Protein AF-A0A7C4GI18-F1 (afdb_monomer_lite)

Radius of gyration: 90.33 Å; chains: 1; bounding box: 208×73×247 Å

Structure (mmCIF, N/CA/C/O backbone):
data_AF-A0A7C4GI18-F1
#
_entry.id   AF-A0A7C4GI18-F1
#
loop_
_atom_site.group_PDB
_atom_site.id
_atom_site.type_symbol
_atom_site.label_atom_id
_atom_site.label_alt_id
_atom_site.label_comp_id
_atom_site.label_asym_id
_atom_site.label_entity_id
_atom_site.label_seq_id
_atom_site.pdbx_PDB_ins_code
_atom_site.Cartn_x
_atom_site.Cartn_y
_atom_site.Cartn_z
_atom_site.occupancy
_atom_site.B_iso_or_equiv
_atom_site.auth_seq_id
_atom_site.auth_comp_id
_atom_site.auth_asym_id
_atom_site.auth_atom_id
_atom_site.pdbx_PDB_model_num
ATOM 1 N N . MET A 1 1 ? 14.221 -50.185 94.446 1.00 35.31 1 MET A N 1
ATOM 2 C CA . MET A 1 1 ? 13.164 -51.004 93.811 1.00 35.31 1 MET A CA 1
ATOM 3 C C . MET A 1 1 ? 12.052 -50.033 93.446 1.00 35.31 1 MET A C 1
ATOM 5 O O . MET A 1 1 ? 11.433 -49.501 94.348 1.00 35.31 1 MET A O 1
ATOM 9 N N . TYR A 1 2 ? 12.021 -49.474 92.233 1.00 37.72 2 TYR A N 1
ATOM 10 C CA . TYR A 1 2 ? 11.456 -50.095 91.023 1.00 37.72 2 TYR A CA 1
ATOM 11 C C . TYR A 1 2 ? 10.158 -50.849 91.322 1.00 37.72 2 TYR A C 1
ATOM 13 O O . TYR A 1 2 ? 10.232 -51.940 91.878 1.00 37.72 2 TYR A O 1
ATOM 21 N N . LEU A 1 3 ? 9.015 -50.270 90.934 1.00 34.16 3 LEU A N 1
ATOM 22 C CA . LEU A 1 3 ? 8.092 -50.840 89.939 1.00 34.16 3 LEU A CA 1
ATOM 23 C C . LEU A 1 3 ? 6.842 -49.947 89.759 1.00 34.16 3 LEU A C 1
ATOM 25 O O . LEU A 1 3 ? 6.035 -49.767 90.660 1.00 34.16 3 LEU A O 1
ATOM 29 N N . ALA A 1 4 ? 6.799 -49.369 88.558 1.00 40.47 4 ALA A N 1
ATOM 30 C CA . ALA A 1 4 ? 5.710 -48.966 87.652 1.00 40.47 4 ALA A CA 1
ATOM 31 C C . ALA A 1 4 ? 4.345 -49.731 87.756 1.00 40.47 4 ALA A C 1
ATOM 33 O O . ALA A 1 4 ? 4.263 -50.689 88.518 1.00 40.47 4 ALA A O 1
ATOM 34 N N . PRO A 1 5 ? 3.381 -49.575 86.810 1.00 63.81 5 PRO A N 1
ATOM 35 C CA . PRO A 1 5 ? 2.635 -48.412 86.267 1.00 63.81 5 PRO A CA 1
ATOM 36 C C . PRO A 1 5 ? 1.116 -48.762 86.046 1.00 63.81 5 PRO A C 1
ATOM 38 O O . PRO A 1 5 ? 0.615 -49.661 86.709 1.00 63.81 5 PRO A O 1
ATOM 41 N N . ILE A 1 6 ? 0.443 -48.121 85.056 1.00 41.09 6 ILE A N 1
ATOM 42 C CA . ILE A 1 6 ? -0.862 -48.408 84.363 1.00 41.09 6 ILE A CA 1
ATOM 43 C C . ILE A 1 6 ? -1.914 -47.306 84.654 1.00 41.09 6 ILE A C 1
ATOM 45 O O . ILE A 1 6 ? -2.412 -47.204 85.765 1.00 41.09 6 ILE A O 1
ATOM 49 N N . ALA A 1 7 ? -2.128 -46.299 83.794 1.00 41.53 7 ALA A N 1
ATOM 50 C CA . ALA A 1 7 ? -2.775 -46.271 82.466 1.00 41.53 7 ALA A CA 1
ATOM 51 C C . ALA A 1 7 ? -4.312 -46.446 82.499 1.00 41.53 7 ALA A C 1
ATOM 53 O O . ALA A 1 7 ? -4.806 -47.497 82.881 1.00 41.53 7 ALA A O 1
ATOM 54 N N . VAL A 1 8 ? -5.063 -45.430 82.050 1.00 38.00 8 VAL A N 1
ATOM 55 C CA . VAL A 1 8 ? -5.831 -45.411 80.782 1.00 38.00 8 VAL A CA 1
ATOM 56 C C . VAL A 1 8 ? -6.614 -44.091 80.673 1.00 38.00 8 VAL A C 1
ATOM 58 O O . VAL A 1 8 ? -7.278 -43.638 81.600 1.00 38.00 8 VAL A O 1
ATOM 61 N N . SER A 1 9 ? -6.486 -43.487 79.497 1.00 38.69 9 SER A N 1
ATOM 62 C CA . SER A 1 9 ? -7.088 -42.254 79.002 1.00 38.69 9 SER A CA 1
ATOM 63 C C . SER A 1 9 ? -8.607 -42.325 78.809 1.00 38.69 9 SER A C 1
ATOM 65 O O . SER A 1 9 ? -9.086 -43.280 78.208 1.00 38.69 9 SER A O 1
ATOM 67 N N . ILE A 1 10 ? -9.322 -41.235 79.123 1.00 38.19 10 ILE A N 1
ATOM 68 C CA . ILE A 1 10 ? -10.426 -40.729 78.287 1.00 38.19 10 ILE A CA 1
ATOM 69 C C . ILE A 1 10 ? -10.273 -39.207 78.169 1.00 38.19 10 ILE A C 1
ATOM 71 O O . ILE A 1 10 ? -10.289 -38.471 79.151 1.00 38.19 10 ILE A O 1
ATOM 75 N N . LEU A 1 11 ? -10.078 -38.770 76.929 1.00 39.84 11 LEU A N 1
ATOM 76 C CA . LEU A 1 11 ? -10.036 -37.392 76.460 1.00 39.84 11 LEU A CA 1
ATOM 77 C C . LEU A 1 11 ? -11.458 -37.008 76.006 1.00 39.84 11 LEU A C 1
ATOM 79 O O . LEU A 1 11 ? -12.111 -37.843 75.387 1.00 39.84 11 LEU A O 1
ATOM 83 N N . ILE A 1 12 ? -11.911 -35.779 76.277 1.00 34.19 12 ILE A N 1
ATOM 84 C CA . ILE A 1 12 ? -12.460 -34.801 75.304 1.00 34.19 12 ILE A CA 1
ATOM 85 C C . ILE A 1 12 ? -12.965 -33.561 76.076 1.00 34.19 12 ILE A C 1
ATOM 87 O O . ILE A 1 12 ? -13.999 -33.560 76.731 1.00 34.19 12 ILE A O 1
ATOM 91 N N . PHE A 1 13 ? -12.133 -32.522 76.028 1.00 38.19 13 PHE A N 1
ATOM 92 C CA . PHE A 1 13 ? -12.441 -31.125 75.697 1.00 38.19 13 PHE A CA 1
ATOM 93 C C . PHE A 1 13 ? -13.910 -30.640 75.778 1.00 38.19 13 PHE A C 1
ATOM 95 O O . PHE A 1 13 ? -14.721 -30.964 74.917 1.00 38.19 13 PHE A O 1
ATOM 102 N N . ALA A 1 14 ? -14.190 -29.726 76.714 1.00 34.56 14 ALA A N 1
ATOM 103 C CA . ALA A 1 14 ? -15.163 -28.640 76.533 1.00 34.56 14 ALA A CA 1
ATOM 104 C C . ALA A 1 14 ? -14.821 -27.465 77.470 1.00 34.56 14 ALA A C 1
ATOM 106 O O . ALA A 1 14 ? -15.412 -27.261 78.528 1.00 34.56 14 ALA A O 1
ATOM 107 N N . MET A 1 15 ? -13.805 -26.704 77.062 1.00 36.84 15 MET A N 1
ATOM 108 C CA . MET A 1 15 ? -13.628 -25.300 77.426 1.00 36.84 15 MET A CA 1
ATOM 109 C C . MET A 1 15 ? -14.787 -24.505 76.811 1.00 36.84 15 MET A C 1
ATOM 111 O O . MET A 1 15 ? -14.950 -24.552 75.596 1.00 36.84 15 MET A O 1
ATOM 115 N N . LEU A 1 16 ? -15.547 -23.773 77.626 1.00 33.62 16 LEU A N 1
ATOM 116 C CA . LEU A 1 16 ? -15.952 -22.380 77.384 1.00 33.62 16 LEU A CA 1
ATOM 117 C C . LEU A 1 16 ? -16.869 -21.937 78.523 1.00 33.62 16 LEU A C 1
ATOM 119 O O . LEU A 1 16 ? -18.068 -22.194 78.549 1.00 33.62 16 LEU A O 1
ATOM 123 N N . VAL A 1 17 ? -16.257 -21.247 79.481 1.00 43.50 17 VAL A N 1
ATOM 124 C CA . VAL A 1 17 ? -16.956 -20.350 80.394 1.00 43.50 17 VAL A CA 1
ATOM 125 C C . VAL A 1 17 ? -17.530 -19.225 79.535 1.00 43.50 17 VAL A C 1
ATOM 127 O O . VAL A 1 17 ? -16.812 -18.310 79.143 1.00 43.50 17 VAL A O 1
ATOM 130 N N . SER A 1 18 ? -18.813 -19.296 79.195 1.00 33.78 18 SER A N 1
ATOM 131 C CA . SER A 1 18 ? -19.537 -18.157 78.640 1.00 33.78 18 SER A CA 1
ATOM 132 C C . SER A 1 18 ? -20.019 -17.283 79.795 1.00 33.78 18 SER A C 1
ATOM 134 O O . SER A 1 18 ? -21.173 -17.362 80.212 1.00 33.78 18 SER A O 1
ATOM 136 N N . THR A 1 19 ? -19.137 -16.435 80.331 1.00 35.81 19 THR A N 1
ATOM 137 C CA . THR A 1 19 ? -19.611 -15.191 80.941 1.00 35.81 19 THR A CA 1
ATOM 138 C C . THR A 1 19 ? -20.171 -14.358 79.801 1.00 35.81 19 THR A C 1
ATOM 140 O O . THR A 1 19 ? -19.420 -13.829 78.984 1.00 35.81 19 THR A O 1
ATOM 143 N N . THR A 1 20 ? -21.492 -14.293 79.700 1.00 35.84 20 THR A N 1
ATOM 144 C CA . THR A 1 20 ? -22.186 -13.363 78.815 1.00 35.84 20 THR A CA 1
ATOM 145 C C . THR A 1 20 ? -21.834 -11.944 79.257 1.00 35.84 20 THR A C 1
ATOM 147 O O . THR A 1 20 ? -22.437 -11.397 80.179 1.00 35.84 20 THR A O 1
ATOM 150 N N . SER A 1 21 ? -20.806 -11.359 78.652 1.00 44.25 21 SER A N 1
ATOM 151 C CA . SER A 1 21 ? -20.478 -9.948 78.796 1.00 44.25 21 SER A CA 1
ATOM 152 C C . SER A 1 21 ? -21.538 -9.148 78.047 1.00 44.25 21 SER A C 1
ATOM 154 O O . SER A 1 21 ? -21.413 -8.910 76.846 1.00 44.25 21 SER A O 1
ATOM 156 N N . ALA A 1 22 ? -22.611 -8.779 78.749 1.00 47.75 22 ALA A N 1
ATOM 157 C CA . ALA A 1 22 ? -23.465 -7.681 78.320 1.00 47.75 22 ALA A CA 1
ATOM 158 C C . ALA A 1 22 ? -22.564 -6.466 78.062 1.00 47.75 22 ALA A C 1
ATOM 160 O O . ALA A 1 22 ? -21.685 -6.174 78.877 1.00 47.75 22 ALA A O 1
ATOM 161 N N . ALA A 1 23 ? -22.742 -5.791 76.926 1.00 51.22 23 ALA A N 1
ATOM 162 C CA . ALA A 1 23 ? -22.015 -4.564 76.641 1.00 51.22 23 ALA A CA 1
ATOM 163 C C . ALA A 1 23 ? -22.288 -3.561 77.778 1.00 51.22 23 ALA A C 1
ATOM 165 O O . ALA A 1 23 ? -23.414 -3.105 77.980 1.00 51.22 23 ALA A O 1
ATOM 166 N N . SER A 1 24 ? -21.266 -3.280 78.582 1.00 62.03 24 SER A N 1
ATOM 167 C CA . SER A 1 24 ? -21.348 -2.348 79.701 1.00 62.03 24 SER A CA 1
ATOM 168 C C . SER A 1 24 ? -20.894 -0.974 79.229 1.00 62.03 24 SER A C 1
ATOM 170 O O . SER A 1 24 ? -19.743 -0.802 78.822 1.00 62.03 24 SER A O 1
ATOM 172 N N . GLY A 1 25 ? -21.790 0.001 79.295 1.00 65.50 25 GLY A N 1
ATOM 173 C CA . GLY A 1 25 ? -21.440 1.404 79.200 1.00 65.50 25 GLY A CA 1
ATOM 174 C C . GLY A 1 25 ? -20.680 1.808 80.455 1.00 65.50 25 GLY A C 1
ATOM 175 O O . GLY A 1 25 ? -20.985 1.363 81.562 1.00 65.50 25 GLY A O 1
ATOM 176 N N . PHE A 1 26 ? -19.675 2.652 80.290 1.00 75.50 26 PHE A N 1
ATOM 177 C CA . PHE A 1 26 ? -19.011 3.276 81.418 1.00 75.50 26 PHE A CA 1
ATOM 178 C C . PHE A 1 26 ? -18.887 4.767 81.167 1.00 75.50 26 PHE A C 1
ATOM 180 O O . PHE A 1 26 ? -18.738 5.227 80.037 1.00 75.50 26 PHE A O 1
ATOM 187 N N . ASN A 1 27 ? -18.956 5.528 82.244 1.00 77.62 27 ASN A N 1
ATOM 188 C CA . ASN A 1 27 ? -18.671 6.946 82.236 1.00 77.62 27 ASN A CA 1
ATOM 189 C C . ASN A 1 27 ? -17.744 7.222 83.409 1.00 77.62 27 ASN A C 1
ATOM 191 O O . ASN A 1 27 ? -17.915 6.636 84.476 1.00 77.62 27 ASN A O 1
ATOM 195 N N . TYR A 1 28 ? -16.753 8.077 83.214 1.00 78.44 28 TYR A N 1
ATOM 196 C CA . TYR A 1 28 ? -15.974 8.578 84.325 1.00 78.44 28 TYR A CA 1
ATOM 197 C C . TYR A 1 28 ? -15.948 10.096 84.279 1.00 78.44 28 TYR A C 1
ATOM 199 O O . TYR A 1 28 ? -15.783 10.713 83.229 1.00 78.44 28 TYR A O 1
ATOM 207 N N . ILE A 1 29 ? -16.111 10.682 85.451 1.00 75.69 29 ILE A N 1
ATOM 208 C CA . ILE A 1 29 ? -16.004 12.108 85.693 1.00 75.69 29 ILE A CA 1
ATOM 209 C C . ILE A 1 29 ? -14.735 12.262 86.510 1.00 75.69 29 ILE A C 1
ATOM 211 O O . ILE A 1 29 ? -14.620 11.667 87.578 1.00 75.69 29 ILE A O 1
ATOM 215 N N . LYS A 1 30 ? -13.760 12.998 85.990 1.00 78.69 30 LYS A N 1
ATOM 216 C CA . LYS A 1 30 ? -12.496 13.242 86.675 1.00 78.69 30 LYS A CA 1
ATOM 217 C C . LYS A 1 30 ? -12.218 14.732 86.674 1.00 78.69 30 LYS A C 1
ATOM 219 O O . LYS A 1 30 ? -12.256 15.349 85.614 1.00 78.69 30 LYS A O 1
ATOM 224 N N . ASP A 1 31 ? -11.899 15.243 87.847 1.00 76.94 31 ASP A N 1
ATOM 225 C CA . ASP A 1 31 ? -11.254 16.535 88.037 1.00 76.94 31 ASP A CA 1
ATOM 226 C C . ASP A 1 31 ? -9.897 16.319 88.729 1.00 76.94 31 ASP A C 1
ATOM 228 O O . ASP A 1 31 ? -9.524 15.175 89.019 1.00 76.94 31 ASP A O 1
ATOM 232 N N . ASP A 1 32 ? -9.158 17.389 89.006 1.00 75.00 32 ASP A N 1
ATOM 233 C CA . ASP A 1 32 ? -7.839 17.314 89.645 1.00 75.00 32 ASP A CA 1
ATOM 234 C C . ASP A 1 32 ? -7.892 16.667 91.044 1.00 75.00 32 ASP A C 1
ATOM 236 O O . ASP A 1 32 ? -6.927 16.024 91.452 1.00 75.00 32 ASP A O 1
ATOM 240 N N . GLY A 1 33 ? -9.034 16.755 91.744 1.00 80.31 33 GLY A N 1
ATOM 241 C CA . GLY A 1 33 ? -9.206 16.215 93.099 1.00 80.31 33 GLY A CA 1
ATOM 242 C C . GLY A 1 33 ? -10.002 14.909 93.235 1.00 80.31 33 GLY A C 1
ATOM 243 O O . GLY A 1 33 ? -9.741 14.151 94.164 1.00 80.31 33 GLY A O 1
ATOM 244 N N . VAL A 1 34 ? -10.966 14.598 92.357 1.00 83.31 34 VAL A N 1
ATOM 245 C CA . VAL A 1 34 ? -11.841 13.408 92.496 1.00 83.31 34 VAL A CA 1
ATOM 246 C C . VAL A 1 34 ? -12.121 12.763 91.142 1.00 83.31 34 VAL A C 1
ATOM 248 O O . VAL A 1 34 ? -12.360 13.439 90.143 1.00 83.31 34 VAL A O 1
ATOM 251 N N . MET A 1 35 ? -12.153 11.434 91.123 1.00 78.38 35 MET A N 1
ATOM 252 C CA . MET A 1 35 ? -12.578 10.604 90.005 1.00 78.38 35 MET A CA 1
ATOM 253 C C . MET A 1 35 ? -13.786 9.751 90.403 1.00 78.38 35 MET A C 1
ATOM 255 O O . MET A 1 35 ? -13.721 8.967 91.344 1.00 78.38 35 MET A O 1
ATOM 259 N N . ILE A 1 36 ? -14.878 9.855 89.652 1.00 83.38 36 ILE A N 1
ATOM 260 C CA . ILE A 1 36 ? -16.075 9.026 89.791 1.00 83.38 36 ILE A CA 1
ATOM 261 C C . ILE A 1 36 ? -16.215 8.186 88.534 1.00 83.38 36 ILE A C 1
ATOM 263 O O . ILE A 1 36 ? -16.343 8.736 87.447 1.00 83.38 36 ILE A O 1
ATOM 267 N N . LYS A 1 37 ? -16.253 6.868 88.670 1.00 80.69 37 LYS A N 1
ATOM 268 C CA . LYS A 1 37 ? -16.487 5.925 87.582 1.00 80.69 37 LYS A CA 1
ATOM 269 C C . LYS A 1 37 ? -17.826 5.223 87.787 1.00 80.69 37 LYS A C 1
ATOM 271 O O . LYS A 1 37 ? -18.095 4.648 88.835 1.00 80.69 37 LYS A O 1
ATOM 276 N N . LEU A 1 38 ? -18.666 5.277 86.765 1.00 80.94 38 LEU A N 1
ATOM 277 C CA . LEU A 1 38 ? -19.977 4.646 86.681 1.00 80.94 38 LEU A CA 1
ATOM 278 C C . LEU A 1 38 ? -19.924 3.563 85.606 1.00 80.94 38 LEU A C 1
ATOM 280 O O . LEU A 1 38 ? -19.487 3.833 84.492 1.00 80.94 38 LEU A O 1
ATOM 284 N N . SER A 1 39 ? -20.398 2.364 85.922 1.00 82.75 39 SER A N 1
ATOM 285 C CA . SER A 1 39 ? -20.576 1.262 84.973 1.00 82.75 39 SER A CA 1
ATOM 286 C C . SER A 1 39 ? -22.034 0.817 84.983 1.00 82.75 39 SER A C 1
ATOM 288 O O . SER A 1 39 ? -22.602 0.592 86.051 1.00 82.75 39 SER A O 1
ATOM 290 N N . TYR A 1 40 ? -22.661 0.731 83.815 1.00 84.94 40 TYR A N 1
ATOM 291 C CA . TYR A 1 40 ? -24.085 0.434 83.649 1.00 84.94 40 TYR A CA 1
ATOM 292 C C . TYR A 1 40 ? -24.343 -0.261 82.302 1.00 84.94 40 TYR A C 1
ATOM 294 O O . TYR A 1 40 ? -23.556 -0.111 81.372 1.00 84.94 40 TYR A O 1
ATOM 302 N N . PRO A 1 41 ? -25.420 -1.045 82.148 1.00 80.94 41 PRO A N 1
ATOM 303 C CA . PRO A 1 41 ? -25.750 -1.658 80.862 1.00 80.94 41 PRO A CA 1
ATOM 304 C C . PRO A 1 41 ? -26.184 -0.604 79.834 1.00 80.94 41 PRO A C 1
ATOM 306 O O . PRO A 1 41 ? -26.848 0.370 80.186 1.00 80.94 41 PRO A O 1
ATOM 309 N N . VAL A 1 42 ? -25.811 -0.798 78.563 1.00 75.44 42 VAL A N 1
ATOM 310 C CA . VAL A 1 42 ? -26.178 0.126 77.465 1.00 75.44 42 VAL A CA 1
ATOM 311 C C . VAL A 1 42 ? -27.627 -0.020 76.998 1.00 75.44 42 VAL A C 1
ATOM 313 O O . VAL A 1 42 ? -28.174 0.906 76.408 1.00 75.44 42 VAL A O 1
ATOM 316 N N . GLU A 1 43 ? -28.259 -1.154 77.294 1.00 67.69 43 GLU A N 1
ATOM 317 C CA . GLU A 1 43 ? -29.652 -1.447 76.967 1.00 67.69 43 GLU A CA 1
ATOM 318 C C . GL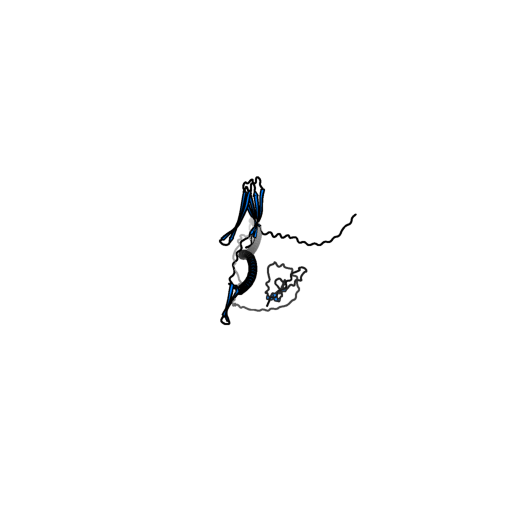U A 1 43 ? -30.347 -2.056 78.186 1.00 67.69 43 GLU A C 1
ATOM 320 O O . GLU A 1 43 ? -29.763 -2.855 78.923 1.00 67.69 43 GLU A O 1
ATOM 325 N N . VAL A 1 44 ? -31.597 -1.658 78.415 1.00 72.00 44 VAL A N 1
ATOM 326 C CA . VAL A 1 44 ? -32.431 -2.132 79.522 1.00 72.00 44 VAL A CA 1
ATOM 327 C C . VAL A 1 44 ? -33.829 -2.379 78.972 1.00 72.00 44 VAL A C 1
ATOM 329 O O . VAL A 1 44 ? -34.409 -1.506 78.327 1.00 72.00 44 VAL A O 1
ATOM 332 N N . GLU A 1 45 ? -34.380 -3.564 79.222 1.00 69.62 45 GLU A N 1
ATOM 333 C CA . GLU A 1 45 ? -35.732 -3.911 78.788 1.00 69.62 45 GLU A CA 1
ATOM 334 C C . GLU A 1 45 ? -36.785 -3.115 79.568 1.00 69.62 45 GLU A C 1
ATOM 336 O O . GLU A 1 45 ? -36.617 -2.818 80.757 1.00 69.62 45 GLU A O 1
ATOM 341 N N . ASN A 1 46 ? -37.908 -2.798 78.922 1.00 65.56 46 ASN A N 1
ATOM 342 C CA . ASN A 1 46 ? -39.011 -2.122 79.598 1.00 65.56 46 ASN A CA 1
ATOM 343 C C . ASN A 1 46 ? -39.541 -2.985 80.761 1.00 65.56 46 ASN A C 1
ATOM 345 O O . ASN A 1 46 ? -39.616 -4.206 80.643 1.00 65.56 46 ASN A O 1
ATOM 349 N N . ASN A 1 47 ? -39.923 -2.359 81.879 1.00 66.31 47 ASN A N 1
ATOM 350 C CA . ASN A 1 47 ? -40.355 -3.050 83.103 1.00 66.31 47 ASN A CA 1
ATOM 351 C C . ASN A 1 47 ? -39.313 -4.021 83.713 1.00 66.31 47 ASN A C 1
ATOM 353 O O . ASN A 1 47 ? -39.681 -4.979 84.395 1.00 66.31 47 ASN A O 1
ATOM 357 N N . SER A 1 48 ? -38.016 -3.788 83.480 1.00 77.06 48 SER A N 1
ATOM 358 C CA . SER A 1 48 ? -36.930 -4.568 84.087 1.00 77.06 48 SER A CA 1
ATOM 359 C C . SER A 1 48 ? -36.111 -3.746 85.093 1.00 77.06 48 SER A C 1
ATOM 361 O O . SER A 1 48 ? -36.164 -2.510 85.124 1.00 77.06 48 SER A O 1
ATOM 363 N N . CYS A 1 49 ? -35.361 -4.448 85.948 1.00 80.62 49 CYS A N 1
ATOM 364 C CA . CYS A 1 49 ? -34.383 -3.858 86.857 1.00 80.62 49 CYS A CA 1
ATOM 365 C C . CYS A 1 49 ? -32.967 -4.102 86.343 1.00 80.62 49 CYS A C 1
ATOM 367 O O . CYS A 1 49 ? -32.640 -5.203 85.905 1.00 80.62 49 CYS A O 1
ATOM 369 N N . PHE A 1 50 ? -32.103 -3.103 86.473 1.00 84.31 50 PHE A N 1
ATOM 370 C CA . PHE A 1 50 ? -30.716 -3.164 86.039 1.00 84.31 50 PHE A CA 1
ATOM 371 C C . PHE A 1 50 ? -29.768 -2.657 87.122 1.00 84.31 50 PHE A C 1
ATOM 373 O O . PHE A 1 50 ? -30.170 -1.964 88.058 1.00 84.31 50 PHE A O 1
ATOM 380 N N . LYS A 1 51 ? -28.494 -3.042 87.017 1.00 84.25 51 LYS A N 1
ATOM 381 C CA . LYS A 1 51 ? -27.465 -2.735 88.013 1.00 84.25 51 LYS A CA 1
ATOM 382 C C . LYS A 1 51 ? -26.506 -1.666 87.501 1.00 84.25 51 LYS A C 1
ATOM 384 O O . LYS A 1 51 ? -26.096 -1.710 86.346 1.00 84.25 51 LYS A O 1
ATOM 389 N N . ILE A 1 52 ? -26.131 -0.746 88.380 1.00 83.31 52 ILE A N 1
ATOM 390 C CA . ILE A 1 52 ? -25.162 0.322 88.138 1.00 83.31 52 ILE A CA 1
ATOM 391 C C . ILE A 1 52 ? -24.077 0.224 89.206 1.00 83.31 52 ILE A C 1
ATOM 393 O O . ILE A 1 52 ? -24.377 0.298 90.396 1.00 83.31 52 ILE A O 1
ATOM 397 N N . THR A 1 53 ? -22.824 0.077 88.799 1.00 84.88 53 THR A N 1
ATOM 398 C CA . THR A 1 53 ? -21.667 0.096 89.700 1.00 84.88 53 THR A CA 1
ATOM 399 C C . THR A 1 53 ? -21.066 1.496 89.737 1.00 84.88 53 THR A C 1
ATOM 401 O O . THR A 1 53 ? -20.879 2.109 88.688 1.00 84.88 53 THR A O 1
ATOM 404 N N . VAL A 1 54 ? -20.775 2.008 90.933 1.00 85.94 54 VAL A N 1
ATOM 405 C CA . VAL A 1 54 ? -20.213 3.346 91.157 1.00 85.94 54 VAL A CA 1
ATOM 406 C C . VAL A 1 54 ? -18.954 3.235 92.005 1.00 85.94 54 VAL A C 1
ATOM 408 O O . VAL A 1 54 ? -19.015 2.692 93.105 1.00 85.94 54 VAL A O 1
ATOM 411 N N . GLU A 1 55 ? -17.850 3.784 91.507 1.00 85.62 55 GLU A N 1
ATOM 412 C CA . GLU A 1 55 ? -16.548 3.887 92.174 1.00 85.62 55 GLU A CA 1
ATOM 413 C C . GLU A 1 55 ? -16.165 5.369 92.296 1.00 85.62 55 GLU A C 1
ATOM 415 O O . GLU A 1 55 ? -16.219 6.095 91.309 1.00 85.62 55 GLU A O 1
ATOM 420 N N . ILE A 1 56 ? -15.795 5.844 93.484 1.00 86.19 56 ILE A N 1
ATOM 421 C CA . ILE A 1 56 ? -15.423 7.240 93.762 1.00 86.19 56 ILE A CA 1
ATOM 422 C C . ILE A 1 56 ? -14.055 7.232 94.432 1.00 86.19 56 ILE A C 1
ATOM 424 O O . ILE A 1 56 ? -13.911 6.658 95.506 1.00 86.19 56 ILE A O 1
ATOM 428 N N . THR A 1 57 ? -13.068 7.861 93.804 1.00 86.44 57 THR A N 1
ATOM 429 C CA . THR A 1 57 ? -11.665 7.901 94.236 1.00 86.44 57 THR A CA 1
ATOM 430 C C . THR A 1 57 ? -11.211 9.350 94.359 1.00 86.44 57 THR A C 1
ATOM 432 O O . THR A 1 57 ? -11.396 10.117 93.417 1.00 86.44 57 THR A O 1
ATOM 435 N N . THR A 1 58 ? -10.618 9.743 95.480 1.00 85.69 58 THR A N 1
ATOM 436 C CA . THR A 1 58 ? -9.933 11.034 95.614 1.00 85.69 58 THR A CA 1
ATOM 437 C C . THR A 1 58 ? -8.527 10.921 95.023 1.00 85.69 58 THR A C 1
ATOM 439 O O . THR A 1 58 ? -7.886 9.876 95.081 1.00 85.69 58 THR A O 1
ATOM 442 N N . LEU A 1 59 ? -8.067 11.974 94.355 1.00 85.31 59 LEU A N 1
ATOM 443 C CA . LEU A 1 59 ? -6.775 12.046 93.663 1.00 85.31 59 LEU A CA 1
ATOM 444 C C . LEU A 1 59 ? -5.794 13.001 94.347 1.00 85.31 59 LEU A C 1
ATOM 446 O O . LEU A 1 59 ? -4.602 12.962 94.052 1.00 85.31 59 LEU A O 1
ATOM 450 N N . THR A 1 60 ? -6.299 13.831 95.256 1.00 82.12 60 THR A N 1
ATOM 451 C CA . THR A 1 60 ? -5.560 14.726 96.150 1.00 82.12 60 THR A CA 1
ATOM 452 C C . THR A 1 60 ? -6.283 14.782 97.494 1.00 82.12 60 THR A C 1
ATOM 454 O O . THR A 1 60 ? -7.341 14.169 97.650 1.00 82.12 60 THR A O 1
ATOM 457 N N . ALA A 1 61 ? -5.759 15.561 98.443 1.00 81.56 61 ALA A N 1
ATOM 458 C CA . ALA A 1 61 ? -6.514 15.889 99.641 1.00 81.56 61 ALA A CA 1
ATOM 459 C C . ALA A 1 61 ? -7.812 16.641 99.277 1.00 81.56 61 ALA A C 1
ATOM 461 O O . ALA A 1 61 ? -7.780 17.562 98.454 1.00 81.56 61 ALA A O 1
ATOM 462 N N . VAL A 1 62 ? -8.945 16.232 99.846 1.00 81.19 62 VAL A N 1
ATOM 463 C CA . VAL A 1 62 ? -10.279 16.804 99.604 1.00 81.19 62 VAL A CA 1
ATOM 464 C C . VAL A 1 62 ? -11.026 16.833 100.929 1.00 81.19 62 VAL A C 1
ATOM 466 O O . VAL A 1 62 ? -11.078 15.816 101.609 1.00 81.19 62 VAL A O 1
ATOM 469 N N . GLU A 1 63 ? -11.644 17.964 101.266 1.00 82.31 63 GLU A N 1
ATOM 470 C CA . GLU A 1 63 ? -12.513 18.093 102.440 1.00 82.31 63 GLU A CA 1
ATOM 471 C C . GLU A 1 63 ? -13.997 18.183 102.023 1.00 82.31 63 GLU A C 1
ATOM 473 O O . GLU A 1 63 ? -14.348 18.783 101.004 1.00 82.31 63 GLU A O 1
ATOM 478 N N . ASN A 1 64 ? -14.891 17.618 102.833 1.00 80.31 64 ASN A N 1
ATOM 479 C CA . ASN A 1 64 ? -16.349 17.639 102.748 1.00 80.31 64 ASN A CA 1
ATOM 480 C C . ASN A 1 64 ? -16.954 17.058 101.453 1.00 80.31 64 ASN A C 1
ATOM 482 O O . ASN A 1 64 ? -17.979 17.539 100.954 1.00 80.31 64 ASN A O 1
ATOM 486 N N . LEU A 1 65 ? -16.389 15.972 100.915 1.00 80.88 65 LEU A N 1
ATOM 487 C CA . LEU A 1 65 ? -16.886 15.349 99.686 1.00 80.88 65 LEU A CA 1
ATOM 488 C C . LEU A 1 65 ? -18.303 14.768 99.857 1.00 80.88 65 LEU A C 1
ATOM 490 O O . LEU A 1 65 ? -18.550 13.905 100.701 1.00 80.88 65 LEU A O 1
ATOM 494 N N . THR A 1 66 ? -19.237 15.200 99.001 1.00 82.25 66 THR A N 1
ATOM 495 C CA . THR A 1 66 ? -20.618 14.692 98.941 1.00 82.25 66 THR A CA 1
ATOM 496 C C . THR A 1 66 ? -21.035 14.420 97.495 1.00 82.25 66 THR A C 1
ATOM 498 O O . THR A 1 66 ? -20.974 15.310 96.652 1.00 82.25 66 THR A O 1
ATOM 501 N N . VAL A 1 67 ? -21.519 13.208 97.202 1.00 81.81 67 VAL A N 1
ATOM 502 C CA . VAL A 1 67 ? -21.893 12.770 95.841 1.00 81.81 67 VAL A CA 1
ATOM 503 C C . VAL A 1 67 ? -23.328 12.242 95.822 1.00 81.81 67 VAL A C 1
ATOM 505 O O . VAL A 1 67 ? -23.702 11.432 96.666 1.00 81.81 67 VAL A O 1
ATOM 508 N N . THR A 1 68 ? -24.144 12.675 94.852 1.00 83.62 68 THR A N 1
ATOM 509 C CA . THR A 1 68 ? -25.560 12.271 94.684 1.00 83.62 68 THR A CA 1
ATOM 510 C C . THR A 1 68 ? -25.808 11.743 93.273 1.00 83.62 68 THR A C 1
ATOM 512 O O . THR A 1 68 ? -25.411 12.394 92.310 1.00 83.62 68 THR A O 1
ATOM 515 N N . LEU A 1 69 ? -26.494 10.602 93.137 1.00 82.88 69 LEU A N 1
ATOM 516 C CA . LEU A 1 69 ? -26.886 10.025 91.846 1.00 82.88 69 LEU A CA 1
ATOM 517 C C . LEU A 1 69 ? -28.397 10.130 91.637 1.00 82.88 69 LEU A C 1
ATOM 519 O O . LEU A 1 69 ? -29.186 9.705 92.483 1.00 82.88 69 LEU A O 1
ATOM 523 N N . LYS A 1 70 ? -28.787 10.645 90.469 1.00 83.62 70 LYS A N 1
ATOM 524 C CA . LYS A 1 70 ? -30.178 10.865 90.078 1.00 83.62 70 LYS A CA 1
ATOM 525 C C . LYS A 1 70 ? -30.438 10.335 88.670 1.00 83.62 70 LYS A C 1
ATOM 527 O O . LYS A 1 70 ? -29.747 10.731 87.738 1.00 83.62 70 LYS A O 1
ATOM 532 N N . LEU A 1 71 ? -31.454 9.489 88.510 1.00 82.19 71 LEU A N 1
ATOM 533 C CA . LEU A 1 71 ? -31.866 8.906 87.232 1.00 82.19 71 LEU A CA 1
ATOM 534 C C . LEU A 1 71 ? -33.314 9.283 86.920 1.00 82.19 71 LEU A C 1
ATOM 536 O O . LEU A 1 71 ? -34.208 9.212 87.770 1.00 82.19 71 LEU A O 1
ATOM 540 N N . THR A 1 72 ? -33.534 9.698 85.677 1.00 79.00 72 THR A N 1
ATOM 541 C CA . THR A 1 72 ? -34.834 10.149 85.174 1.00 79.00 72 THR A CA 1
ATOM 542 C C . THR A 1 72 ? -35.184 9.338 83.942 1.00 79.00 72 THR A C 1
ATOM 544 O O . THR A 1 72 ? -34.380 9.227 83.023 1.00 79.00 72 THR A O 1
ATOM 547 N N . TYR A 1 73 ? -36.374 8.753 83.951 1.00 78.31 73 TYR A N 1
ATOM 548 C CA . TYR A 1 73 ? -36.946 8.039 82.826 1.00 78.31 73 TYR A CA 1
ATOM 549 C C . TYR A 1 73 ? -37.705 9.050 81.977 1.00 78.31 73 TYR A C 1
ATOM 551 O O . TYR A 1 73 ? -38.487 9.841 82.510 1.00 78.31 73 TYR A O 1
ATOM 559 N N . ILE A 1 74 ? -37.434 9.056 80.678 1.00 73.12 74 ILE A N 1
ATOM 560 C CA . ILE A 1 74 ? -38.051 9.970 79.724 1.00 73.12 74 ILE A CA 1
ATOM 561 C C . ILE A 1 74 ? -38.769 9.105 78.697 1.00 73.12 74 ILE A C 1
ATOM 563 O O . ILE A 1 74 ? -38.129 8.315 78.008 1.00 73.12 74 ILE A O 1
ATOM 567 N N . ALA A 1 75 ? -40.088 9.247 78.620 1.00 67.81 75 ALA A N 1
ATOM 568 C CA . ALA A 1 75 ? -40.915 8.601 77.612 1.00 67.81 75 ALA A CA 1
ATOM 569 C C . ALA A 1 75 ? -41.844 9.640 76.987 1.00 67.81 75 ALA A C 1
ATOM 571 O O . ALA A 1 75 ? -42.480 10.432 77.694 1.00 67.81 75 ALA A O 1
ATOM 572 N N . ASP A 1 76 ? -41.889 9.634 75.657 1.00 69.88 76 ASP A N 1
ATOM 573 C CA . ASP A 1 76 ? -42.579 10.622 74.831 1.00 69.88 76 ASP A CA 1
ATOM 574 C C . ASP A 1 76 ? -42.215 12.065 75.240 1.00 69.88 76 ASP A C 1
ATOM 576 O O . ASP A 1 76 ? -41.074 12.492 75.069 1.00 69.88 76 ASP A O 1
ATOM 580 N N . SER A 1 77 ? -43.163 12.816 75.812 1.00 59.19 77 SER A N 1
ATOM 581 C CA . SER A 1 77 ? -42.997 14.200 76.282 1.00 59.19 77 SER A CA 1
ATOM 582 C C . SER A 1 77 ? -42.974 14.335 77.811 1.00 59.19 77 SER A C 1
ATOM 584 O O . SER A 1 77 ? -43.168 15.432 78.338 1.00 59.19 77 SER A O 1
ATOM 586 N N . THR A 1 78 ? -42.797 13.233 78.544 1.00 57.09 78 THR A N 1
ATOM 587 C CA . THR A 1 78 ? -42.843 13.210 80.013 1.00 57.09 78 THR A CA 1
ATOM 588 C C . THR A 1 78 ? -41.532 12.702 80.601 1.00 57.09 78 THR A C 1
ATOM 590 O O . THR A 1 78 ? -40.960 11.721 80.133 1.00 57.09 78 THR A O 1
ATOM 593 N N . SER A 1 79 ? -41.042 13.380 81.643 1.00 72.94 79 SER A N 1
ATOM 594 C CA . SER A 1 79 ? -39.851 12.970 82.390 1.00 72.94 79 SER A CA 1
ATOM 595 C C . SER A 1 79 ? -40.218 12.675 83.842 1.00 72.94 79 SER A C 1
ATOM 597 O O . SER A 1 79 ? -40.713 13.560 84.543 1.00 72.94 79 SER A O 1
ATOM 599 N N . SER A 1 80 ? -39.936 11.466 84.319 1.00 71.94 80 SER A N 1
ATOM 600 C CA . SER A 1 80 ? -40.183 11.042 85.699 1.00 71.94 80 SER A CA 1
ATOM 601 C C . SER A 1 80 ? -38.886 10.594 86.369 1.00 71.94 80 SER A C 1
ATOM 603 O O . SER A 1 80 ? -38.189 9.711 85.868 1.00 71.94 80 SER A O 1
ATOM 605 N N . LYS A 1 81 ? -38.547 11.188 87.518 1.00 78.06 81 LYS A N 1
ATOM 606 C CA . LYS A 1 81 ? -37.388 10.779 88.329 1.00 78.06 81 LYS A CA 1
ATOM 607 C C . LYS A 1 81 ? -37.720 9.456 89.014 1.00 78.06 81 LYS A C 1
ATOM 609 O O . LYS A 1 81 ? -38.670 9.415 89.788 1.00 78.06 81 LYS A O 1
ATOM 614 N N . PHE A 1 82 ? -36.955 8.404 88.731 1.00 81.88 82 PHE A N 1
ATOM 615 C CA . PHE A 1 82 ? -37.178 7.073 89.313 1.00 81.88 82 PHE A CA 1
ATOM 616 C C . PHE A 1 82 ? -36.062 6.645 90.278 1.00 81.88 82 PHE A C 1
ATOM 618 O O . PHE A 1 82 ? -36.234 5.683 91.020 1.00 81.88 82 PHE A O 1
ATOM 625 N N . PHE A 1 83 ? -34.946 7.385 90.331 1.00 81.75 83 PHE A N 1
ATOM 626 C CA . PHE A 1 83 ? -33.886 7.195 91.324 1.00 81.75 83 PHE A CA 1
ATOM 627 C C . PHE A 1 83 ? -33.267 8.542 91.723 1.00 81.75 83 PHE A C 1
ATOM 629 O O . PHE A 1 83 ? -32.958 9.349 90.849 1.00 81.75 83 PHE A O 1
ATOM 636 N N . ASP A 1 84 ? -33.086 8.805 93.019 1.00 85.69 84 ASP A N 1
ATOM 637 C CA . ASP A 1 84 ? -32.456 10.029 93.547 1.00 85.69 84 ASP A CA 1
ATOM 638 C C . ASP A 1 84 ? -31.885 9.753 94.950 1.00 85.69 84 ASP A C 1
ATOM 640 O O . ASP A 1 84 ? -32.645 9.624 95.913 1.00 85.69 84 ASP A O 1
ATOM 644 N N . LYS A 1 85 ? -30.563 9.561 95.073 1.00 82.62 85 LYS A N 1
ATOM 645 C CA . LYS A 1 85 ? -29.928 9.174 96.347 1.00 82.62 85 LYS A CA 1
ATOM 646 C C . LYS A 1 85 ? -28.507 9.726 96.501 1.00 82.62 85 LYS A C 1
ATOM 648 O O . LYS A 1 85 ? -27.705 9.674 95.570 1.00 82.62 85 LYS A O 1
ATOM 653 N N . LYS A 1 86 ? -28.172 10.196 97.712 1.00 83.62 86 LYS A N 1
ATOM 654 C CA . LYS A 1 86 ? -26.796 10.535 98.125 1.00 83.62 86 LYS A CA 1
ATOM 655 C C . LYS A 1 86 ? -25.981 9.254 98.329 1.00 83.62 86 LYS A C 1
ATOM 657 O O . LYS A 1 86 ? -26.403 8.387 99.092 1.00 83.62 86 LYS A O 1
ATOM 662 N N . LEU A 1 87 ? -24.855 9.131 97.631 1.00 84.94 87 LEU A N 1
ATOM 663 C CA . LEU A 1 87 ? -23.962 7.969 97.670 1.00 84.94 87 LEU A CA 1
ATOM 664 C C . LEU A 1 87 ? -22.873 8.114 98.742 1.00 84.94 87 LEU A C 1
ATOM 666 O O . LEU A 1 87 ? -22.604 7.158 99.459 1.00 84.94 87 LEU A O 1
ATOM 670 N N . VAL A 1 88 ? -22.303 9.315 98.877 1.00 81.31 88 VAL A N 1
ATOM 671 C CA . VAL A 1 88 ? -21.278 9.684 99.873 1.00 81.31 88 VAL A CA 1
ATOM 672 C C . VAL A 1 88 ? -21.629 11.061 100.436 1.00 81.31 88 VAL A C 1
ATOM 674 O O . VAL A 1 88 ? -22.184 11.880 99.700 1.00 81.31 88 VAL A O 1
ATOM 677 N N . SER A 1 89 ? -21.340 11.329 101.712 1.00 82.88 89 SER A N 1
ATOM 678 C CA . SER A 1 89 ? -21.573 12.634 102.345 1.00 82.88 89 SER A CA 1
ATOM 679 C C . SER A 1 89 ? -20.487 12.947 103.372 1.00 82.88 89 SER A C 1
ATOM 681 O O . SER A 1 89 ? -20.232 12.111 104.232 1.00 82.88 89 SER A O 1
ATOM 683 N N . ASN A 1 90 ? -19.944 14.166 103.314 1.00 79.00 90 ASN A N 1
ATOM 684 C CA . ASN A 1 90 ? -18.964 14.738 104.249 1.00 79.00 90 ASN A CA 1
ATOM 685 C C . ASN A 1 90 ? -17.738 13.842 104.505 1.00 79.00 90 ASN A C 1
ATOM 687 O O . ASN A 1 90 ? -17.448 13.514 105.653 1.00 79.00 90 ASN A O 1
ATOM 691 N N . VAL A 1 91 ? -17.053 13.411 103.442 1.00 79.56 91 VAL A N 1
ATOM 692 C CA . VAL A 1 91 ? -15.793 12.663 103.576 1.00 79.56 91 VAL A CA 1
ATOM 693 C C . VAL A 1 91 ? -14.600 13.585 103.344 1.00 79.56 91 VAL A C 1
ATOM 695 O O . VAL A 1 91 ? -14.551 14.259 102.314 1.00 79.56 91 VAL A O 1
ATOM 698 N N . ASP A 1 92 ? -13.655 13.564 104.284 1.00 82.94 92 ASP A N 1
ATOM 699 C CA . ASP A 1 92 ? -12.352 14.220 104.189 1.00 82.94 92 ASP A CA 1
ATOM 700 C C . ASP A 1 92 ? -11.276 13.164 103.899 1.00 82.94 92 ASP A C 1
ATOM 702 O O . ASP A 1 92 ? -11.278 12.091 104.508 1.00 82.94 92 ASP A O 1
ATOM 706 N N . THR A 1 93 ? -10.366 13.444 102.971 1.00 80.81 93 THR A N 1
ATOM 707 C CA . THR A 1 93 ? -9.212 12.586 102.670 1.00 80.81 93 THR A CA 1
ATOM 708 C C . THR A 1 93 ? -7.955 13.436 102.598 1.00 80.81 93 THR A C 1
ATOM 710 O O . THR A 1 93 ? -7.972 14.451 101.908 1.00 80.81 93 THR A O 1
ATOM 713 N N . ASP A 1 94 ? -6.867 13.001 103.233 1.00 80.50 94 ASP A N 1
ATOM 714 C CA . ASP A 1 94 ? -5.567 13.693 103.200 1.00 80.50 94 ASP A CA 1
ATOM 715 C C . ASP A 1 94 ? -4.656 13.194 102.059 1.00 80.50 94 ASP A C 1
ATOM 717 O O . ASP A 1 94 ? -3.746 13.897 101.619 1.00 80.50 94 ASP A O 1
ATOM 721 N N . GLU A 1 95 ? -4.928 11.992 101.540 1.00 79.69 95 GLU A N 1
ATOM 722 C CA . GLU A 1 95 ? -4.192 11.340 100.453 1.00 79.69 95 GLU A CA 1
ATOM 723 C C . GLU A 1 95 ? -5.155 10.732 99.409 1.00 79.69 95 GLU A C 1
ATOM 725 O O . GLU A 1 95 ? -6.349 10.578 99.683 1.00 79.69 95 GLU A O 1
ATOM 730 N N . PRO A 1 96 ? -4.672 10.394 98.196 1.00 83.19 96 PRO A N 1
ATOM 731 C CA . PRO A 1 96 ? -5.498 9.787 97.152 1.00 83.19 96 PRO A CA 1
ATOM 732 C C . PRO A 1 96 ? -6.006 8.385 97.542 1.00 83.19 96 PRO A C 1
ATOM 734 O O . PRO A 1 96 ? -5.215 7.444 97.615 1.00 83.19 96 PRO A O 1
ATOM 737 N N . GLU A 1 97 ? -7.318 8.209 97.742 1.00 84.44 97 GLU A N 1
ATOM 738 C CA . GLU A 1 97 ? -7.913 6.932 98.171 1.00 84.44 97 GLU A CA 1
ATOM 739 C C . GLU A 1 97 ? -9.275 6.641 97.504 1.00 84.44 97 GLU A C 1
ATOM 741 O O . GLU A 1 97 ? -10.026 7.5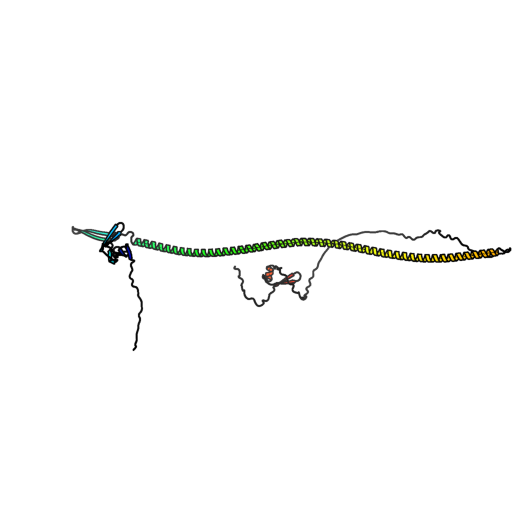38 97.117 1.00 84.44 97 GLU A O 1
ATOM 746 N N . LEU A 1 98 ? -9.625 5.356 97.350 1.00 85.62 98 LEU A N 1
ATOM 747 C CA . LEU A 1 98 ? -10.962 4.928 96.921 1.00 85.62 98 LEU A CA 1
ATOM 748 C C . LEU A 1 98 ? -11.968 5.095 98.073 1.00 85.62 98 LEU A C 1
ATOM 750 O O . LEU A 1 98 ? -12.057 4.256 98.963 1.00 85.62 98 LEU A O 1
ATOM 754 N N . VAL A 1 99 ? -12.776 6.150 98.008 1.00 86.06 99 VAL A N 1
ATOM 755 C CA . VAL A 1 99 ? -13.742 6.536 99.047 1.00 86.06 99 VAL A CA 1
ATOM 756 C C . VAL A 1 99 ? -15.038 5.717 99.004 1.00 86.06 99 VAL A C 1
ATOM 758 O O . VAL A 1 99 ? -15.678 5.500 100.033 1.00 86.06 99 VAL A O 1
ATOM 761 N N . TYR A 1 100 ? -15.476 5.266 97.826 1.00 85.12 100 TYR A N 1
ATOM 762 C CA . TYR A 1 100 ? -16.724 4.506 97.693 1.00 85.12 100 TYR A CA 1
ATOM 763 C C . TYR A 1 100 ? -16.673 3.544 96.515 1.00 85.12 100 TYR A C 1
ATOM 765 O O . TYR A 1 100 ? -16.301 3.937 95.416 1.00 85.12 100 TYR A O 1
ATOM 773 N N . SER A 1 101 ? -17.108 2.300 96.714 1.00 88.12 101 SER A N 1
ATOM 774 C CA . SER A 1 101 ? -17.356 1.350 95.627 1.00 88.12 101 SER A CA 1
ATOM 775 C C . SER A 1 101 ? -18.577 0.493 95.952 1.00 88.12 101 SER A C 1
ATOM 777 O O . SER A 1 101 ? -18.604 -0.209 96.964 1.00 88.12 101 SER A O 1
ATOM 779 N N . SER A 1 102 ? -19.630 0.580 95.134 1.00 86.06 102 SER A N 1
ATOM 780 C CA . SER A 1 102 ? -20.845 -0.223 95.324 1.00 86.06 102 SER A CA 1
ATOM 781 C C . SER A 1 102 ? -21.619 -0.453 94.027 1.00 86.06 102 SER A C 1
ATOM 783 O O . SER A 1 102 ? -21.500 0.309 93.072 1.00 86.06 102 SER A O 1
ATOM 785 N N . THR A 1 103 ? -22.453 -1.497 94.004 1.00 85.88 103 THR A N 1
ATOM 786 C CA . THR A 1 103 ? -23.368 -1.808 92.894 1.00 85.88 103 THR A CA 1
ATOM 787 C C . THR A 1 103 ? -24.820 -1.654 93.339 1.00 85.88 103 THR A C 1
ATOM 789 O O . THR A 1 103 ? -25.272 -2.322 94.266 1.00 85.88 103 THR A O 1
ATOM 792 N N . ILE A 1 104 ? -25.561 -0.789 92.651 1.00 86.06 104 ILE A N 1
ATOM 793 C CA . ILE A 1 104 ? -26.930 -0.371 92.961 1.00 86.06 104 ILE A CA 1
ATOM 794 C C . ILE A 1 104 ? -27.888 -0.967 91.925 1.00 86.06 104 ILE A C 1
ATOM 796 O O . ILE A 1 104 ? -27.605 -0.910 90.734 1.00 86.06 104 ILE A O 1
ATOM 800 N N . SER A 1 105 ? -29.032 -1.511 92.349 1.00 84.56 105 SER A N 1
ATOM 801 C CA . SER A 1 105 ? -30.084 -2.009 91.446 1.00 84.56 105 SER A CA 1
ATOM 802 C C . SER A 1 105 ? -31.225 -0.996 91.323 1.00 84.56 105 SER A C 1
ATOM 804 O O . SER A 1 105 ? -31.722 -0.521 92.344 1.00 84.56 105 SER A O 1
ATOM 806 N N . VAL A 1 106 ? -31.664 -0.691 90.100 1.00 83.81 106 VAL A N 1
ATOM 807 C CA . VAL A 1 106 ? -32.711 0.302 89.799 1.00 83.81 106 VAL A CA 1
ATOM 808 C C . VAL A 1 106 ? -33.714 -0.267 88.783 1.00 83.81 106 VAL A C 1
ATOM 810 O O . VAL A 1 106 ? -33.300 -0.969 87.867 1.00 83.81 106 VAL A O 1
ATOM 813 N N . CYS A 1 107 ? -35.017 0.009 88.930 1.00 82.00 107 CYS A N 1
ATOM 814 C CA . CYS A 1 107 ? -36.096 -0.574 88.111 1.00 82.00 107 CYS A CA 1
ATOM 815 C C . CYS A 1 107 ? -36.886 0.476 87.311 1.00 82.00 107 CYS A C 1
ATOM 817 O O . CYS A 1 107 ? -37.164 1.556 87.836 1.00 82.00 107 CYS A O 1
ATOM 819 N N . LEU A 1 108 ? -37.272 0.147 86.069 1.00 80.56 108 LEU A N 1
ATOM 820 C CA . LEU A 1 108 ? -38.109 1.000 85.209 1.00 80.56 108 LEU A CA 1
ATOM 821 C C . LEU A 1 108 ? -39.617 0.867 85.533 1.00 80.56 108 LEU A C 1
ATOM 823 O O . LEU A 1 108 ? -40.063 -0.228 85.877 1.00 80.56 108 LEU A O 1
ATOM 827 N N . PRO A 1 109 ? -40.421 1.945 85.409 1.00 67.81 109 PRO A N 1
ATOM 828 C CA . PRO A 1 109 ? -41.869 1.910 85.657 1.00 67.81 109 PRO A CA 1
ATOM 829 C C . PRO A 1 109 ? -42.660 1.192 84.538 1.00 67.81 109 PRO A C 1
ATOM 831 O O . PRO A 1 109 ? -42.333 1.320 83.361 1.00 67.81 109 PRO A O 1
ATOM 834 N N . THR A 1 110 ? -43.733 0.468 84.885 1.00 60.03 110 THR A N 1
ATOM 835 C CA . THR A 1 110 ? -44.578 -0.316 83.953 1.00 60.03 110 THR A CA 1
ATOM 836 C C . THR A 1 110 ? -45.705 0.515 83.312 1.00 60.03 110 THR A C 1
ATOM 838 O O . THR A 1 110 ? -46.422 1.217 84.022 1.00 60.03 110 THR A O 1
ATOM 841 N N . ILE A 1 111 ? -45.954 0.374 81.998 1.00 56.78 111 ILE A N 1
ATOM 842 C CA . ILE A 1 111 ? -47.122 0.954 81.291 1.00 56.78 111 ILE A CA 1
ATOM 843 C C . ILE A 1 111 ? -47.907 -0.186 80.609 1.00 56.78 111 ILE A C 1
ATOM 845 O O . ILE A 1 111 ? -47.318 -0.945 79.845 1.00 56.78 111 ILE A O 1
ATOM 849 N N . THR A 1 112 ? -49.222 -0.321 80.841 1.00 57.84 112 THR A N 1
ATOM 850 C CA . THR A 1 112 ? -50.095 -1.283 80.120 1.00 57.84 112 THR A CA 1
ATOM 851 C C . THR A 1 112 ? -51.289 -0.560 79.477 1.00 57.84 112 THR A C 1
ATOM 853 O O . THR A 1 112 ? -51.863 0.341 80.084 1.00 57.84 112 THR A O 1
ATOM 856 N N . LYS A 1 113 ? -51.670 -0.921 78.240 1.00 56.25 113 LYS A N 1
ATOM 857 C CA . LYS A 1 113 ? -52.823 -0.362 77.497 1.00 56.25 113 LYS A CA 1
ATOM 858 C C . LYS A 1 113 ? -53.744 -1.526 77.070 1.00 56.25 113 LYS A C 1
ATOM 860 O O . LYS A 1 113 ? -53.234 -2.427 76.410 1.00 56.25 113 LYS A O 1
ATOM 865 N N . PRO A 1 114 ? -55.037 -1.577 77.454 1.00 55.62 114 PRO A N 1
ATOM 866 C CA . PRO A 1 114 ? -55.910 -2.715 77.139 1.00 55.62 114 PRO A CA 1
ATOM 867 C C . PRO A 1 114 ? -56.522 -2.612 75.729 1.00 55.62 114 PRO A C 1
ATOM 869 O O . PRO A 1 114 ? -57.063 -1.569 75.359 1.00 55.62 114 PRO A O 1
ATOM 872 N N . ASP A 1 115 ? -56.448 -3.695 74.950 1.00 58.53 115 ASP A N 1
ATOM 873 C CA . ASP A 1 115 ? -57.010 -3.794 73.594 1.00 58.53 115 ASP A CA 1
ATOM 874 C C . ASP A 1 115 ? -58.555 -3.738 73.579 1.00 58.53 115 ASP A C 1
ATOM 876 O O . ASP A 1 115 ? -59.200 -4.266 74.491 1.00 58.53 115 ASP A O 1
ATOM 880 N N . PRO A 1 116 ? -59.185 -3.161 72.535 1.00 67.62 116 PRO A N 1
ATOM 881 C CA . PRO A 1 116 ? -60.642 -3.106 72.411 1.00 67.62 116 PRO A CA 1
ATOM 882 C C . PRO A 1 116 ? -61.261 -4.495 72.158 1.00 67.62 116 PRO A C 1
ATOM 884 O O . PRO A 1 116 ? -60.836 -5.240 71.273 1.00 67.62 116 PRO A O 1
ATOM 887 N N . TYR A 1 117 ? -62.318 -4.842 72.897 1.00 67.56 117 TYR A N 1
ATOM 888 C CA . TYR A 1 117 ? -63.060 -6.101 72.757 1.00 67.56 117 TYR A CA 1
ATOM 889 C C . TYR A 1 117 ? -64.578 -5.890 72.837 1.00 67.56 117 TYR A C 1
ATOM 891 O O . TYR A 1 117 ? -65.061 -4.937 73.441 1.00 67.56 117 TYR A O 1
ATOM 899 N N . VAL A 1 118 ? -65.333 -6.785 72.205 1.00 72.88 118 VAL A N 1
ATOM 900 C CA . VAL A 1 118 ? -66.791 -6.878 72.272 1.00 72.88 118 VAL A CA 1
ATOM 901 C C . VAL A 1 118 ? -67.168 -7.684 73.508 1.00 72.88 118 VAL A C 1
ATOM 903 O O . VAL A 1 118 ? -66.766 -8.840 73.669 1.00 72.88 118 VAL A O 1
ATOM 906 N N . LYS A 1 119 ? -67.966 -7.068 74.372 1.00 69.62 119 LYS A N 1
ATOM 907 C CA . LYS A 1 119 ? -68.608 -7.699 75.523 1.00 69.62 119 LYS A CA 1
ATOM 908 C C . LYS A 1 119 ? -70.074 -7.949 75.171 1.00 69.62 119 LYS A C 1
ATOM 910 O O . LYS A 1 119 ? -70.737 -7.044 74.672 1.00 69.62 119 LYS A O 1
ATOM 915 N N . GLY A 1 120 ? -70.548 -9.167 75.402 1.00 71.75 120 GLY A N 1
ATOM 916 C CA . GLY A 1 120 ? -71.945 -9.548 75.237 1.00 71.75 120 GLY A CA 1
ATOM 917 C C . GLY A 1 120 ? -72.651 -9.515 76.582 1.00 71.75 120 GLY A C 1
ATOM 918 O O . GLY A 1 120 ? -72.127 -10.026 77.569 1.00 71.75 120 GLY A O 1
ATOM 919 N N . GLU A 1 121 ? -73.828 -8.910 76.614 1.00 71.81 121 GLU A N 1
ATOM 920 C CA . GLU A 1 121 ? -74.741 -8.948 77.752 1.00 71.81 121 GLU A CA 1
ATOM 921 C C . GLU A 1 121 ? -76.061 -9.527 77.267 1.00 71.81 121 GLU A C 1
ATOM 923 O O . GLU A 1 121 ? -76.603 -9.079 76.255 1.00 71.81 121 GLU A O 1
ATOM 928 N N . VAL A 1 122 ? -76.551 -10.556 77.954 1.00 76.50 122 VAL A N 1
ATOM 929 C CA . VAL A 1 122 ? -77.822 -11.197 77.622 1.00 76.50 122 VAL A CA 1
ATOM 930 C C . VAL A 1 122 ? -78.701 -11.146 78.848 1.00 76.50 122 VAL A C 1
ATOM 932 O O . VAL A 1 122 ? -78.357 -11.699 79.890 1.00 76.50 122 VAL A O 1
ATOM 935 N N . THR A 1 123 ? -79.855 -10.508 78.693 1.00 75.75 123 THR A N 1
ATOM 936 C CA . THR A 1 123 ? -80.847 -10.378 79.750 1.00 75.75 123 THR A CA 1
ATOM 937 C C . THR A 1 123 ? -82.180 -10.940 79.272 1.00 75.75 123 THR A C 1
ATOM 939 O O . THR A 1 123 ? -82.722 -10.495 78.262 1.00 75.75 123 THR A O 1
ATOM 942 N N . ALA A 1 124 ? -82.719 -11.912 80.000 1.00 70.50 124 ALA A N 1
ATOM 943 C CA . ALA A 1 124 ? -84.034 -12.487 79.766 1.00 70.50 124 ALA A CA 1
ATOM 944 C C . ALA A 1 124 ? -84.970 -12.086 80.905 1.00 70.50 124 ALA A C 1
ATOM 946 O O . ALA A 1 124 ? -84.725 -12.408 82.068 1.00 70.50 124 ALA A O 1
ATOM 947 N N . LYS A 1 125 ? -86.052 -11.393 80.551 1.00 80.12 125 LYS A N 1
ATOM 948 C CA . LYS A 1 125 ? -87.136 -11.048 81.466 1.00 80.12 125 LYS A CA 1
ATOM 949 C C . LYS A 1 125 ? -88.323 -11.953 81.171 1.00 80.12 125 LYS A C 1
ATOM 951 O O . LYS A 1 125 ? -88.757 -12.026 80.023 1.00 80.12 125 LYS A O 1
ATOM 956 N N . TYR A 1 126 ? -88.819 -12.660 82.175 1.00 77.94 126 TYR A N 1
ATOM 957 C CA . TYR A 1 126 ? -89.946 -13.574 82.016 1.00 77.94 126 TYR A CA 1
ATOM 958 C C . TYR A 1 126 ? -90.823 -13.564 83.262 1.00 77.94 126 TYR A C 1
ATOM 960 O O . TYR A 1 126 ? -90.357 -13.274 84.360 1.00 77.94 126 TYR A O 1
ATOM 968 N N . ILE A 1 127 ? -92.103 -13.867 83.072 1.00 73.50 127 ILE A N 1
ATOM 969 C CA . ILE A 1 127 ? -93.088 -13.915 84.149 1.00 73.50 127 ILE A CA 1
ATOM 970 C C . ILE A 1 127 ? -93.406 -15.381 84.403 1.00 73.50 127 ILE A C 1
ATOM 972 O O . ILE A 1 127 ? -93.704 -16.126 83.467 1.00 73.50 127 ILE A O 1
ATOM 976 N N . ASN A 1 128 ? -93.319 -15.801 85.658 1.00 75.94 128 ASN A N 1
ATOM 977 C CA . ASN A 1 128 ? -93.704 -17.138 86.079 1.00 75.94 128 ASN A CA 1
ATOM 978 C C . ASN A 1 128 ? -94.551 -17.015 87.345 1.00 75.94 128 ASN A C 1
ATOM 980 O O . ASN A 1 128 ? -94.086 -16.447 88.325 1.00 75.94 128 ASN A O 1
ATOM 984 N N . ALA A 1 129 ? -95.785 -17.526 87.300 1.00 70.19 129 ALA A N 1
ATOM 985 C CA . ALA A 1 129 ? -96.752 -17.439 88.397 1.00 70.19 129 ALA A CA 1
ATOM 986 C C . ALA A 1 129 ? -96.949 -16.002 88.940 1.00 70.19 129 ALA A C 1
ATOM 988 O O . ALA A 1 129 ? -96.881 -15.780 90.141 1.00 70.19 129 ALA A O 1
ATOM 989 N N . ASP A 1 130 ? -97.181 -15.044 88.033 1.00 75.38 130 ASP A N 1
ATOM 990 C CA . ASP A 1 130 ? -97.409 -13.606 88.288 1.00 75.38 130 ASP A CA 1
ATOM 991 C C . ASP A 1 130 ? -96.213 -12.795 88.829 1.00 75.38 130 ASP A C 1
ATOM 993 O O . ASP A 1 130 ? -96.271 -11.564 88.829 1.00 75.38 130 ASP A O 1
ATOM 997 N N . ASP A 1 131 ? -95.097 -13.447 89.167 1.00 67.50 131 ASP A N 1
ATOM 998 C CA . ASP A 1 131 ? -93.843 -12.792 89.540 1.00 67.50 131 ASP A CA 1
ATOM 999 C C . ASP A 1 131 ? -92.911 -12.611 88.330 1.00 67.50 131 ASP A C 1
ATOM 1001 O O . ASP A 1 131 ? -92.763 -13.485 87.467 1.00 67.50 131 ASP A O 1
ATOM 1005 N N . GLU A 1 132 ? -92.260 -11.450 88.262 1.00 80.25 132 GLU A N 1
ATOM 1006 C CA . GLU A 1 132 ? -91.368 -11.077 87.166 1.00 80.25 132 GLU A CA 1
ATOM 1007 C C . GLU A 1 132 ? -89.899 -11.360 87.517 1.00 80.25 132 GLU A C 1
ATOM 1009 O O . GLU A 1 132 ? -89.350 -10.816 88.475 1.00 80.25 132 GLU A O 1
ATOM 1014 N N . TYR A 1 133 ? -89.237 -12.185 86.704 1.00 75.88 133 TYR A N 1
ATOM 1015 C CA . TYR A 1 133 ? -87.847 -12.600 86.884 1.00 75.88 133 TYR A CA 1
ATOM 1016 C C . TYR A 1 133 ? -86.947 -12.017 85.799 1.00 75.88 133 TYR A C 1
ATOM 1018 O O . TYR A 1 133 ? -87.317 -11.957 84.626 1.00 75.88 133 TYR A O 1
ATOM 1026 N N . ILE A 1 134 ? -85.730 -11.630 86.191 1.00 74.06 134 ILE A N 1
ATOM 1027 C CA . ILE A 1 134 ? -84.685 -11.140 85.289 1.00 74.06 134 ILE A CA 1
ATOM 1028 C C . ILE A 1 134 ? -83.449 -12.025 85.457 1.00 74.06 134 ILE A C 1
ATOM 1030 O O . ILE A 1 134 ? -82.837 -12.048 86.523 1.00 74.06 134 ILE A O 1
ATOM 1034 N N . LEU A 1 135 ? -83.068 -12.732 84.396 1.00 77.31 135 LEU A N 1
ATOM 1035 C CA . LEU A 1 135 ? -81.796 -13.443 84.295 1.00 77.31 135 LEU A CA 1
ATOM 1036 C C . LEU A 1 135 ? -80.856 -12.609 83.427 1.00 77.31 135 LEU A C 1
ATOM 1038 O O . LEU A 1 135 ? -81.170 -12.398 82.261 1.00 77.31 135 LEU A O 1
ATOM 1042 N N . SER A 1 136 ? -79.734 -12.138 83.972 1.00 71.00 136 SER A N 1
ATOM 1043 C CA . SER A 1 136 ? -78.712 -11.413 83.208 1.00 71.00 136 SER A CA 1
ATOM 1044 C C . SER A 1 136 ? -77.356 -12.080 83.371 1.00 71.00 136 SER A C 1
ATOM 1046 O O . SER A 1 136 ? -76.970 -12.400 84.495 1.00 71.00 136 SER A O 1
ATOM 1048 N N . ASP A 1 137 ? -76.635 -12.262 82.270 1.00 76.50 137 ASP A N 1
ATOM 1049 C CA . ASP A 1 137 ? -75.235 -12.674 82.290 1.00 76.50 137 ASP A CA 1
ATOM 1050 C C . ASP A 1 137 ? -74.411 -11.824 81.322 1.00 76.50 137 ASP A C 1
ATOM 1052 O O . ASP A 1 137 ? -74.895 -11.353 80.286 1.00 76.50 137 ASP A O 1
ATOM 1056 N N . THR A 1 138 ? -73.149 -11.608 81.680 1.00 69.12 138 THR A N 1
ATOM 1057 C CA . THR A 1 138 ? -72.200 -10.848 80.874 1.00 69.12 138 THR A CA 1
ATOM 1058 C C . THR A 1 138 ? -70.942 -11.646 80.614 1.00 69.12 138 THR A C 1
ATOM 1060 O O . THR A 1 138 ? -70.243 -12.054 81.535 1.00 69.12 138 THR A O 1
ATOM 1063 N N . PHE A 1 139 ? -70.596 -11.788 79.340 1.00 70.56 139 PHE A N 1
ATOM 1064 C CA . PHE A 1 139 ? -69.444 -12.564 78.909 1.00 70.56 139 PHE A CA 1
ATOM 1065 C C . PHE A 1 139 ? -68.645 -11.824 77.838 1.00 70.56 139 PHE A C 1
ATOM 1067 O O . PHE A 1 139 ? -69.128 -10.951 77.114 1.00 70.56 139 PHE A O 1
ATOM 1074 N N . TYR A 1 140 ? -67.368 -12.166 77.747 1.00 66.50 140 TYR A N 1
ATOM 1075 C CA . TYR A 1 140 ? -66.508 -11.709 76.667 1.00 66.50 140 TYR A CA 1
ATOM 1076 C C . TYR A 1 140 ? -66.928 -12.408 75.364 1.00 66.50 140 TYR A C 1
ATOM 1078 O O . TYR A 1 140 ? -66.976 -13.636 75.321 1.00 66.50 140 TYR A O 1
ATOM 1086 N N . MET A 1 141 ? -67.230 -11.648 74.306 1.00 68.31 141 MET A N 1
ATOM 1087 C CA . MET A 1 141 ? -67.584 -12.228 73.004 1.00 68.31 141 MET A CA 1
ATOM 1088 C C . MET A 1 141 ? -66.354 -12.421 72.121 1.00 68.31 141 MET A C 1
ATOM 1090 O O . MET A 1 141 ? -66.099 -13.524 71.650 1.00 68.31 141 MET A O 1
ATOM 1094 N N . THR A 1 142 ? -65.612 -11.347 71.843 1.00 70.81 142 THR A N 1
ATOM 1095 C CA . THR A 1 142 ? -64.459 -11.391 70.927 1.00 70.81 142 THR A CA 1
ATOM 1096 C C . THR A 1 142 ? -63.626 -10.116 71.018 1.00 70.81 142 THR A C 1
ATOM 1098 O O . THR A 1 142 ? -64.143 -9.063 71.360 1.00 70.81 142 THR A O 1
ATOM 1101 N N . THR A 1 143 ? -62.351 -10.154 70.639 1.00 72.38 143 THR A N 1
ATOM 1102 C CA . THR A 1 143 ? -61.518 -8.950 70.471 1.00 72.38 143 THR A CA 1
ATOM 1103 C C . THR A 1 143 ? -61.817 -8.282 69.128 1.00 72.38 143 THR A C 1
ATOM 1105 O O . THR A 1 143 ? -62.018 -8.966 68.123 1.00 72.38 143 THR A O 1
ATOM 1108 N N . VAL A 1 144 ? -61.818 -6.947 69.094 1.00 73.25 144 VAL A N 1
ATOM 1109 C CA . VAL A 1 144 ? -61.942 -6.163 67.857 1.00 73.25 144 VAL A CA 1
ATOM 1110 C C . VAL A 1 144 ? -60.544 -5.904 67.305 1.00 73.25 144 VAL A C 1
ATOM 1112 O O . VAL A 1 144 ? -59.670 -5.420 68.017 1.00 73.25 144 VAL A O 1
ATOM 1115 N N . ARG A 1 145 ? -60.314 -6.239 66.032 1.00 73.00 145 ARG A N 1
ATOM 1116 C CA . ARG A 1 145 ? -59.027 -6.030 65.354 1.00 73.00 145 ARG A CA 1
ATOM 1117 C C . ARG A 1 145 ? -59.229 -5.360 64.003 1.00 73.00 145 ARG A C 1
ATOM 1119 O O . ARG A 1 145 ? -60.123 -5.743 63.250 1.00 73.00 145 ARG A O 1
ATOM 1126 N N . THR A 1 146 ? -58.350 -4.422 63.671 1.00 78.00 146 THR A N 1
ATOM 1127 C CA . THR A 1 146 ? -58.321 -3.729 62.377 1.00 78.00 146 THR A CA 1
ATOM 1128 C C . THR A 1 146 ? -56.879 -3.641 61.877 1.00 78.00 146 THR A C 1
ATOM 1130 O O . THR A 1 146 ? -56.137 -2.798 62.384 1.00 78.00 146 THR A O 1
ATOM 1133 N N . PRO A 1 147 ? -56.462 -4.473 60.899 1.00 75.69 147 PRO A N 1
ATOM 1134 C CA . PRO A 1 147 ? -57.210 -5.541 60.211 1.00 75.69 147 PRO A CA 1
ATOM 1135 C C . PRO A 1 147 ? -57.391 -6.823 61.055 1.00 75.69 147 PRO A C 1
ATOM 1137 O O . PRO A 1 147 ? -56.691 -7.044 62.042 1.00 75.69 147 PRO A O 1
ATOM 1140 N N . SER A 1 148 ? -58.324 -7.700 60.661 1.00 81.81 148 SER A N 1
ATOM 1141 C CA . SER A 1 148 ? -58.456 -9.033 61.272 1.00 81.81 148 SER A CA 1
ATOM 1142 C C . SER A 1 148 ? -57.245 -9.914 60.938 1.00 81.81 148 SER A C 1
ATOM 1144 O O . SER A 1 148 ? -56.577 -9.709 59.924 1.00 81.81 148 SER A O 1
ATOM 1146 N N . TYR A 1 149 ? -56.980 -10.938 61.756 1.00 81.62 149 TYR A N 1
ATOM 1147 C CA . TYR A 1 149 ? -55.859 -11.857 61.516 1.00 81.62 149 TYR A CA 1
ATOM 1148 C C . TYR A 1 149 ? -55.954 -12.550 60.147 1.00 81.62 149 TYR A C 1
ATOM 1150 O O . TYR A 1 149 ? -54.972 -12.612 59.418 1.00 81.62 149 TYR A O 1
ATOM 1158 N N . SER A 1 150 ? -57.152 -12.993 59.753 1.00 83.62 150 SER A N 1
ATOM 1159 C CA . SER A 1 150 ? -57.385 -13.597 58.434 1.00 83.62 150 SER A CA 1
ATOM 1160 C C . SER A 1 150 ? -57.059 -12.629 57.289 1.00 83.62 150 SER A C 1
ATOM 1162 O O . SER A 1 150 ? -56.416 -13.023 56.314 1.00 83.62 150 SER A O 1
ATOM 1164 N N . LYS A 1 151 ? -57.422 -11.342 57.420 1.00 89.06 151 LYS A N 1
ATOM 1165 C CA . LYS A 1 151 ? -57.097 -10.338 56.400 1.00 89.06 151 LYS A CA 1
ATOM 1166 C C . LYS A 1 151 ? -55.598 -10.051 56.344 1.00 89.06 151 LYS A C 1
ATOM 1168 O O . LYS A 1 151 ? -55.046 -9.986 55.248 1.00 89.06 151 LYS A O 1
ATOM 1173 N N . LEU A 1 152 ? -54.944 -9.940 57.500 1.00 89.19 152 LEU A N 1
ATOM 1174 C CA . LEU A 1 152 ? -53.495 -9.770 57.587 1.00 89.19 152 LEU A CA 1
ATOM 1175 C C . LEU A 1 152 ? -52.753 -10.963 56.961 1.00 89.19 152 LEU A C 1
ATOM 1177 O O . LEU A 1 152 ? -51.811 -10.766 56.200 1.00 89.19 152 LEU A O 1
ATOM 1181 N N . GLN A 1 153 ? -53.226 -12.188 57.202 1.00 91.00 153 GLN A N 1
ATOM 1182 C CA . GLN A 1 153 ? -52.668 -13.405 56.612 1.00 91.00 153 GLN A CA 1
ATOM 1183 C C . GLN A 1 153 ? -52.816 -13.434 55.084 1.00 91.00 153 GLN A C 1
ATOM 1185 O O . GLN A 1 153 ? -51.883 -13.829 54.389 1.00 91.00 153 GLN A O 1
ATOM 1190 N N . SER A 1 154 ? -53.962 -12.996 54.549 1.00 94.69 154 SER A N 1
ATOM 1191 C CA . SER A 1 154 ? -54.155 -12.858 53.097 1.00 94.69 154 SER A CA 1
ATOM 1192 C C . SER A 1 154 ? -53.160 -11.866 52.504 1.00 94.69 154 SER A C 1
ATOM 1194 O O . SER A 1 154 ? -52.455 -12.211 51.565 1.00 94.69 154 SER A O 1
ATOM 1196 N N . MET A 1 155 ? -53.052 -10.671 53.093 1.00 95.69 155 MET A N 1
ATOM 1197 C CA . MET A 1 155 ? -52.118 -9.640 52.628 1.00 95.69 155 MET A CA 1
ATOM 1198 C C . MET A 1 155 ? -50.666 -10.122 52.682 1.00 95.69 155 MET A C 1
ATOM 1200 O O . MET A 1 155 ? -49.905 -9.876 51.753 1.00 95.69 155 MET A O 1
ATOM 1204 N N . TYR A 1 156 ? -50.292 -10.849 53.737 1.00 95.62 156 TYR A N 1
ATOM 1205 C CA . TYR A 1 156 ? -48.975 -11.472 53.848 1.00 95.62 156 TYR A CA 1
ATOM 1206 C C . TYR A 1 156 ? -48.724 -12.487 52.726 1.00 95.62 156 TYR A C 1
ATOM 1208 O O . TYR A 1 156 ? -47.661 -12.477 52.111 1.00 95.62 156 TYR A O 1
ATOM 1216 N N . ASN A 1 157 ? -49.697 -13.353 52.435 1.00 96.38 157 ASN A N 1
ATOM 1217 C CA . ASN A 1 157 ? -49.568 -14.351 51.375 1.00 96.38 157 ASN A CA 1
ATOM 1218 C C . ASN A 1 157 ? -49.471 -13.706 49.984 1.00 96.38 157 ASN A C 1
ATOM 1220 O O . ASN A 1 157 ? -48.695 -14.179 49.155 1.00 96.38 157 ASN A O 1
ATOM 1224 N N . ASP A 1 158 ? -50.230 -12.638 49.733 1.00 97.75 158 ASP A N 1
ATOM 1225 C CA . ASP A 1 158 ? -50.199 -11.902 48.466 1.00 97.75 158 ASP A CA 1
ATOM 1226 C C . ASP A 1 158 ? -48.854 -11.185 48.284 1.00 97.75 158 ASP A C 1
ATOM 1228 O O . ASP A 1 158 ? -48.190 -11.380 47.267 1.00 97.75 158 ASP A O 1
ATOM 1232 N N . ALA A 1 159 ? -48.384 -10.475 49.315 1.00 97.06 159 ALA A N 1
ATOM 1233 C CA . ALA A 1 159 ? -47.063 -9.847 49.313 1.00 97.06 159 ALA A CA 1
ATOM 1234 C C . ALA A 1 159 ? -45.935 -10.877 49.133 1.00 97.06 159 ALA A C 1
ATOM 1236 O O . ALA A 1 159 ? -44.964 -10.634 48.419 1.00 97.06 159 ALA A O 1
ATOM 1237 N N . LYS A 1 160 ? -46.061 -12.062 49.741 1.00 97.69 160 LYS A N 1
ATOM 1238 C CA . LYS A 1 160 ? -45.093 -13.150 49.570 1.00 97.69 160 LYS A CA 1
ATOM 1239 C C . LYS A 1 160 ? -45.032 -13.639 48.119 1.00 97.69 160 LYS A C 1
ATOM 1241 O O . LYS A 1 160 ? -43.934 -13.813 47.600 1.00 97.69 160 LYS A O 1
ATOM 1246 N N . LYS A 1 161 ? -46.182 -13.821 47.458 1.00 98.00 161 LYS A N 1
ATOM 1247 C CA . LYS A 1 161 ? -46.232 -14.199 46.034 1.00 98.00 161 LYS A CA 1
ATOM 1248 C C . LYS A 1 161 ? -45.570 -13.152 45.146 1.00 98.00 161 LYS A C 1
ATOM 1250 O O . LYS A 1 161 ? -44.835 -13.514 44.235 1.00 98.00 161 LYS A O 1
ATOM 1255 N N . GLU A 1 162 ? -45.815 -11.874 45.418 1.00 98.06 162 GLU A N 1
ATOM 1256 C CA . GLU A 1 162 ? -45.211 -10.770 44.669 1.00 98.06 162 GLU A CA 1
ATOM 1257 C C . GLU A 1 162 ? -43.686 -10.737 44.844 1.00 98.06 162 GLU A C 1
ATOM 1259 O O . GLU A 1 162 ? -42.952 -10.637 43.864 1.00 98.06 162 GLU A O 1
ATOM 1264 N N . ILE A 1 163 ? -43.193 -10.936 46.071 1.00 97.56 163 ILE A N 1
ATOM 1265 C CA . ILE A 1 163 ? -41.755 -11.069 46.347 1.00 97.56 163 ILE A CA 1
ATOM 1266 C C . ILE A 1 163 ? -41.143 -12.238 45.568 1.00 97.56 163 ILE A C 1
ATOM 1268 O O . ILE A 1 163 ? -40.047 -12.103 45.026 1.00 97.56 163 ILE A O 1
ATOM 1272 N N . ASP A 1 164 ? -41.814 -13.387 45.524 1.00 97.38 164 ASP A N 1
ATOM 1273 C CA . ASP A 1 164 ? -41.303 -14.558 44.813 1.00 97.38 164 ASP A CA 1
ATOM 1274 C C . ASP A 1 164 ? -41.293 -14.337 43.287 1.00 97.38 164 ASP A C 1
ATOM 1276 O O . ASP A 1 164 ? -40.327 -14.722 42.625 1.00 97.38 164 ASP A O 1
ATOM 1280 N N . ALA A 1 165 ? -42.290 -13.633 42.738 1.00 97.88 165 ALA A N 1
ATOM 1281 C CA . ALA A 1 165 ? -42.313 -13.227 41.331 1.00 97.88 165 ALA A CA 1
ATOM 1282 C C . ALA A 1 165 ? -41.170 -12.251 40.991 1.00 97.88 165 ALA A C 1
ATOM 1284 O O . ALA A 1 165 ? -40.404 -12.502 40.061 1.00 97.88 165 ALA A O 1
ATOM 1285 N N . LEU A 1 166 ? -40.987 -11.198 41.796 1.00 98.31 166 LEU A N 1
ATOM 1286 C CA . LEU A 1 166 ? -39.903 -10.224 41.620 1.00 98.31 166 LEU A CA 1
ATOM 1287 C C . LEU A 1 166 ? -38.519 -10.873 41.737 1.00 98.31 166 LEU A C 1
ATOM 1289 O O . LEU A 1 166 ? -37.596 -10.521 41.004 1.00 98.31 166 LEU A O 1
ATOM 1293 N N . LYS A 1 167 ? -38.349 -11.853 42.632 1.00 97.88 167 LYS A N 1
ATOM 1294 C CA . LYS A 1 167 ? -37.101 -12.628 42.720 1.00 97.88 167 LYS A CA 1
ATOM 1295 C C . LYS A 1 167 ? -36.814 -13.404 41.437 1.00 97.88 167 LYS A C 1
ATOM 1297 O O . LYS A 1 167 ? -35.651 -13.466 41.038 1.00 97.88 167 LYS A O 1
ATOM 1302 N N . SER A 1 168 ? -37.840 -13.986 40.813 1.00 97.81 168 SER A N 1
ATOM 1303 C CA . SER A 1 168 ? -37.694 -14.693 39.536 1.00 97.81 168 SER A CA 1
ATOM 1304 C C . SER A 1 168 ? -37.257 -13.736 38.430 1.00 97.81 168 SER A C 1
ATOM 1306 O O . SER A 1 168 ? -36.264 -13.997 37.757 1.00 97.81 168 SER A O 1
ATOM 1308 N N . GLU A 1 169 ? -37.917 -12.583 38.314 1.00 98.44 169 GLU A N 1
ATOM 1309 C CA . GLU A 1 169 ? -37.586 -11.557 37.318 1.00 98.44 169 GLU A CA 1
ATOM 1310 C C . GLU A 1 169 ? -36.155 -11.024 37.496 1.00 98.44 169 GLU A C 1
ATOM 1312 O O . GLU A 1 169 ? -35.386 -10.947 36.539 1.00 98.44 169 GLU A O 1
ATOM 1317 N N . ILE A 1 170 ? -35.736 -10.745 38.736 1.00 97.94 170 ILE A N 1
ATOM 1318 C CA . ILE A 1 170 ? -34.352 -10.351 39.040 1.00 97.94 170 ILE A CA 1
ATOM 1319 C C . ILE A 1 170 ? -33.359 -11.441 38.618 1.00 97.94 170 ILE A C 1
ATOM 1321 O O . ILE A 1 170 ? -32.259 -11.129 38.157 1.00 97.94 170 ILE A O 1
ATOM 1325 N N . SER A 1 171 ? -33.710 -12.717 38.793 1.00 98.06 171 SER A N 1
ATOM 1326 C CA . SER A 1 171 ? -32.854 -13.827 38.377 1.00 98.06 171 SER A CA 1
ATOM 1327 C C . SER A 1 171 ? -32.709 -13.889 36.855 1.00 98.06 171 SER A C 1
ATOM 1329 O O . SER A 1 171 ? -31.600 -14.076 36.358 1.00 98.06 171 SER A O 1
ATOM 1331 N N . GLU A 1 172 ? -33.798 -13.696 36.113 1.00 98.31 172 GLU A N 1
ATOM 1332 C CA . GLU A 1 172 ? -33.786 -13.664 34.646 1.00 98.31 172 GLU A CA 1
ATOM 1333 C C . GLU A 1 172 ? -32.997 -12.466 34.109 1.00 98.31 172 GLU A C 1
ATOM 1335 O O . GLU A 1 172 ? -32.142 -12.623 33.235 1.00 98.31 172 GLU A O 1
ATOM 1340 N N . LEU A 1 173 ? -33.201 -11.279 34.685 1.00 98.50 173 LEU A N 1
ATOM 1341 C CA . LEU A 1 173 ? -32.461 -10.074 34.311 1.00 98.50 173 LEU A CA 1
ATOM 1342 C C . LEU A 1 173 ? -30.956 -10.222 34.554 1.00 98.50 173 LEU A C 1
ATOM 1344 O O . LEU A 1 173 ? -30.161 -9.779 33.727 1.00 98.50 173 LEU A O 1
ATOM 1348 N N . LYS A 1 174 ? -30.544 -10.882 35.644 1.00 98.12 174 LYS A N 1
ATOM 1349 C CA . LYS A 1 174 ? -29.126 -11.188 35.891 1.00 98.12 174 LYS A CA 1
ATOM 1350 C C . LYS A 1 174 ? -28.536 -12.078 34.801 1.00 98.12 174 LYS A C 1
ATOM 1352 O O . LYS A 1 174 ? -27.471 -11.760 34.285 1.00 98.12 174 LYS A O 1
ATOM 1357 N N . LEU A 1 175 ? -29.247 -13.135 34.402 1.00 98.25 175 LEU A N 1
ATOM 1358 C CA . LEU A 1 175 ? -28.806 -14.002 33.305 1.00 98.25 175 LEU A CA 1
ATOM 1359 C C . LEU A 1 175 ? -28.689 -13.231 31.985 1.00 98.25 175 LEU A C 1
ATOM 1361 O O . LEU A 1 175 ? -27.747 -13.449 31.223 1.00 98.25 175 LEU A O 1
ATOM 1365 N N . HIS A 1 176 ? -29.618 -12.310 31.725 1.00 98.38 176 HIS A N 1
ATOM 1366 C CA . HIS A 1 176 ? -29.569 -11.477 30.531 1.00 98.38 176 HIS A CA 1
ATOM 1367 C C . HIS A 1 176 ? -28.372 -10.513 30.542 1.00 98.38 176 HIS A C 1
ATOM 1369 O O . HIS A 1 176 ? -27.669 -10.407 29.538 1.00 98.38 176 HIS A O 1
ATOM 1375 N N . ILE A 1 177 ? -28.085 -9.872 31.682 1.00 98.31 177 ILE A N 1
ATOM 1376 C CA . ILE A 1 177 ? -26.899 -9.018 31.866 1.00 98.31 177 ILE A CA 1
ATOM 1377 C C . ILE A 1 177 ? -25.611 -9.819 31.652 1.00 98.31 177 ILE A C 1
ATOM 1379 O O . ILE A 1 177 ? -24.721 -9.357 30.939 1.00 98.31 177 ILE A O 1
ATOM 1383 N N . ASP A 1 178 ? -25.521 -11.027 32.209 1.00 98.25 178 ASP A N 1
ATOM 1384 C CA . ASP A 1 178 ? -24.351 -11.893 32.038 1.00 98.25 178 ASP A CA 1
ATOM 1385 C C . ASP A 1 178 ? -24.156 -12.304 30.569 1.00 98.25 178 ASP A C 1
ATOM 1387 O O . ASP A 1 178 ? -23.025 -12.360 30.080 1.00 98.25 178 ASP A O 1
ATOM 1391 N N . SER A 1 179 ? -25.250 -12.569 29.844 1.00 98.56 179 SER A N 1
ATOM 1392 C CA . SER A 1 179 ? -25.214 -12.866 28.406 1.00 98.56 179 SER A CA 1
ATOM 1393 C C . SER A 1 179 ? -24.713 -11.670 27.600 1.00 98.56 179 SER A C 1
ATOM 1395 O O . SER A 1 179 ? -23.755 -11.795 26.838 1.00 98.56 179 SER A O 1
ATOM 1397 N N . LEU A 1 180 ? -25.307 -10.493 27.816 1.00 98.44 180 LEU A N 1
ATOM 1398 C CA . LEU A 1 180 ? -24.912 -9.260 27.135 1.00 98.44 180 LEU A CA 1
ATOM 1399 C C . LEU A 1 180 ? -23.466 -8.867 27.448 1.00 98.44 180 LEU A C 1
ATOM 1401 O O . LEU A 1 180 ? -22.757 -8.392 26.564 1.00 98.44 180 LEU A O 1
ATOM 1405 N N . SER A 1 181 ? -22.999 -9.093 28.679 1.00 98.12 181 SER A N 1
ATOM 1406 C CA . SER A 1 181 ? -21.600 -8.850 29.034 1.00 98.12 181 SER A CA 1
ATOM 1407 C C . SER A 1 181 ? -20.657 -9.715 28.198 1.00 98.12 181 SER A C 1
ATOM 1409 O O . SER A 1 181 ? -19.656 -9.210 27.695 1.00 98.12 181 SER A O 1
ATOM 1411 N N . LYS A 1 182 ? -20.980 -11.000 28.004 1.00 98.44 182 LYS A N 1
ATOM 1412 C CA . LYS A 1 182 ? -20.159 -11.907 27.187 1.00 98.44 182 LYS A CA 1
ATOM 1413 C C . LYS A 1 182 ? -20.150 -11.501 25.716 1.00 98.44 182 LYS A C 1
ATOM 1415 O O . LYS A 1 182 ? -19.095 -11.517 25.087 1.00 98.44 182 LYS A O 1
ATOM 1420 N N . GLU A 1 183 ? -21.305 -11.120 25.176 1.00 98.50 183 GLU A N 1
ATOM 1421 C CA . GLU A 1 183 ? -21.410 -10.617 23.802 1.00 98.50 183 GLU A CA 1
ATOM 1422 C C . GLU A 1 183 ? -20.592 -9.337 23.609 1.00 98.50 183 GLU A C 1
ATOM 1424 O O . GLU A 1 183 ? -19.860 -9.212 22.626 1.00 98.50 183 GLU A O 1
ATOM 1429 N N . LEU A 1 184 ? -20.648 -8.414 24.573 1.00 98.44 184 LEU A N 1
ATOM 1430 C CA . LEU A 1 184 ? -19.868 -7.181 24.547 1.00 98.44 184 LEU A CA 1
ATOM 1431 C C . LEU A 1 184 ? -18.359 -7.457 24.560 1.00 98.44 184 LEU A C 1
ATOM 1433 O O . LEU A 1 184 ? -17.612 -6.806 23.828 1.00 98.44 184 LEU A O 1
ATOM 1437 N N . ASP A 1 185 ? -17.902 -8.407 25.372 1.00 98.31 185 ASP A N 1
ATOM 1438 C CA . ASP A 1 185 ? -16.485 -8.766 25.442 1.00 98.31 185 ASP A CA 1
ATOM 1439 C C . ASP A 1 185 ? -16.002 -9.440 24.151 1.00 98.31 185 ASP A C 1
ATOM 1441 O O . ASP A 1 185 ? -14.925 -9.104 23.651 1.00 98.31 185 ASP A O 1
ATOM 1445 N N . SER A 1 186 ? -16.827 -10.304 23.549 1.00 98.31 186 SER A N 1
ATOM 1446 C CA . SER A 1 186 ? -16.552 -10.879 22.226 1.00 98.31 186 SER A CA 1
ATOM 1447 C C . SER A 1 186 ? -16.463 -9.794 21.152 1.00 98.31 186 SER A C 1
ATOM 1449 O O . SER A 1 186 ? -15.493 -9.741 20.400 1.00 98.31 186 SER A O 1
ATOM 1451 N N . ALA A 1 187 ? -17.428 -8.872 21.114 1.00 98.31 187 ALA A N 1
ATOM 1452 C CA . ALA A 1 187 ? -17.449 -7.789 20.136 1.00 98.31 187 ALA A CA 1
ATOM 1453 C C . ALA A 1 187 ? -16.243 -6.845 20.287 1.00 98.31 187 ALA A C 1
ATOM 1455 O O . ALA A 1 187 ? -15.672 -6.394 19.291 1.00 98.31 187 ALA A O 1
ATOM 1456 N N . LYS A 1 188 ? -15.813 -6.561 21.524 1.00 98.44 188 LYS A N 1
ATOM 1457 C CA . LYS A 1 188 ? -14.583 -5.796 21.787 1.00 98.44 188 LYS A CA 1
ATOM 1458 C C . LYS A 1 188 ? -13.349 -6.522 21.264 1.00 98.44 188 LYS A C 1
ATOM 1460 O O . LYS A 1 188 ? -12.496 -5.885 20.649 1.00 98.44 188 LYS A O 1
ATOM 1465 N N . TYR A 1 189 ? -13.254 -7.830 21.495 1.00 98.19 189 TYR A N 1
ATOM 1466 C CA . TYR A 1 189 ? -12.147 -8.635 20.988 1.00 98.19 189 TYR A CA 1
ATOM 1467 C C . TYR A 1 189 ? -12.088 -8.599 19.455 1.00 98.19 189 TYR A C 1
ATOM 1469 O O . TYR A 1 189 ? -11.044 -8.274 18.884 1.00 98.19 189 TYR A O 1
ATOM 1477 N N . ASP A 1 190 ? -13.222 -8.824 18.789 1.00 98.38 190 ASP A N 1
ATOM 1478 C CA . ASP A 1 190 ? -13.318 -8.777 17.329 1.00 98.38 190 ASP A CA 1
ATOM 1479 C C . ASP A 1 190 ? -12.937 -7.399 16.774 1.00 98.38 190 ASP A C 1
ATOM 1481 O O . ASP A 1 190 ? -12.240 -7.300 15.761 1.00 98.38 190 ASP A O 1
ATOM 1485 N N . ASN A 1 191 ? -13.325 -6.322 17.461 1.00 98.19 191 ASN A N 1
ATOM 1486 C CA . ASN A 1 191 ? -12.954 -4.964 17.080 1.00 98.19 191 ASN A CA 1
ATOM 1487 C C . ASN A 1 191 ? -11.431 -4.742 17.129 1.00 98.19 191 ASN A C 1
ATOM 1489 O O . ASN A 1 191 ? -10.859 -4.214 16.176 1.00 98.19 191 ASN A O 1
ATOM 1493 N N . VAL A 1 192 ? -10.755 -5.214 18.182 1.00 98.38 192 VAL A N 1
ATOM 1494 C CA . VAL A 1 192 ? -9.285 -5.147 18.294 1.00 98.38 192 VAL A CA 1
ATOM 1495 C C . VAL A 1 192 ? -8.609 -5.940 17.171 1.00 98.38 192 VAL A C 1
ATOM 1497 O O . VAL A 1 192 ? -7.644 -5.465 16.559 1.00 98.38 192 VAL A O 1
ATOM 1500 N N . VAL A 1 193 ? -9.129 -7.127 16.849 1.00 98.44 193 VAL A N 1
ATOM 1501 C CA . VAL A 1 193 ? -8.619 -7.950 15.743 1.00 98.44 193 VAL A CA 1
ATOM 1502 C C . VAL A 1 193 ? -8.792 -7.232 14.401 1.00 98.44 193 VAL A C 1
ATOM 1504 O O . VAL A 1 193 ? -7.855 -7.201 13.600 1.00 98.44 193 VAL A O 1
ATOM 1507 N N . LEU A 1 194 ? -9.953 -6.622 14.154 1.00 98.44 194 LEU A N 1
ATOM 1508 C CA . LEU A 1 194 ? -10.226 -5.855 12.935 1.00 98.44 194 LEU A CA 1
ATOM 1509 C C . LEU A 1 194 ? -9.305 -4.639 12.800 1.00 98.44 194 LEU A C 1
ATOM 1511 O O . LEU A 1 194 ? -8.731 -4.441 11.730 1.00 98.44 194 LEU A O 1
ATOM 1515 N N . ILE A 1 195 ? -9.096 -3.875 13.876 1.00 98.19 195 ILE A N 1
ATOM 1516 C CA . ILE A 1 195 ? -8.158 -2.740 13.896 1.00 98.19 195 ILE A CA 1
ATOM 1517 C C . ILE A 1 195 ? -6.741 -3.207 13.549 1.00 98.19 195 ILE A C 1
ATOM 1519 O O . ILE A 1 195 ? -6.049 -2.579 12.746 1.00 98.19 195 ILE A O 1
ATOM 1523 N N . THR A 1 196 ? -6.314 -4.338 14.111 1.00 98.12 196 THR A N 1
ATOM 1524 C CA . THR A 1 196 ? -4.984 -4.899 13.840 1.00 98.12 196 THR A CA 1
ATOM 1525 C C . THR A 1 196 ? -4.842 -5.309 12.374 1.00 98.12 196 THR A C 1
ATOM 1527 O O . THR A 1 196 ? -3.847 -4.969 11.733 1.00 98.12 196 THR A O 1
ATOM 1530 N N . LYS A 1 197 ? -5.853 -5.986 11.811 1.00 98.56 197 LYS A N 1
ATOM 1531 C CA . LYS A 1 197 ? -5.880 -6.359 10.388 1.00 98.56 197 LYS A CA 1
ATOM 1532 C C . LYS A 1 197 ? -5.843 -5.136 9.474 1.00 98.56 197 LYS A C 1
ATOM 1534 O O . LYS A 1 197 ? -5.094 -5.148 8.503 1.00 98.56 197 LYS A O 1
ATOM 1539 N N . LEU A 1 198 ? -6.598 -4.085 9.797 1.00 98.38 198 LEU A N 1
ATOM 1540 C CA . LEU A 1 198 ? -6.602 -2.835 9.035 1.00 98.38 198 LEU A CA 1
ATOM 1541 C C . LEU A 1 198 ? -5.209 -2.187 9.030 1.00 98.38 198 LEU A C 1
ATOM 1543 O O . LEU A 1 198 ? -4.704 -1.819 7.977 1.00 98.38 198 LEU A O 1
ATOM 1547 N N . SER A 1 199 ? -4.543 -2.138 10.189 1.00 98.31 199 SER A N 1
ATOM 1548 C CA . SER A 1 199 ? -3.186 -1.592 10.299 1.00 98.31 199 SER A CA 1
ATOM 1549 C C . SER A 1 199 ? -2.152 -2.380 9.486 1.00 98.31 199 SER A C 1
ATOM 1551 O O . SER A 1 199 ? -1.239 -1.785 8.911 1.00 98.31 199 SER A O 1
ATOM 1553 N N . ILE A 1 200 ? -2.275 -3.711 9.434 1.00 98.25 200 ILE A N 1
ATOM 1554 C CA . ILE A 1 200 ? -1.419 -4.557 8.589 1.00 98.25 200 ILE A CA 1
ATOM 1555 C C . ILE A 1 200 ? -1.690 -4.257 7.113 1.00 98.25 200 ILE A C 1
ATOM 1557 O O . ILE A 1 200 ? -0.752 -3.992 6.366 1.00 98.25 200 ILE A O 1
ATOM 1561 N N . LEU A 1 201 ? -2.962 -4.215 6.713 1.00 98.31 201 LEU A N 1
ATOM 1562 C CA . LEU A 1 201 ? -3.349 -3.960 5.329 1.00 98.31 201 LEU A CA 1
ATOM 1563 C C . LEU A 1 201 ? -2.879 -2.583 4.834 1.00 98.31 201 LEU A C 1
ATOM 1565 O O . LEU A 1 201 ? -2.408 -2.468 3.705 1.00 98.31 201 LEU A O 1
ATOM 1569 N N . ASP A 1 202 ? -2.931 -1.556 5.683 1.00 98.31 202 ASP A N 1
ATOM 1570 C CA . ASP A 1 202 ? -2.410 -0.221 5.365 1.00 98.31 202 ASP A CA 1
ATOM 1571 C C . ASP A 1 202 ? -0.891 -0.227 5.132 1.00 98.31 202 ASP A C 1
ATOM 1573 O O . ASP A 1 202 ? -0.388 0.458 4.233 1.00 98.31 202 ASP A O 1
ATOM 1577 N N . LYS A 1 203 ? -0.140 -1.012 5.917 1.00 98.19 203 LYS A N 1
ATOM 1578 C CA . LYS A 1 203 ? 1.309 -1.178 5.720 1.00 98.19 203 LYS A CA 1
ATOM 1579 C C . LYS A 1 203 ? 1.604 -1.887 4.403 1.00 98.19 203 LYS A C 1
ATOM 1581 O O . LYS A 1 203 ? 2.422 -1.384 3.631 1.00 98.19 203 LYS A O 1
ATOM 1586 N N . ASP A 1 204 ? 0.906 -2.985 4.130 1.00 98.31 204 ASP A N 1
ATOM 1587 C CA . ASP A 1 204 ? 1.063 -3.760 2.897 1.00 98.31 204 ASP A CA 1
ATOM 1588 C C . ASP A 1 204 ? 0.722 -2.909 1.666 1.00 98.31 204 ASP A C 1
ATOM 1590 O O . ASP A 1 204 ? 1.465 -2.895 0.682 1.00 98.31 204 ASP A O 1
ATOM 1594 N N . TYR A 1 205 ? -0.360 -2.127 1.737 1.00 98.50 205 TYR A N 1
ATOM 1595 C CA . TYR A 1 205 ? -0.748 -1.188 0.687 1.00 98.50 205 TYR A CA 1
ATOM 1596 C C . TYR A 1 205 ? 0.324 -0.117 0.447 1.00 98.50 205 TYR A C 1
ATOM 1598 O O . TYR A 1 205 ? 0.687 0.158 -0.698 1.00 98.50 205 TYR A O 1
ATOM 1606 N N . SER A 1 206 ? 0.873 0.468 1.514 1.00 98.31 206 SER A N 1
ATOM 1607 C CA . SER A 1 206 ? 1.946 1.464 1.420 1.00 98.31 206 SER A CA 1
ATOM 1608 C C . SER A 1 206 ? 3.217 0.885 0.788 1.00 98.31 206 SER A C 1
ATOM 1610 O O . SER A 1 206 ? 3.838 1.523 -0.067 1.00 98.31 206 SER A O 1
ATOM 1612 N N . GLU A 1 207 ? 3.593 -0.344 1.150 1.00 98.44 207 GLU A N 1
ATOM 1613 C CA . GLU A 1 207 ? 4.734 -1.035 0.546 1.00 98.44 207 GLU A CA 1
ATOM 1614 C C . GLU A 1 207 ? 4.490 -1.345 -0.937 1.00 98.44 207 GLU A C 1
ATOM 1616 O O . GLU A 1 207 ? 5.363 -1.101 -1.776 1.00 98.44 207 GLU A O 1
ATOM 1621 N N . LEU A 1 208 ? 3.294 -1.829 -1.282 1.00 98.25 208 LEU A N 1
ATOM 1622 C CA . LEU A 1 208 ? 2.918 -2.104 -2.665 1.00 98.25 208 LEU A CA 1
ATOM 1623 C C . LEU A 1 208 ? 2.941 -0.831 -3.518 1.00 98.25 208 LEU A C 1
ATOM 1625 O O . LEU A 1 208 ? 3.459 -0.851 -4.635 1.00 98.25 208 LEU A O 1
ATOM 1629 N N . LYS A 1 209 ? 2.449 0.288 -2.977 1.00 98.56 209 LYS A N 1
ATOM 1630 C CA . LYS A 1 209 ? 2.485 1.591 -3.645 1.00 98.56 209 LYS A CA 1
ATOM 1631 C C . LYS A 1 209 ? 3.919 2.033 -3.949 1.00 98.56 209 LYS A C 1
ATOM 1633 O O . LYS A 1 209 ? 4.196 2.439 -5.073 1.00 98.56 209 LYS A O 1
ATOM 1638 N N . LYS A 1 210 ? 4.850 1.881 -2.999 1.00 98.50 210 LYS A N 1
ATOM 1639 C CA . LYS A 1 210 ? 6.278 2.176 -3.231 1.00 98.50 210 LYS A CA 1
ATOM 1640 C C . LYS A 1 210 ? 6.876 1.292 -4.326 1.00 98.50 210 LYS A C 1
ATOM 1642 O O . LYS A 1 210 ? 7.543 1.798 -5.221 1.00 98.50 210 LYS A O 1
ATOM 1647 N N . LYS A 1 211 ? 6.593 -0.018 -4.302 1.00 98.38 211 LYS A N 1
ATOM 1648 C CA . LYS A 1 211 ? 7.049 -0.952 -5.350 1.00 98.38 211 LYS A CA 1
ATOM 1649 C C . LYS A 1 211 ? 6.521 -0.561 -6.731 1.00 98.38 211 LYS A C 1
ATOM 1651 O O . LYS A 1 211 ? 7.255 -0.671 -7.710 1.00 98.38 211 LYS A O 1
ATOM 1656 N N . TYR A 1 212 ? 5.272 -0.107 -6.807 1.00 98.50 212 TYR A N 1
ATOM 1657 C CA . TYR A 1 212 ? 4.677 0.391 -8.043 1.00 98.50 212 TYR A CA 1
ATOM 1658 C C . TYR A 1 212 ? 5.379 1.660 -8.544 1.00 98.50 212 TYR A C 1
ATOM 1660 O O . TYR A 1 212 ? 5.771 1.716 -9.706 1.00 98.50 212 TYR A O 1
ATOM 1668 N N . GLU A 1 213 ? 5.597 2.649 -7.674 1.00 98.56 213 GLU A N 1
ATOM 1669 C CA . GLU A 1 213 ? 6.302 3.890 -8.025 1.00 98.56 213 GLU A CA 1
ATOM 1670 C C . GLU A 1 213 ? 7.739 3.620 -8.508 1.00 98.56 213 GLU A C 1
ATOM 1672 O O . GLU A 1 213 ? 8.185 4.203 -9.498 1.00 98.56 213 GLU A O 1
ATOM 1677 N N . ASP A 1 214 ? 8.452 2.693 -7.865 1.00 98.56 214 ASP A N 1
ATOM 1678 C CA . ASP A 1 214 ? 9.792 2.277 -8.288 1.00 98.56 214 ASP A CA 1
ATOM 1679 C C . ASP A 1 214 ? 9.780 1.545 -9.637 1.00 98.56 214 ASP A C 1
ATOM 1681 O O . ASP A 1 214 ? 10.681 1.733 -10.459 1.00 98.56 214 ASP A O 1
ATOM 1685 N N . LEU A 1 215 ? 8.771 0.704 -9.883 1.00 98.19 215 LEU A N 1
ATOM 1686 C CA . LEU A 1 215 ? 8.616 0.017 -11.164 1.00 98.19 215 LEU A CA 1
ATOM 1687 C C . LEU A 1 215 ? 8.298 1.005 -12.291 1.00 98.19 215 LEU A C 1
ATOM 1689 O O . LEU A 1 215 ? 8.858 0.873 -13.378 1.00 98.19 215 LEU A O 1
ATOM 1693 N N . GLN A 1 216 ? 7.463 2.009 -12.018 1.00 98.50 216 GLN A N 1
ATOM 1694 C CA . GLN A 1 216 ? 7.145 3.069 -12.970 1.00 98.50 216 GLN A CA 1
ATOM 1695 C C . GLN A 1 216 ? 8.403 3.847 -13.372 1.00 98.50 216 GLN A C 1
ATOM 1697 O O . GLN A 1 216 ? 8.664 4.006 -14.560 1.00 98.50 216 GLN A O 1
ATOM 1702 N N . LYS A 1 217 ? 9.247 4.237 -12.406 1.00 98.44 217 LYS A N 1
ATOM 1703 C CA . LYS A 1 217 ? 10.528 4.905 -12.704 1.00 98.44 217 LYS A CA 1
ATOM 1704 C C . LYS A 1 217 ? 11.438 4.046 -13.578 1.00 98.44 217 LYS A C 1
ATOM 1706 O O . LYS A 1 217 ? 11.959 4.524 -14.578 1.00 98.44 217 LYS A O 1
ATOM 1711 N N . LYS A 1 218 ? 11.583 2.756 -13.250 1.00 98.25 218 LYS A N 1
ATOM 1712 C CA . LYS A 1 218 ? 12.378 1.818 -14.065 1.00 98.25 218 LYS A CA 1
ATOM 1713 C C . LYS A 1 218 ? 11.840 1.686 -15.487 1.00 98.25 218 LYS A C 1
ATOM 1715 O O . LYS A 1 218 ? 12.624 1.528 -16.420 1.00 98.25 218 LYS A O 1
ATOM 1720 N N . TYR A 1 219 ? 10.520 1.716 -15.651 1.00 98.44 219 TYR A N 1
ATOM 1721 C CA . TYR A 1 219 ? 9.889 1.704 -16.964 1.00 98.44 219 TYR A CA 1
ATOM 1722 C C . TYR A 1 219 ? 10.206 2.982 -17.750 1.00 98.44 219 TYR A C 1
ATOM 1724 O O . TYR A 1 219 ? 10.615 2.891 -18.906 1.00 98.44 219 TYR A O 1
ATOM 1732 N N . ASP A 1 220 ? 10.084 4.151 -17.123 1.00 98.44 220 ASP A N 1
ATOM 1733 C CA . ASP A 1 220 ? 10.368 5.441 -17.761 1.00 98.44 220 ASP A CA 1
ATOM 1734 C C . ASP A 1 220 ? 11.852 5.561 -18.167 1.00 98.44 220 ASP A C 1
ATOM 1736 O O . ASP A 1 220 ? 12.169 6.005 -19.279 1.00 98.44 220 ASP A O 1
ATOM 1740 N N . ASP A 1 221 ? 12.763 5.079 -17.315 1.00 98.50 221 ASP A N 1
ATOM 1741 C CA . ASP A 1 221 ? 14.198 4.984 -17.606 1.00 98.50 221 ASP A CA 1
ATOM 1742 C C . ASP A 1 221 ? 14.461 4.058 -18.802 1.00 98.50 221 ASP A C 1
ATOM 1744 O O . ASP A 1 221 ? 15.160 4.429 -19.750 1.00 98.50 221 ASP A O 1
ATOM 1748 N N . LEU A 1 222 ? 13.862 2.861 -18.804 1.00 98.19 222 LEU A N 1
ATOM 1749 C CA . LEU A 1 222 ? 14.011 1.898 -19.896 1.00 98.19 222 LEU A CA 1
ATOM 1750 C C . LEU A 1 222 ? 13.457 2.446 -21.216 1.00 98.19 222 LEU A C 1
ATOM 1752 O O . LEU A 1 222 ? 14.075 2.273 -22.267 1.00 98.19 222 LEU A O 1
ATOM 1756 N N . ASN A 1 223 ? 12.317 3.131 -21.171 1.00 98.38 223 ASN A N 1
ATOM 1757 C CA . ASN A 1 223 ? 11.720 3.768 -22.337 1.00 98.38 223 ASN A CA 1
ATOM 1758 C C . ASN A 1 223 ? 12.624 4.883 -22.892 1.00 98.38 223 ASN A C 1
ATOM 1760 O O . ASN A 1 223 ? 12.790 5.005 -24.105 1.00 98.38 223 ASN A O 1
ATOM 1764 N N . SER A 1 224 ? 13.278 5.649 -22.017 1.00 98.19 224 SER A N 1
ATOM 1765 C CA . SER A 1 224 ? 14.253 6.669 -22.419 1.00 98.19 224 SER A CA 1
ATOM 1766 C C . SER A 1 224 ? 15.475 6.051 -23.107 1.00 98.19 224 SER A C 1
ATOM 1768 O O . SER A 1 224 ? 15.900 6.525 -24.163 1.00 98.19 224 SER A O 1
ATOM 1770 N N . VAL A 1 225 ? 16.001 4.947 -22.562 1.00 98.50 225 VAL A N 1
ATOM 1771 C CA . VAL A 1 225 ? 17.082 4.169 -23.194 1.00 98.50 225 VAL A CA 1
ATOM 1772 C C . VAL A 1 225 ? 16.649 3.646 -24.564 1.00 98.50 225 VAL A C 1
ATOM 1774 O O . VAL A 1 225 ? 17.398 3.771 -25.531 1.00 98.50 225 VAL A O 1
ATOM 1777 N N . TYR A 1 226 ? 15.433 3.109 -24.674 1.00 98.38 226 TYR A N 1
ATOM 1778 C CA . TYR A 1 226 ? 14.887 2.616 -25.936 1.00 98.38 226 TYR A CA 1
ATOM 1779 C C . TYR A 1 226 ? 14.799 3.718 -27.002 1.00 98.38 226 TYR A C 1
ATOM 1781 O O . TYR A 1 226 ? 15.262 3.525 -28.125 1.00 98.38 226 TYR A O 1
ATOM 1789 N N . ILE A 1 227 ? 14.267 4.894 -26.654 1.00 98.50 227 ILE A N 1
ATOM 1790 C CA . ILE A 1 227 ? 14.174 6.038 -27.575 1.00 98.50 227 ILE A CA 1
ATOM 1791 C C . ILE A 1 227 ? 15.561 6.460 -28.072 1.00 98.50 227 ILE A C 1
ATOM 1793 O O . ILE A 1 227 ? 15.730 6.737 -29.261 1.00 98.50 227 ILE A O 1
ATOM 1797 N N . ASN A 1 228 ? 16.558 6.501 -27.185 1.00 98.44 228 ASN A N 1
ATOM 1798 C CA . ASN A 1 228 ? 17.927 6.841 -27.568 1.00 98.44 228 ASN A CA 1
ATOM 1799 C C . ASN A 1 228 ? 18.530 5.784 -28.497 1.00 98.44 228 ASN A C 1
ATOM 1801 O O . ASN A 1 228 ? 19.067 6.139 -29.541 1.00 98.44 228 ASN A O 1
ATOM 1805 N N . LEU A 1 229 ? 18.335 4.497 -28.202 1.00 98.00 229 LEU A N 1
ATOM 1806 C CA . LEU A 1 229 ? 18.810 3.412 -29.059 1.00 98.00 229 LEU A CA 1
ATOM 1807 C C . LEU A 1 229 ? 18.213 3.483 -30.474 1.00 98.00 229 LEU A C 1
ATOM 1809 O O . LEU A 1 229 ? 18.914 3.250 -31.457 1.00 98.00 229 LEU A O 1
ATOM 1813 N N . VAL A 1 230 ? 16.932 3.843 -30.599 1.00 98.38 230 VAL A N 1
ATOM 1814 C CA . VAL A 1 230 ? 16.283 4.046 -31.905 1.00 98.38 230 VAL A CA 1
ATOM 1815 C C . VAL A 1 230 ? 16.929 5.204 -32.678 1.00 98.38 230 VAL A C 1
ATOM 1817 O O . VAL A 1 230 ? 17.144 5.087 -33.887 1.00 98.38 230 VAL A O 1
ATOM 1820 N N . LYS A 1 231 ? 17.279 6.308 -32.004 1.00 98.06 231 LYS A N 1
ATOM 1821 C CA . LYS A 1 231 ? 17.987 7.443 -32.626 1.00 98.06 231 LYS A CA 1
ATOM 1822 C C . LYS A 1 231 ? 19.403 7.069 -33.060 1.00 98.06 231 LYS A C 1
ATOM 1824 O O . LYS A 1 231 ? 19.809 7.420 -34.171 1.00 98.06 231 LYS A O 1
ATOM 1829 N N . ASP A 1 232 ? 20.128 6.341 -32.218 1.00 98.19 232 ASP A N 1
ATOM 1830 C CA . ASP A 1 232 ? 21.484 5.875 -32.512 1.00 98.19 232 ASP A CA 1
ATOM 1831 C C . ASP A 1 232 ? 21.477 4.929 -33.714 1.00 98.19 232 ASP A C 1
ATOM 1833 O O . ASP A 1 232 ? 22.276 5.086 -34.637 1.00 98.19 232 ASP A O 1
ATOM 1837 N N . TYR A 1 233 ? 20.509 4.010 -33.766 1.00 98.00 233 TYR A N 1
ATOM 1838 C CA . TYR A 1 233 ? 20.307 3.131 -34.914 1.00 98.00 233 TYR A CA 1
ATOM 1839 C C . TYR A 1 233 ? 20.011 3.917 -36.200 1.00 98.00 233 TYR A C 1
ATOM 1841 O O . TYR A 1 233 ? 20.599 3.637 -37.245 1.00 98.00 233 TYR A O 1
ATOM 1849 N N . GLY A 1 234 ? 19.140 4.930 -36.132 1.00 98.31 234 GLY A N 1
ATOM 1850 C CA . GLY A 1 234 ? 18.864 5.811 -37.270 1.00 98.31 234 GLY A CA 1
ATOM 1851 C C . GLY A 1 234 ? 20.115 6.546 -37.763 1.00 98.31 234 GLY A C 1
ATOM 1852 O O . GLY A 1 234 ? 20.366 6.605 -38.967 1.00 98.31 234 GLY A O 1
ATOM 1853 N N . SER A 1 235 ? 20.939 7.037 -36.836 1.00 98.06 235 SER A N 1
ATOM 1854 C CA . SER A 1 235 ? 22.204 7.711 -37.151 1.00 98.06 235 SER A CA 1
ATOM 1855 C C . SER A 1 235 ? 23.208 6.755 -37.798 1.00 98.06 235 SER A C 1
ATOM 1857 O O . SER A 1 235 ? 23.799 7.087 -38.824 1.00 98.06 235 SER A O 1
ATOM 1859 N N . LEU A 1 236 ? 23.353 5.544 -37.252 1.00 98.06 236 LEU A N 1
ATOM 1860 C CA . LEU A 1 236 ? 24.238 4.507 -37.786 1.00 98.06 236 LEU A CA 1
ATOM 1861 C C . LEU A 1 236 ? 23.820 4.053 -39.190 1.00 98.06 236 LEU A C 1
ATOM 1863 O O . LEU A 1 236 ? 24.659 3.816 -40.057 1.00 98.06 236 LEU A O 1
ATOM 1867 N N . ARG A 1 237 ? 22.514 3.959 -39.445 1.00 98.19 237 ARG A N 1
ATOM 1868 C CA . ARG A 1 237 ? 22.004 3.685 -40.789 1.00 98.19 237 ARG A CA 1
ATOM 1869 C C . ARG A 1 237 ? 22.394 4.794 -41.769 1.00 98.19 237 ARG A C 1
ATOM 1871 O O . ARG A 1 237 ? 22.860 4.493 -42.864 1.00 98.19 237 ARG A O 1
ATOM 1878 N N . GLY A 1 238 ? 22.250 6.058 -41.370 1.00 98.12 238 GLY A N 1
ATOM 1879 C CA . GLY A 1 238 ? 22.642 7.198 -42.201 1.00 98.12 238 GLY A CA 1
ATOM 1880 C C . GLY A 1 238 ? 24.142 7.223 -42.514 1.00 98.12 238 GLY A C 1
ATOM 1881 O O . GLY A 1 238 ? 24.532 7.471 -43.657 1.00 98.12 238 GLY A O 1
ATOM 1882 N N . THR A 1 239 ? 25.000 6.915 -41.536 1.00 98.06 239 THR A N 1
ATOM 1883 C CA . THR A 1 239 ? 26.451 6.826 -41.773 1.00 98.06 239 THR A CA 1
ATOM 1884 C C . THR A 1 239 ? 26.807 5.664 -42.694 1.00 98.06 239 THR A C 1
ATOM 1886 O O . THR A 1 239 ? 27.644 5.838 -43.577 1.00 98.06 239 THR A O 1
ATOM 1889 N N . HIS A 1 240 ? 26.143 4.514 -42.554 1.00 98.00 240 HIS A N 1
ATOM 1890 C CA . HIS A 1 240 ? 26.319 3.375 -43.454 1.00 98.00 240 HIS A CA 1
ATOM 1891 C C . HIS A 1 240 ? 25.929 3.717 -44.901 1.00 98.00 240 HIS A C 1
ATOM 1893 O O . HIS A 1 240 ? 26.690 3.438 -45.825 1.00 98.00 240 HIS A O 1
ATOM 1899 N N . GLU A 1 241 ? 24.775 4.355 -45.116 1.00 98.06 241 GLU A N 1
ATOM 1900 C CA . GLU A 1 241 ? 24.333 4.789 -46.450 1.00 98.06 241 GLU A CA 1
ATOM 1901 C C . GLU A 1 241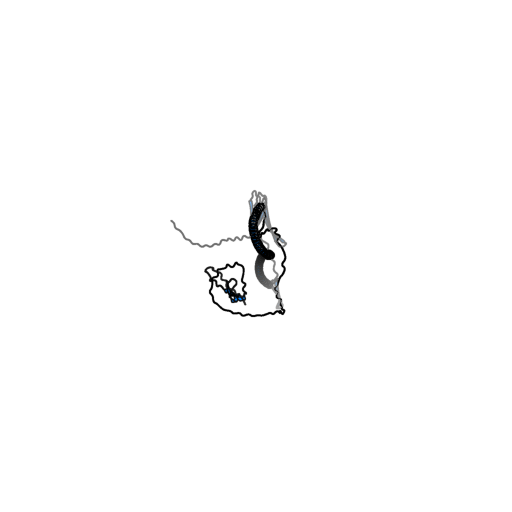 ? 25.314 5.796 -47.081 1.00 98.06 241 GLU A C 1
ATOM 1903 O O . GLU A 1 241 ? 25.621 5.703 -48.270 1.00 98.06 241 GLU A O 1
ATOM 1908 N N . SER A 1 242 ? 25.859 6.724 -46.287 1.00 97.94 242 SER A N 1
ATOM 1909 C CA . SER A 1 242 ? 26.897 7.663 -46.736 1.00 97.94 242 SER A CA 1
ATOM 1910 C C . SER A 1 242 ? 28.204 6.952 -47.108 1.00 97.94 242 SER A C 1
ATOM 1912 O O . SER A 1 242 ? 28.783 7.213 -48.163 1.00 97.94 242 SER A O 1
ATOM 1914 N N . LEU A 1 243 ? 28.649 6.003 -46.279 1.00 97.81 243 LEU A N 1
ATOM 1915 C CA . LEU A 1 243 ? 29.857 5.223 -46.537 1.00 97.81 243 LEU A CA 1
ATOM 1916 C C . LEU A 1 243 ? 29.731 4.386 -47.815 1.00 97.81 243 LEU A C 1
ATOM 1918 O O . LEU A 1 243 ? 30.686 4.318 -48.583 1.00 97.81 243 LEU A O 1
ATOM 1922 N N . MET A 1 244 ? 28.555 3.806 -48.067 1.00 97.69 244 MET A N 1
ATOM 1923 C CA . MET A 1 244 ? 28.289 3.045 -49.288 1.00 97.69 244 MET A CA 1
ATOM 1924 C C . MET A 1 244 ? 28.422 3.921 -50.540 1.00 97.69 244 MET A C 1
ATOM 1926 O O . MET A 1 244 ? 29.115 3.540 -51.478 1.00 97.69 244 MET A O 1
ATOM 1930 N N . LYS A 1 245 ? 27.856 5.136 -50.527 1.00 97.81 245 LYS A N 1
ATOM 1931 C CA . LYS A 1 245 ? 28.006 6.091 -51.640 1.00 97.81 245 LYS A CA 1
ATOM 1932 C C . LYS A 1 245 ? 29.461 6.491 -51.873 1.00 97.81 245 LYS A C 1
ATOM 1934 O O . LYS A 1 245 ? 29.907 6.565 -53.012 1.00 97.81 245 LYS A O 1
ATOM 1939 N N . ASN A 1 246 ? 30.213 6.734 -50.799 1.00 97.81 246 ASN A N 1
ATOM 1940 C CA . ASN A 1 246 ? 31.637 7.057 -50.908 1.00 97.81 246 ASN A CA 1
ATOM 1941 C C . ASN A 1 246 ? 32.442 5.884 -51.480 1.00 97.81 246 ASN A C 1
ATOM 1943 O O . ASN A 1 246 ? 33.372 6.097 -52.253 1.00 97.81 246 ASN A O 1
ATOM 1947 N N . TYR A 1 247 ? 32.088 4.651 -51.110 1.00 97.94 247 TYR A N 1
ATOM 1948 C CA . TYR A 1 247 ? 32.705 3.450 -51.661 1.00 97.94 247 TYR A CA 1
ATOM 1949 C C . TYR A 1 247 ? 32.428 3.306 -53.164 1.00 97.94 247 TYR A C 1
ATOM 1951 O O . TYR A 1 247 ? 33.361 3.062 -53.926 1.00 97.94 247 TYR A O 1
ATOM 1959 N N . GLU A 1 248 ? 31.181 3.510 -53.594 1.00 97.94 248 GLU A N 1
ATOM 1960 C CA . GLU A 1 248 ? 30.798 3.492 -55.012 1.00 97.94 248 GLU A CA 1
ATOM 1961 C C . GLU A 1 248 ? 31.566 4.553 -55.815 1.00 97.94 248 GLU A C 1
ATOM 1963 O O . GLU A 1 248 ? 32.169 4.229 -56.837 1.00 97.94 248 GLU A O 1
ATOM 1968 N N . ALA A 1 249 ? 31.644 5.789 -55.309 1.00 97.75 249 ALA A N 1
ATOM 1969 C CA . ALA A 1 249 ? 32.417 6.858 -55.942 1.00 97.75 249 ALA A CA 1
ATOM 1970 C C . ALA A 1 249 ? 33.913 6.510 -56.051 1.00 97.75 249 ALA A C 1
ATOM 1972 O O . ALA A 1 249 ? 34.514 6.640 -57.116 1.00 97.75 249 ALA A O 1
ATOM 1973 N N . LEU A 1 250 ? 34.513 5.982 -54.977 1.00 97.75 250 LEU A N 1
ATOM 1974 C CA . LEU A 1 250 ? 35.915 5.557 -54.988 1.00 97.75 250 LEU A CA 1
ATOM 1975 C C . LEU A 1 250 ? 36.167 4.416 -55.987 1.00 97.75 250 LEU A C 1
ATOM 1977 O O . LEU A 1 250 ? 37.235 4.336 -56.597 1.00 97.75 250 LEU A O 1
ATOM 1981 N N . GLN A 1 251 ? 35.193 3.523 -56.163 1.00 97.88 251 GLN A N 1
ATOM 1982 C CA . GLN A 1 251 ? 35.269 2.446 -57.142 1.00 97.88 251 GLN A CA 1
ATOM 1983 C C . GLN A 1 251 ? 35.246 2.985 -58.581 1.00 97.88 251 GLN A C 1
ATOM 1985 O O . GLN A 1 251 ? 35.993 2.481 -59.425 1.00 97.88 251 GLN A O 1
ATOM 1990 N N . GLU A 1 252 ? 34.435 4.004 -58.869 1.00 97.62 252 GLU A N 1
ATOM 1991 C CA . GLU A 1 252 ? 34.423 4.691 -60.166 1.00 97.62 252 GLU A CA 1
ATOM 1992 C C . GLU A 1 252 ? 35.746 5.419 -60.437 1.00 97.62 252 GLU A C 1
ATOM 1994 O O . GLU A 1 252 ? 36.337 5.239 -61.509 1.00 97.62 252 GLU A O 1
ATOM 1999 N N . ASP A 1 253 ? 36.262 6.152 -59.446 1.00 97.69 253 ASP A N 1
ATOM 2000 C CA . ASP A 1 253 ? 37.557 6.836 -59.520 1.00 97.69 253 ASP A CA 1
ATOM 2001 C C . ASP A 1 253 ? 38.692 5.848 -59.809 1.00 97.69 253 ASP A C 1
ATOM 2003 O O . ASP A 1 253 ? 39.514 6.070 -60.703 1.00 97.69 253 ASP A O 1
ATOM 2007 N N . TYR A 1 254 ? 38.710 4.706 -59.114 1.00 97.75 254 TYR A N 1
ATOM 2008 C CA . TYR A 1 254 ? 39.690 3.646 -59.349 1.00 97.75 254 TYR A CA 1
ATOM 2009 C C . TYR A 1 254 ? 39.617 3.097 -60.780 1.00 97.75 254 TYR A C 1
ATOM 2011 O O . TYR A 1 254 ? 40.648 2.904 -61.430 1.00 97.75 254 TYR A O 1
ATOM 2019 N N . GLN A 1 255 ? 38.410 2.861 -61.304 1.00 97.25 255 GLN A N 1
ATOM 2020 C CA . GLN A 1 255 ? 38.242 2.416 -62.689 1.00 97.25 255 GLN A CA 1
ATOM 2021 C C . GLN A 1 255 ? 38.714 3.471 -63.693 1.00 97.25 255 GLN A C 1
ATOM 2023 O O . GLN A 1 255 ? 39.290 3.108 -64.721 1.00 97.25 255 GLN A O 1
ATOM 2028 N N . SER A 1 256 ? 38.489 4.757 -63.412 1.00 97.44 256 SER A N 1
ATOM 2029 C CA . SER A 1 256 ? 38.991 5.841 -64.257 1.00 97.44 256 SER A CA 1
ATOM 2030 C C . SER A 1 256 ? 40.512 5.893 -64.251 1.00 97.44 256 SER A C 1
ATOM 2032 O O . SER A 1 256 ? 41.123 5.832 -65.314 1.00 97.44 256 SER A O 1
ATOM 2034 N N . LEU A 1 257 ? 41.126 5.875 -63.067 1.00 97.38 257 LEU A N 1
ATOM 2035 C CA . LEU A 1 257 ? 42.578 5.879 -62.923 1.00 97.38 257 LEU A CA 1
ATOM 2036 C C . LEU A 1 257 ? 43.223 4.678 -63.625 1.00 97.38 257 LEU A C 1
ATOM 2038 O O . LEU A 1 257 ? 44.271 4.804 -64.257 1.00 97.38 257 LEU A O 1
ATOM 2042 N N . ARG A 1 258 ? 42.583 3.507 -63.557 1.00 97.56 258 ARG A N 1
ATOM 2043 C CA . ARG A 1 258 ? 43.040 2.319 -64.278 1.00 97.56 258 ARG A CA 1
ATOM 2044 C C . ARG A 1 258 ? 43.003 2.521 -65.797 1.00 97.56 258 ARG A C 1
ATOM 2046 O O . ARG A 1 258 ? 43.964 2.153 -66.471 1.00 97.56 258 ARG A O 1
ATOM 2053 N N . ARG A 1 259 ? 41.930 3.109 -66.338 1.00 97.31 259 ARG A N 1
ATOM 2054 C CA . ARG A 1 259 ? 41.829 3.437 -67.772 1.00 97.31 259 ARG A CA 1
ATOM 2055 C C . ARG A 1 259 ? 42.907 4.435 -68.198 1.00 97.31 259 ARG A C 1
ATOM 2057 O O . ARG A 1 259 ? 43.530 4.236 -69.241 1.00 97.31 259 ARG A O 1
ATOM 2064 N N . ASP A 1 260 ? 43.158 5.454 -67.382 1.00 97.12 260 ASP A N 1
ATOM 2065 C CA . ASP A 1 260 ? 44.196 6.455 -67.643 1.00 97.12 260 ASP A CA 1
ATOM 2066 C C . ASP A 1 260 ? 45.590 5.818 -67.644 1.00 97.12 260 ASP A C 1
ATOM 2068 O O . ASP A 1 260 ? 46.381 6.048 -68.557 1.00 97.12 260 ASP A O 1
ATOM 2072 N N . TYR A 1 261 ? 45.871 4.930 -66.686 1.00 97.25 261 TYR A N 1
ATOM 2073 C CA . TYR A 1 261 ? 47.113 4.158 -66.654 1.00 97.25 261 TYR A CA 1
ATOM 2074 C C . TYR A 1 261 ? 47.303 3.301 -67.918 1.00 97.25 261 TYR A C 1
ATOM 2076 O O . TYR A 1 261 ? 48.377 3.307 -68.525 1.00 97.25 261 TYR A O 1
ATOM 2084 N N . GLU A 1 262 ? 46.260 2.589 -68.356 1.00 96.81 262 GLU A N 1
ATOM 2085 C CA . GLU A 1 262 ? 46.285 1.782 -69.584 1.00 96.81 262 GLU A CA 1
ATOM 2086 C C . GLU A 1 262 ? 46.478 2.646 -70.848 1.00 96.81 262 GLU A C 1
ATOM 2088 O O . GLU A 1 262 ? 47.086 2.202 -71.826 1.00 96.81 262 GLU A O 1
ATOM 2093 N N . LEU A 1 263 ? 45.982 3.887 -70.857 1.00 97.56 263 LEU A N 1
ATOM 2094 C CA . LEU A 1 263 ? 46.221 4.850 -71.935 1.00 97.56 263 LEU A CA 1
ATOM 2095 C C . LEU A 1 263 ? 47.678 5.327 -71.943 1.00 97.56 263 LEU A C 1
ATOM 2097 O O . LEU A 1 263 ? 48.352 5.176 -72.962 1.00 97.56 263 LEU A O 1
ATOM 2101 N N . VAL A 1 264 ? 48.190 5.802 -70.805 1.00 96.56 264 VAL A N 1
ATOM 2102 C CA . VAL A 1 264 ? 49.580 6.270 -70.667 1.00 96.56 264 VAL A CA 1
ATOM 2103 C C . VAL A 1 264 ? 50.579 5.160 -71.013 1.00 96.56 264 VAL A C 1
ATOM 2105 O O . VAL A 1 264 ? 51.579 5.403 -71.685 1.00 96.56 264 VAL A O 1
ATOM 2108 N N . SER A 1 265 ? 50.302 3.912 -70.625 1.00 96.25 265 SER A N 1
ATOM 2109 C CA . SER A 1 265 ? 51.141 2.756 -70.971 1.00 96.25 265 SER A CA 1
ATOM 2110 C C . SER A 1 265 ? 51.231 2.518 -72.490 1.00 96.25 265 SER A C 1
ATOM 2112 O O . SER A 1 265 ? 52.310 2.240 -73.029 1.00 96.25 265 SER A O 1
ATOM 2114 N N . ARG A 1 266 ? 50.115 2.680 -73.213 1.00 96.56 266 ARG A N 1
ATOM 2115 C CA . ARG A 1 266 ? 50.083 2.587 -74.683 1.00 96.56 266 ARG A CA 1
ATOM 2116 C C . ARG A 1 266 ? 50.823 3.744 -75.347 1.00 96.56 266 ARG A C 1
ATOM 2118 O O . ARG A 1 266 ? 51.570 3.516 -76.302 1.00 96.56 266 ARG A O 1
ATOM 2125 N N . GLU A 1 267 ? 50.656 4.963 -74.843 1.00 96.69 267 GLU A N 1
ATOM 2126 C CA . GLU A 1 267 ? 51.395 6.131 -75.331 1.00 96.69 267 GLU A CA 1
ATOM 2127 C C . GLU A 1 267 ? 52.901 5.963 -75.131 1.00 96.69 267 GLU A C 1
ATOM 2129 O O . GLU A 1 267 ? 53.665 6.173 -76.070 1.00 96.69 267 GLU A O 1
ATOM 2134 N N . LEU A 1 268 ? 53.335 5.491 -73.959 1.00 96.75 268 LEU A N 1
ATOM 2135 C CA . LEU A 1 268 ? 54.743 5.208 -73.681 1.00 96.75 268 LEU A CA 1
ATOM 2136 C C . LEU A 1 268 ? 55.314 4.185 -74.668 1.00 96.75 268 LEU A C 1
ATOM 2138 O O . LEU A 1 268 ? 56.396 4.392 -75.214 1.00 96.75 268 LEU A O 1
ATOM 2142 N N . THR A 1 269 ? 54.570 3.109 -74.936 1.00 96.50 269 THR A N 1
ATOM 2143 C CA . THR A 1 269 ? 54.966 2.082 -75.910 1.00 96.50 269 THR A CA 1
ATOM 2144 C C . THR A 1 269 ? 55.079 2.685 -77.315 1.00 96.50 269 THR A C 1
ATOM 2146 O O . THR A 1 269 ? 56.045 2.435 -78.033 1.00 96.50 269 THR A O 1
ATOM 2149 N N . THR A 1 270 ? 54.137 3.551 -77.697 1.00 96.50 270 THR A N 1
ATOM 2150 C CA . THR A 1 270 ? 54.166 4.269 -78.980 1.00 96.50 270 THR A CA 1
ATOM 2151 C C . THR A 1 270 ? 55.391 5.183 -79.074 1.00 96.50 270 THR A C 1
ATOM 2153 O O . THR A 1 270 ? 56.139 5.113 -80.049 1.00 96.50 270 THR A O 1
ATOM 2156 N N . ILE A 1 271 ? 55.673 5.979 -78.041 1.00 95.81 271 ILE A N 1
ATOM 2157 C CA . ILE A 1 271 ? 56.863 6.839 -77.974 1.00 95.81 271 ILE A CA 1
ATOM 2158 C C . ILE A 1 271 ? 58.143 6.005 -78.071 1.00 95.81 271 ILE A C 1
ATOM 2160 O O . ILE A 1 271 ? 59.053 6.379 -78.806 1.00 95.81 271 ILE A O 1
ATOM 2164 N N . GLN A 1 272 ? 58.214 4.854 -77.397 1.00 95.75 272 GLN A N 1
ATOM 2165 C CA . GLN A 1 272 ? 59.351 3.937 -77.507 1.00 95.75 272 GLN A CA 1
ATOM 2166 C C . GLN A 1 272 ? 59.540 3.426 -78.941 1.00 95.75 272 GLN A C 1
ATOM 2168 O O . GLN A 1 272 ? 60.671 3.385 -79.427 1.00 95.75 272 GLN A O 1
ATOM 2173 N N . THR A 1 273 ? 58.458 3.078 -79.648 1.00 96.44 273 THR A N 1
ATOM 2174 C CA . THR A 1 273 ? 58.555 2.665 -81.059 1.00 96.44 273 THR A CA 1
ATOM 2175 C C . THR A 1 273 ? 59.044 3.797 -81.963 1.00 96.44 273 THR A C 1
ATOM 2177 O O . THR A 1 273 ? 59.954 3.573 -82.758 1.00 96.44 273 THR A O 1
ATOM 2180 N N . ILE A 1 274 ? 58.527 5.020 -81.790 1.00 96.38 274 ILE A N 1
ATOM 2181 C CA . ILE A 1 274 ? 58.970 6.208 -82.538 1.00 96.38 274 ILE A CA 1
ATOM 2182 C C . ILE A 1 274 ? 60.440 6.510 -82.243 1.00 96.38 274 ILE A C 1
ATOM 2184 O O . ILE A 1 274 ? 61.212 6.780 -83.159 1.00 96.38 274 ILE A O 1
ATOM 2188 N N . TYR A 1 275 ? 60.848 6.442 -80.975 1.00 96.44 275 TYR A N 1
ATOM 2189 C CA . TYR A 1 275 ? 62.235 6.642 -80.569 1.00 96.44 275 TYR A CA 1
ATOM 2190 C C . TYR A 1 275 ? 63.167 5.623 -81.235 1.00 96.44 275 TYR A C 1
ATOM 2192 O O . TYR A 1 275 ? 64.212 6.002 -81.765 1.00 96.44 275 TYR A O 1
ATOM 2200 N N . ASN A 1 276 ? 62.785 4.344 -81.254 1.00 96.06 276 ASN A N 1
ATOM 2201 C CA . ASN A 1 276 ? 63.569 3.293 -81.900 1.00 96.06 276 ASN A CA 1
ATOM 2202 C C . ASN A 1 276 ? 63.648 3.479 -83.426 1.00 96.06 276 ASN A C 1
ATOM 2204 O O . ASN A 1 276 ? 64.730 3.313 -83.988 1.00 96.06 276 ASN A O 1
ATOM 2208 N N . ASP A 1 277 ? 62.553 3.876 -84.087 1.00 96.25 277 ASP A N 1
ATOM 2209 C CA . ASP A 1 277 ? 62.547 4.215 -85.521 1.00 96.25 277 ASP A CA 1
ATOM 2210 C C . ASP A 1 277 ? 63.456 5.416 -85.817 1.00 96.25 277 ASP A C 1
ATOM 2212 O O . ASP A 1 277 ? 64.313 5.356 -86.699 1.00 96.25 277 ASP A O 1
ATOM 2216 N N . LEU A 1 278 ? 63.345 6.490 -85.029 1.00 95.56 278 LEU A N 1
ATOM 2217 C CA . LEU A 1 278 ? 64.185 7.678 -85.173 1.00 95.56 278 LEU A CA 1
ATOM 2218 C C . LEU A 1 278 ? 65.666 7.346 -84.962 1.00 95.56 278 LEU A C 1
ATOM 2220 O O . LEU A 1 278 ? 66.516 7.806 -85.724 1.00 95.56 278 LEU A O 1
ATOM 2224 N N . LYS A 1 279 ? 65.979 6.512 -83.966 1.00 96.00 279 LYS A N 1
ATOM 2225 C CA . LYS A 1 279 ? 67.336 6.020 -83.715 1.00 96.00 279 LYS A CA 1
ATOM 2226 C C . LYS A 1 279 ? 67.866 5.213 -84.902 1.00 96.00 279 LYS A C 1
ATOM 2228 O O . LYS A 1 279 ? 69.008 5.424 -85.302 1.00 96.00 279 LYS A O 1
ATOM 2233 N N . ALA A 1 280 ? 67.055 4.335 -85.493 1.00 95.25 280 ALA A N 1
ATOM 2234 C CA . ALA A 1 280 ? 67.438 3.573 -86.681 1.00 95.25 280 ALA A CA 1
ATOM 2235 C C . ALA A 1 280 ? 67.691 4.486 -87.894 1.00 95.25 280 ALA A C 1
ATOM 2237 O O . ALA A 1 280 ? 68.713 4.346 -88.563 1.00 95.25 280 ALA A O 1
ATOM 2238 N N . ARG A 1 281 ? 66.818 5.475 -88.136 1.00 95.25 281 ARG A N 1
ATOM 2239 C CA . ARG A 1 281 ? 67.011 6.489 -89.189 1.00 95.25 281 ARG A CA 1
ATOM 2240 C C . ARG A 1 281 ? 68.273 7.314 -88.975 1.00 95.25 281 ARG A C 1
ATOM 2242 O O . ARG A 1 281 ? 68.983 7.585 -89.936 1.00 95.25 281 ARG A O 1
ATOM 2249 N N . TYR A 1 282 ? 68.552 7.707 -87.735 1.00 95.44 282 TYR A N 1
ATOM 2250 C CA . TYR A 1 282 ? 69.767 8.438 -87.390 1.00 95.44 282 TYR A CA 1
ATOM 2251 C C . TYR A 1 282 ? 71.022 7.612 -87.694 1.00 95.44 282 TYR A C 1
ATOM 2253 O O . TYR A 1 282 ? 71.931 8.117 -88.345 1.00 95.44 282 TYR A O 1
ATOM 2261 N N . LEU A 1 283 ? 71.047 6.336 -87.291 1.00 95.69 283 LEU A N 1
ATOM 2262 C CA . LEU A 1 283 ? 72.159 5.428 -87.589 1.00 95.69 283 LEU A CA 1
ATOM 2263 C C . LEU A 1 283 ? 72.348 5.232 -89.098 1.00 95.69 283 LEU A C 1
ATOM 2265 O O . LEU A 1 283 ? 73.474 5.310 -89.579 1.00 95.69 283 LEU A O 1
ATOM 2269 N N . ASN A 1 284 ? 71.260 5.057 -89.855 1.00 95.00 284 ASN A N 1
ATOM 2270 C CA . ASN A 1 284 ? 71.337 4.946 -91.311 1.00 95.00 284 ASN A CA 1
ATOM 2271 C C . ASN A 1 284 ? 71.831 6.245 -91.968 1.00 95.00 284 ASN A C 1
ATOM 2273 O O . ASN A 1 284 ? 72.660 6.205 -92.870 1.00 95.00 284 ASN A O 1
ATOM 2277 N N . LEU A 1 285 ? 71.373 7.412 -91.505 1.00 94.50 285 LEU A N 1
ATOM 2278 C CA . LEU A 1 285 ? 71.864 8.696 -92.004 1.00 94.50 285 LEU A CA 1
ATOM 2279 C C . LEU A 1 285 ? 73.356 8.882 -91.701 1.00 94.50 285 LEU A C 1
ATOM 2281 O O . LEU A 1 285 ? 74.091 9.376 -92.551 1.00 94.50 285 LEU A O 1
ATOM 2285 N N . GLN A 1 286 ? 73.801 8.480 -90.510 1.00 94.19 286 GLN A N 1
ATOM 2286 C CA . GLN A 1 286 ? 75.206 8.510 -90.115 1.00 94.19 286 GLN A CA 1
ATOM 2287 C C . GLN A 1 286 ? 76.064 7.593 -91.002 1.00 94.19 286 GLN A C 1
ATOM 2289 O O . GLN A 1 286 ? 77.150 7.998 -91.416 1.00 94.19 286 GLN A O 1
ATOM 2294 N N . GLU A 1 287 ? 75.575 6.394 -91.323 1.00 93.69 287 GLU A N 1
ATOM 2295 C CA . GLU A 1 287 ? 76.219 5.462 -92.256 1.00 93.69 287 GLU A CA 1
ATOM 2296 C C . GLU A 1 287 ? 76.310 6.059 -93.667 1.00 93.69 287 GLU A C 1
ATOM 2298 O O . GLU A 1 287 ? 77.413 6.198 -94.196 1.00 93.69 287 GLU A O 1
ATOM 2303 N N . ASN A 1 288 ? 75.190 6.539 -94.219 1.00 93.25 288 ASN A N 1
ATOM 2304 C CA . ASN A 1 288 ? 75.145 7.197 -95.530 1.00 93.25 288 ASN A CA 1
ATOM 2305 C C . ASN A 1 288 ? 76.072 8.423 -95.590 1.00 93.25 288 ASN A C 1
ATOM 2307 O O . ASN A 1 288 ? 76.706 8.681 -96.610 1.00 93.25 288 ASN A O 1
ATOM 2311 N N . TYR A 1 289 ? 76.166 9.200 -94.507 1.00 91.69 289 TYR A N 1
ATOM 2312 C CA . TYR A 1 289 ? 77.093 10.329 -94.415 1.00 91.69 289 TYR A CA 1
ATOM 2313 C C . TYR A 1 289 ? 78.557 9.861 -94.433 1.00 91.69 289 TYR A C 1
ATOM 2315 O O . TYR A 1 289 ? 79.391 10.470 -95.103 1.00 91.69 289 TYR A O 1
ATOM 2323 N N . GLY A 1 290 ? 78.871 8.752 -93.757 1.00 91.75 290 GLY A N 1
ATOM 2324 C CA . GLY A 1 290 ? 80.180 8.100 -93.837 1.00 91.75 290 GLY A CA 1
ATOM 2325 C C . GLY A 1 290 ? 80.519 7.624 -95.255 1.00 91.75 290 GLY A C 1
ATOM 2326 O O . GLY A 1 290 ? 81.625 7.871 -95.740 1.00 91.75 290 GLY A O 1
ATOM 2327 N N . GLU A 1 291 ? 79.562 7.013 -95.955 1.00 92.38 291 GLU A N 1
ATOM 2328 C CA . GLU A 1 291 ? 79.709 6.626 -97.364 1.00 92.38 291 GLU A CA 1
ATOM 2329 C C . GLU A 1 291 ? 79.889 7.841 -98.284 1.00 92.38 291 GLU A C 1
ATOM 2331 O O . GLU A 1 291 ? 80.755 7.841 -99.162 1.00 92.38 291 GLU A O 1
ATOM 2336 N N . ALA A 1 292 ? 79.132 8.918 -98.062 1.00 89.50 292 ALA A N 1
ATOM 2337 C CA . ALA A 1 292 ? 79.273 10.166 -98.805 1.00 89.50 292 ALA A CA 1
ATOM 2338 C C . ALA A 1 292 ? 80.672 10.779 -98.621 1.00 89.50 292 ALA A C 1
ATOM 2340 O O . ALA A 1 292 ? 81.293 11.198 -99.593 1.00 89.50 292 ALA A O 1
ATOM 2341 N N . ILE A 1 293 ? 81.225 10.772 -97.404 1.00 91.94 293 ILE A N 1
ATOM 2342 C CA . ILE A 1 293 ? 82.612 11.204 -97.167 1.00 91.94 293 ILE A CA 1
ATOM 2343 C C . ILE A 1 293 ? 83.596 10.330 -97.949 1.00 91.94 293 ILE A C 1
ATOM 2345 O O . ILE A 1 293 ? 84.526 10.856 -98.564 1.00 91.94 293 ILE A O 1
ATOM 2349 N N . LYS A 1 294 ? 83.396 9.007 -97.954 1.00 90.75 294 LYS A N 1
ATOM 2350 C CA . LYS A 1 294 ? 84.260 8.076 -98.687 1.00 90.75 294 LYS A CA 1
ATOM 2351 C C . LYS A 1 294 ? 84.225 8.345 -100.193 1.00 90.75 294 LYS A C 1
ATOM 2353 O O . LYS A 1 294 ? 85.282 8.496 -100.797 1.00 90.75 294 LYS A O 1
ATOM 2358 N N . THR A 1 295 ? 83.036 8.482 -100.776 1.00 90.69 295 THR A N 1
ATOM 2359 C CA . THR A 1 295 ? 82.868 8.797 -102.206 1.00 90.69 295 THR A CA 1
ATOM 2360 C C . THR A 1 295 ? 83.422 10.173 -102.568 1.00 90.69 295 THR A C 1
ATOM 2362 O O . THR A 1 295 ? 84.059 10.309 -103.606 1.00 90.69 295 THR A O 1
ATOM 2365 N N . ILE A 1 296 ? 83.267 11.191 -101.713 1.00 88.81 296 ILE A N 1
ATOM 2366 C CA . ILE A 1 296 ? 83.933 12.492 -101.893 1.00 88.81 296 ILE A CA 1
ATOM 2367 C C . ILE A 1 296 ? 85.457 12.315 -101.895 1.00 88.81 296 ILE A C 1
ATOM 2369 O O . ILE A 1 296 ? 86.136 12.910 -102.730 1.00 88.81 296 ILE A O 1
ATOM 2373 N N . GLY A 1 297 ? 86.000 11.486 -100.999 1.00 88.31 297 GLY A N 1
ATOM 2374 C CA . GLY A 1 297 ? 87.421 11.135 -100.979 1.00 88.31 297 GLY A CA 1
ATOM 2375 C C . GLY A 1 297 ? 87.884 10.448 -102.267 1.00 88.31 297 GLY A C 1
ATOM 2376 O O . GLY A 1 297 ? 88.904 10.836 -102.833 1.00 88.31 297 GLY A O 1
ATOM 2377 N N . GLU A 1 298 ? 87.113 9.480 -102.767 1.00 88.62 298 GLU A N 1
ATOM 2378 C CA . GLU A 1 298 ? 87.371 8.785 -104.035 1.00 88.62 298 GLU A CA 1
ATOM 2379 C C . GLU A 1 298 ? 87.311 9.746 -105.233 1.00 88.62 298 GLU A C 1
ATOM 2381 O O . GLU A 1 298 ? 88.234 9.783 -106.046 1.00 88.62 298 GLU A O 1
ATOM 2386 N N . LEU A 1 299 ? 86.270 10.581 -105.321 1.00 86.50 299 LEU A N 1
ATOM 2387 C CA . LEU A 1 299 ? 86.111 11.587 -106.374 1.00 86.50 299 LEU A CA 1
ATOM 2388 C C . LEU A 1 299 ? 87.233 12.623 -106.352 1.00 86.50 299 LEU A C 1
ATOM 2390 O O . LEU A 1 299 ? 87.719 13.009 -107.414 1.00 86.50 299 LEU A O 1
ATOM 2394 N N . LYS A 1 300 ? 87.664 13.055 -105.163 1.00 87.50 300 LYS A N 1
ATOM 2395 C CA . LYS A 1 300 ? 88.821 13.938 -105.009 1.00 87.50 300 LYS A CA 1
ATOM 2396 C C . LYS A 1 300 ? 90.092 13.266 -105.532 1.00 87.50 300 LYS A C 1
ATOM 2398 O O . LYS A 1 300 ? 90.816 13.883 -106.300 1.00 87.50 300 LYS A O 1
ATOM 2403 N N . GLY A 1 301 ? 90.313 11.992 -105.202 1.00 84.88 301 GLY A N 1
ATOM 2404 C CA . GLY A 1 301 ? 91.433 11.218 -105.743 1.00 84.88 301 GLY A CA 1
ATOM 2405 C C . GLY A 1 301 ? 91.415 11.131 -107.274 1.00 84.88 301 GLY A C 1
ATOM 2406 O O . GLY A 1 301 ? 92.431 11.383 -107.916 1.00 84.88 301 GLY A O 1
ATOM 2407 N N . ILE A 1 302 ? 90.250 10.857 -107.869 1.00 87.12 302 ILE A N 1
ATOM 2408 C CA . ILE A 1 302 ? 90.072 10.828 -109.332 1.00 87.12 302 ILE A CA 1
ATOM 2409 C C . ILE A 1 302 ? 90.322 12.210 -109.955 1.00 87.12 302 ILE A C 1
ATOM 2411 O O . ILE A 1 302 ? 90.893 12.303 -111.043 1.00 87.12 302 ILE A O 1
ATOM 2415 N N . ALA A 1 303 ? 89.880 13.288 -109.303 1.00 80.56 303 ALA A N 1
ATOM 2416 C CA . ALA A 1 303 ? 90.108 14.652 -109.772 1.00 80.56 303 ALA A CA 1
ATOM 2417 C C . ALA A 1 303 ? 91.603 15.005 -109.763 1.00 80.56 303 ALA A C 1
ATOM 2419 O O . ALA A 1 303 ? 92.110 15.462 -110.786 1.00 80.56 303 ALA A O 1
ATOM 2420 N N . ASP A 1 304 ? 92.311 14.700 -108.672 1.00 84.25 304 ASP A N 1
ATOM 2421 C CA . ASP A 1 304 ? 93.759 14.901 -108.548 1.00 84.25 304 ASP A CA 1
ATOM 2422 C C . ASP A 1 304 ? 94.530 14.075 -109.602 1.00 84.25 304 ASP A C 1
ATOM 2424 O O . ASP A 1 304 ? 95.515 14.531 -110.187 1.00 84.25 304 ASP A O 1
ATOM 2428 N N . GLU A 1 305 ? 94.080 12.848 -109.889 1.00 84.75 305 GLU A N 1
ATOM 2429 C CA . GLU A 1 305 ? 94.662 11.998 -110.933 1.00 84.75 305 GLU A CA 1
ATOM 2430 C C . GLU A 1 305 ? 94.409 12.552 -112.342 1.00 84.75 305 GLU A C 1
ATOM 2432 O O . GLU A 1 305 ? 95.321 12.586 -113.172 1.00 84.75 305 GLU A O 1
ATOM 2437 N N . ARG A 1 306 ? 93.201 13.057 -112.622 1.00 81.12 306 ARG A N 1
ATOM 2438 C CA . ARG A 1 306 ? 92.905 13.747 -113.887 1.00 81.12 306 ARG A CA 1
ATOM 2439 C C . ARG A 1 306 ? 93.720 15.022 -114.051 1.00 81.12 306 ARG A C 1
ATOM 2441 O O . ARG A 1 306 ? 94.194 15.275 -115.155 1.00 81.12 306 ARG A O 1
ATOM 2448 N N . GLU A 1 307 ? 93.904 15.798 -112.990 1.00 81.00 307 GLU A N 1
ATOM 2449 C CA . GLU A 1 307 ? 94.742 16.998 -113.009 1.00 81.00 307 GLU A CA 1
ATOM 2450 C C . GLU A 1 307 ? 96.195 16.643 -113.350 1.00 81.00 307 GLU A C 1
ATOM 2452 O O . GLU A 1 307 ? 96.793 17.249 -114.241 1.00 81.00 307 GLU A O 1
ATOM 2457 N N . LYS A 1 308 ? 96.743 15.583 -112.741 1.00 81.69 308 LYS A N 1
ATOM 2458 C CA . LYS A 1 308 ? 98.061 15.046 -113.117 1.00 81.69 308 LYS A CA 1
ATOM 2459 C C . LYS A 1 308 ? 98.113 14.615 -114.580 1.00 81.69 308 LYS A C 1
ATOM 2461 O O . LYS A 1 308 ? 99.062 14.969 -115.274 1.00 81.69 308 LYS A O 1
ATOM 2466 N N . ASN A 1 309 ? 97.103 13.897 -115.065 1.00 82.50 309 ASN A N 1
ATOM 2467 C CA . ASN A 1 309 ? 97.048 13.457 -116.459 1.00 82.50 309 ASN A CA 1
ATOM 2468 C C . ASN A 1 309 ? 96.988 14.639 -117.439 1.00 82.50 309 ASN A C 1
ATOM 2470 O O . ASN A 1 309 ? 97.653 14.596 -118.470 1.00 82.50 309 ASN A O 1
ATOM 2474 N N . LEU A 1 310 ? 96.257 15.712 -117.117 1.00 78.56 310 LEU A N 1
ATOM 2475 C CA . LEU A 1 310 ? 96.240 16.943 -117.917 1.00 78.56 310 LEU A CA 1
ATOM 2476 C C . LEU A 1 310 ? 97.599 17.647 -117.911 1.00 78.56 310 LEU A C 1
ATOM 2478 O O . LEU A 1 310 ? 98.072 18.046 -118.973 1.00 78.56 310 LEU A O 1
ATOM 2482 N N . ASN A 1 311 ? 98.263 17.724 -116.755 1.00 78.56 311 ASN A N 1
ATOM 2483 C CA . ASN A 1 311 ? 99.615 18.277 -116.654 1.00 78.56 311 ASN A CA 1
ATOM 2484 C C . ASN A 1 311 ? 100.625 17.471 -117.493 1.00 78.56 311 ASN A C 1
ATOM 2486 O O . ASN A 1 311 ? 101.459 18.055 -118.185 1.00 78.56 311 ASN A O 1
ATOM 2490 N N . VAL A 1 312 ? 100.521 16.137 -117.498 1.00 79.88 312 VAL A N 1
ATOM 2491 C CA . VAL A 1 312 ? 101.344 15.257 -118.349 1.00 79.88 312 VAL A CA 1
ATOM 2492 C C . VAL A 1 312 ? 101.035 15.466 -119.833 1.00 79.88 312 VAL A C 1
ATOM 2494 O O . VAL A 1 312 ? 101.957 15.577 -120.639 1.00 79.88 312 VAL A O 1
ATOM 2497 N N . LEU A 1 313 ? 99.759 15.563 -120.212 1.00 70.25 313 LEU A N 1
ATOM 2498 C CA . LEU A 1 313 ? 99.356 15.787 -121.603 1.00 70.25 313 LEU A CA 1
ATOM 2499 C C . LEU A 1 313 ? 99.843 17.149 -122.118 1.00 70.25 313 LEU A C 1
ATOM 2501 O O . LEU A 1 313 ? 100.309 17.258 -123.250 1.00 70.25 313 LEU A O 1
ATOM 2505 N N . GLN A 1 314 ? 99.789 18.176 -121.270 1.00 70.75 314 GLN A N 1
ATOM 2506 C CA . GLN A 1 314 ? 100.294 19.510 -121.576 1.00 70.75 314 GLN A CA 1
ATOM 2507 C C . GLN A 1 314 ? 101.824 19.524 -121.720 1.00 70.75 314 GLN A C 1
ATOM 2509 O O . GLN A 1 314 ? 102.339 20.208 -122.604 1.00 70.75 314 GLN A O 1
ATOM 2514 N N . ALA A 1 315 ? 102.543 18.717 -120.932 1.00 69.00 315 ALA A N 1
ATOM 2515 C CA . ALA A 1 315 ? 103.981 18.502 -121.095 1.00 69.00 315 ALA A CA 1
ATOM 2516 C C . ALA A 1 315 ? 104.332 17.722 -122.382 1.00 69.00 315 ALA A C 1
ATOM 2518 O O . ALA A 1 315 ? 105.321 18.032 -123.039 1.00 69.00 315 ALA A O 1
ATOM 2519 N N . MET A 1 316 ? 103.516 16.745 -122.797 1.00 64.50 316 MET A N 1
ATOM 2520 C CA . MET A 1 316 ? 103.707 16.055 -124.083 1.00 64.50 316 MET A CA 1
ATOM 2521 C C . MET A 1 316 ? 103.426 16.973 -125.281 1.00 64.50 316 MET A C 1
ATOM 2523 O O . MET A 1 316 ? 104.143 16.923 -126.279 1.00 64.50 316 MET A O 1
ATOM 2527 N N . LEU A 1 317 ? 102.411 17.839 -125.188 1.00 60.66 317 LEU A N 1
ATOM 2528 C CA . LEU A 1 317 ? 102.063 18.776 -126.258 1.00 60.66 317 LEU A CA 1
ATOM 2529 C C . LEU A 1 317 ? 103.147 19.847 -126.458 1.00 60.66 317 LEU A C 1
ATOM 2531 O O . LEU A 1 317 ? 103.454 20.200 -127.595 1.00 60.66 317 LEU A O 1
ATOM 2535 N N . SER A 1 318 ? 103.765 20.334 -125.376 1.00 58.88 318 SER A N 1
ATOM 2536 C CA . SER A 1 318 ? 104.881 21.283 -125.473 1.00 58.88 318 SER A CA 1
ATOM 2537 C C . SER A 1 318 ? 106.149 20.649 -126.056 1.00 58.88 318 SER A C 1
ATOM 2539 O O . SER A 1 318 ? 106.939 21.356 -126.678 1.00 58.88 318 SER A O 1
ATOM 2541 N N . GLN A 1 319 ? 106.310 19.327 -125.939 1.00 58.50 319 GLN A N 1
ATOM 2542 C CA . GLN A 1 319 ? 107.428 18.589 -126.530 1.00 58.50 319 GLN A CA 1
ATOM 2543 C C . GLN A 1 319 ? 107.206 18.202 -128.006 1.00 58.50 319 GLN A C 1
ATOM 2545 O O . GLN A 1 319 ? 108.171 18.037 -128.744 1.00 58.50 319 GLN A O 1
ATOM 2550 N N . ALA A 1 320 ? 105.956 18.117 -128.475 1.00 53.31 320 ALA A N 1
ATOM 2551 C CA . ALA A 1 320 ? 105.627 17.839 -129.880 1.00 53.31 320 ALA A CA 1
ATOM 2552 C C . ALA A 1 320 ? 105.581 19.096 -130.779 1.00 53.31 320 ALA A C 1
ATOM 2554 O O . ALA A 1 320 ? 105.538 18.979 -132.002 1.00 53.31 320 ALA A O 1
ATOM 2555 N N . ALA A 1 321 ? 105.592 20.300 -130.199 1.00 53.19 321 ALA A N 1
ATOM 2556 C CA . ALA A 1 321 ? 105.505 21.564 -130.936 1.00 53.19 321 ALA A CA 1
ATOM 2557 C C . ALA A 1 321 ? 106.866 22.134 -131.398 1.00 53.19 321 ALA A C 1
ATOM 2559 O O . ALA A 1 321 ? 106.887 23.189 -132.032 1.00 53.19 321 ALA A O 1
ATOM 2560 N N . SER A 1 322 ? 107.997 21.478 -131.101 1.00 52.25 322 SER A N 1
ATOM 2561 C CA . SER A 1 322 ? 109.332 22.039 -131.362 1.00 52.25 322 SER A CA 1
ATOM 2562 C C . SER A 1 322 ? 110.027 21.595 -132.657 1.00 52.25 322 SER A C 1
ATOM 2564 O O . SER A 1 322 ? 111.080 22.150 -132.950 1.00 52.25 322 SER A O 1
ATOM 2566 N N . GLU A 1 323 ? 109.492 20.671 -133.468 1.00 44.72 323 GLU A N 1
ATOM 2567 C CA . GLU A 1 323 ? 110.177 20.237 -134.705 1.00 44.72 323 GLU A CA 1
ATOM 2568 C C . GLU A 1 323 ? 109.230 19.987 -135.906 1.00 44.72 323 GLU A C 1
ATOM 2570 O O . GLU A 1 323 ? 108.424 19.065 -135.908 1.00 44.72 323 GLU A O 1
ATOM 2575 N N . GLY A 1 324 ? 109.362 20.835 -136.940 1.00 43.16 324 GLY A N 1
ATOM 2576 C CA . GLY A 1 324 ? 109.239 20.559 -138.390 1.00 43.16 324 GLY A CA 1
ATOM 2577 C C . GLY A 1 324 ? 108.079 19.721 -138.972 1.00 43.16 324 GLY A C 1
ATOM 2578 O O . GLY A 1 324 ? 108.059 18.501 -138.882 1.00 43.16 324 GLY A O 1
ATOM 2579 N N . SER A 1 325 ? 107.210 20.383 -139.750 1.00 39.94 325 SER A N 1
ATOM 2580 C CA . SER A 1 325 ? 106.169 19.851 -140.666 1.00 39.94 325 SER A CA 1
ATOM 2581 C C . SER A 1 325 ? 106.654 18.703 -141.587 1.00 39.94 325 SER A C 1
ATOM 2583 O O . SER A 1 325 ? 107.754 18.807 -142.118 1.00 39.94 325 SER A O 1
ATOM 2585 N N . ILE A 1 326 ? 105.910 17.631 -141.921 1.00 42.75 326 ILE A N 1
ATOM 2586 C CA . ILE A 1 326 ? 104.623 17.573 -142.650 1.00 42.75 326 ILE A CA 1
ATOM 2587 C C . ILE A 1 326 ? 103.922 16.200 -142.424 1.00 42.75 326 ILE A C 1
ATOM 2589 O O . ILE A 1 326 ? 104.443 15.155 -142.794 1.00 42.75 326 ILE A O 1
ATOM 2593 N N . ILE A 1 327 ? 102.701 16.259 -141.873 1.00 51.78 327 ILE A N 1
ATOM 2594 C CA . ILE A 1 327 ? 101.448 15.520 -142.172 1.00 51.78 327 ILE A CA 1
ATOM 2595 C C . ILE A 1 327 ? 101.509 14.017 -142.538 1.00 51.78 327 ILE A C 1
ATOM 2597 O O . ILE A 1 327 ? 101.889 13.667 -143.654 1.00 51.78 327 ILE A O 1
ATOM 2601 N N . LYS A 1 328 ? 100.858 13.172 -141.711 1.00 33.41 328 LYS A N 1
ATOM 2602 C CA . LYS A 1 328 ? 99.792 12.238 -142.153 1.00 33.41 328 LYS A CA 1
ATOM 2603 C C . LYS A 1 328 ? 99.051 11.547 -140.997 1.00 33.41 328 LYS A C 1
ATOM 2605 O O . LYS A 1 328 ? 99.651 10.881 -140.172 1.00 33.41 328 LYS A O 1
ATOM 2610 N N . SER A 1 329 ? 97.724 11.688 -141.060 1.00 35.16 329 SER A N 1
ATOM 2611 C CA . SER A 1 329 ? 96.679 10.698 -140.764 1.00 35.16 329 SER A CA 1
ATOM 2612 C C . SER A 1 329 ? 96.692 9.915 -139.445 1.00 35.16 329 SER A C 1
ATOM 2614 O O . SER A 1 329 ? 97.583 9.119 -139.186 1.00 35.16 329 SER A O 1
ATOM 2616 N N . LEU A 1 330 ? 95.511 9.951 -138.815 1.00 31.88 330 LEU A N 1
ATOM 2617 C CA . LEU A 1 330 ? 94.888 8.823 -138.121 1.00 31.88 330 LEU A CA 1
ATOM 2618 C C . LEU A 1 330 ? 95.442 8.499 -136.728 1.00 31.88 330 LEU A C 1
ATOM 2620 O O . LEU A 1 330 ? 96.337 7.682 -136.585 1.00 31.88 330 LEU A O 1
ATOM 2624 N N . ALA A 1 331 ? 94.787 9.023 -135.694 1.00 29.38 331 ALA A N 1
ATOM 2625 C CA . ALA A 1 331 ? 94.488 8.248 -134.492 1.00 29.38 331 ALA A CA 1
ATOM 2626 C C . ALA A 1 331 ? 93.474 8.994 -133.627 1.00 29.38 331 ALA A C 1
ATOM 2628 O O . ALA A 1 331 ? 93.447 10.220 -133.567 1.00 29.38 331 ALA A O 1
ATOM 2629 N N . ALA A 1 332 ? 92.619 8.206 -132.994 1.00 33.53 332 ALA A N 1
ATOM 2630 C CA . ALA A 1 332 ? 91.557 8.619 -132.109 1.00 33.53 332 ALA A CA 1
ATOM 2631 C C . ALA A 1 332 ? 92.016 9.571 -130.995 1.00 33.53 332 ALA A C 1
ATOM 2633 O O . ALA A 1 332 ? 93.036 9.354 -130.350 1.00 33.53 332 ALA A O 1
ATOM 2634 N N . ALA A 1 333 ? 91.150 10.525 -130.678 1.00 36.53 333 ALA A N 1
ATOM 2635 C CA . ALA A 1 333 ? 90.985 10.991 -129.314 1.00 36.53 333 ALA A CA 1
ATOM 2636 C C . ALA A 1 333 ? 89.487 11.184 -129.073 1.00 36.53 333 ALA A C 1
ATOM 2638 O O . ALA A 1 333 ? 88.923 12.258 -129.263 1.00 36.53 333 ALA A O 1
ATOM 2639 N N . GLN A 1 334 ? 88.826 10.102 -128.656 1.00 38.44 334 GLN A N 1
ATOM 2640 C CA . GLN A 1 334 ? 87.882 10.288 -127.569 1.00 38.44 334 GLN A CA 1
ATOM 2641 C C . GLN A 1 334 ? 88.703 10.738 -126.360 1.00 38.44 334 GLN A C 1
ATOM 2643 O O . GLN A 1 334 ? 89.511 9.981 -125.832 1.00 38.44 334 GLN A O 1
ATOM 2648 N N . SER A 1 335 ? 88.474 11.965 -125.927 1.00 33.56 335 SER A N 1
ATOM 2649 C CA . SER A 1 335 ? 88.613 12.391 -124.539 1.00 33.56 335 SER A CA 1
ATOM 2650 C C . SER A 1 335 ? 87.596 13.524 -124.383 1.00 33.56 335 SER A C 1
ATOM 2652 O O . SER A 1 335 ? 87.662 14.544 -125.052 1.00 33.56 335 SER A O 1
ATOM 2654 N N . VAL A 1 336 ? 86.457 13.319 -123.723 1.00 33.75 336 VAL A N 1
ATOM 2655 C CA . VAL A 1 336 ? 86.322 13.065 -122.282 1.00 33.75 336 VAL A CA 1
ATOM 2656 C C . VAL A 1 336 ? 87.151 14.057 -121.463 1.00 33.75 336 VAL A C 1
ATOM 2658 O O . VAL A 1 336 ? 88.121 13.702 -120.805 1.00 33.75 336 VAL A O 1
ATOM 2661 N N . GLY A 1 337 ? 86.671 15.292 -121.419 1.00 36.59 337 GLY A N 1
ATOM 2662 C CA . GLY A 1 337 ? 86.479 16.027 -120.167 1.00 36.59 337 GLY A CA 1
ATOM 2663 C C . GLY A 1 337 ? 85.132 16.745 -120.299 1.00 36.59 337 GLY A C 1
ATOM 2664 O O . GLY A 1 337 ? 84.981 17.526 -121.225 1.00 36.59 337 GLY A O 1
ATOM 2665 N N . LEU A 1 338 ? 84.047 16.431 -119.573 1.00 30.33 338 LEU A N 1
ATOM 2666 C CA . LEU A 1 338 ? 83.903 16.425 -118.106 1.00 30.33 338 LEU A CA 1
ATOM 2667 C C . LEU A 1 338 ? 84.738 17.578 -117.527 1.00 30.33 338 LEU A C 1
ATOM 2669 O O . LEU A 1 338 ? 85.956 17.482 -117.523 1.00 30.33 338 LEU A O 1
ATOM 2673 N N . ALA A 1 339 ? 84.184 18.716 -117.119 1.00 31.89 339 ALA A N 1
ATOM 2674 C CA . ALA A 1 339 ? 83.031 18.928 -116.250 1.00 31.89 339 ALA A CA 1
ATOM 2675 C C . ALA A 1 339 ? 82.376 20.290 -116.595 1.00 31.89 339 ALA A C 1
ATOM 2677 O O . ALA A 1 339 ? 83.052 21.213 -117.022 1.00 31.89 339 ALA A O 1
ATOM 2678 N N . GLY A 1 340 ? 81.063 20.467 -116.487 1.00 29.42 340 GLY A N 1
ATOM 2679 C CA . GLY A 1 340 ? 80.426 20.618 -115.187 1.00 29.42 340 GLY A CA 1
ATOM 2680 C C . GLY A 1 340 ? 79.071 19.935 -115.095 1.00 29.42 340 GLY A C 1
ATOM 2681 O O . GLY A 1 340 ? 78.189 20.094 -115.934 1.00 29.42 340 GLY A O 1
ATOM 2682 N N . ILE A 1 341 ? 78.962 19.165 -114.024 1.00 30.67 341 ILE A N 1
ATOM 2683 C CA . ILE A 1 341 ? 77.771 18.522 -113.497 1.00 30.67 341 ILE A CA 1
ATOM 2684 C C . ILE A 1 341 ? 76.751 19.596 -113.101 1.00 30.67 341 ILE A C 1
ATOM 2686 O O . ILE A 1 341 ? 77.061 20.520 -112.356 1.00 30.67 341 ILE A O 1
ATOM 2690 N N . GLY A 1 342 ? 75.523 19.409 -113.575 1.00 27.05 342 GLY A N 1
ATOM 2691 C CA . GLY A 1 342 ? 74.312 20.090 -113.132 1.00 27.05 342 GLY A CA 1
ATOM 2692 C C . GLY A 1 342 ? 73.101 19.190 -113.389 1.00 27.05 342 GLY A C 1
ATOM 2693 O O . GLY A 1 342 ? 72.243 19.510 -114.200 1.00 27.05 342 GLY A O 1
ATOM 2694 N N . ILE A 1 343 ? 73.085 18.012 -112.760 1.00 30.98 343 ILE A N 1
ATOM 2695 C CA . ILE A 1 343 ? 71.887 17.171 -112.548 1.00 30.98 343 ILE A CA 1
ATOM 2696 C C . ILE A 1 343 ? 71.110 17.894 -111.421 1.00 30.98 343 ILE A C 1
ATOM 2698 O O . ILE A 1 343 ? 71.748 18.367 -110.489 1.00 30.98 343 ILE A O 1
ATOM 2702 N N . TYR A 1 344 ? 69.796 18.126 -111.377 1.00 28.31 344 TYR A N 1
ATOM 2703 C CA . TYR A 1 344 ? 68.592 17.376 -111.750 1.00 28.31 344 TYR A CA 1
ATOM 2704 C C . TYR A 1 344 ? 67.420 18.355 -111.466 1.00 28.31 344 TYR A C 1
ATOM 2706 O O . TYR A 1 344 ? 67.491 19.095 -110.488 1.00 28.31 344 TYR A O 1
ATOM 2714 N N . LEU A 1 345 ? 66.338 18.465 -112.239 1.00 26.41 345 LEU A N 1
ATOM 2715 C CA . LEU A 1 345 ? 65.152 17.611 -112.089 1.00 26.41 345 LEU A CA 1
ATOM 2716 C C . LEU A 1 345 ? 64.101 18.005 -113.143 1.00 26.41 345 LEU A C 1
ATOM 2718 O O . LEU A 1 345 ? 63.526 19.091 -113.080 1.00 26.41 345 LEU A O 1
ATOM 2722 N N . LEU A 1 346 ? 63.792 17.087 -114.062 1.00 26.70 346 LEU A N 1
ATOM 2723 C CA . LEU A 1 346 ? 62.598 17.122 -114.909 1.00 26.70 346 LEU A CA 1
ATOM 2724 C C . LEU A 1 346 ? 61.680 15.944 -114.542 1.00 26.70 346 LEU A C 1
ATOM 2726 O O . LEU A 1 346 ? 62.059 14.786 -114.660 1.00 26.70 346 LEU A O 1
ATOM 2730 N N . TYR A 1 347 ? 60.472 16.290 -114.094 1.00 32.47 347 TYR A N 1
ATOM 2731 C CA . TYR A 1 347 ? 59.166 15.702 -114.428 1.00 32.47 347 TYR A CA 1
ATOM 2732 C C . TYR A 1 347 ? 59.028 14.195 -114.757 1.00 32.47 347 TYR A C 1
ATOM 2734 O O . TYR A 1 347 ? 59.432 13.742 -115.825 1.00 32.47 347 TYR A O 1
ATOM 2742 N N . LYS A 1 348 ? 58.154 13.504 -113.997 1.00 28.89 348 LYS A N 1
ATOM 2743 C CA . LYS A 1 348 ? 57.078 12.672 -114.583 1.00 28.89 348 LYS A CA 1
ATOM 2744 C C . LYS A 1 348 ? 55.848 12.556 -113.667 1.00 28.89 348 LYS A C 1
ATOM 2746 O O . LYS A 1 348 ? 55.951 12.390 -112.459 1.00 28.89 348 LYS A O 1
ATOM 2751 N N . ARG A 1 349 ? 54.679 12.652 -114.304 1.00 34.12 349 ARG A N 1
ATOM 2752 C CA . ARG A 1 349 ? 53.299 12.603 -113.789 1.00 34.12 349 ARG A CA 1
ATOM 2753 C C . ARG A 1 349 ? 52.606 11.332 -114.332 1.00 34.12 349 ARG A C 1
ATOM 2755 O O . ARG A 1 349 ? 53.004 10.870 -115.400 1.00 34.12 349 ARG A O 1
ATOM 2762 N N . LYS A 1 350 ? 51.504 10.918 -113.674 1.00 29.50 350 LYS A N 1
ATOM 2763 C CA . LYS A 1 350 ? 50.533 9.813 -113.959 1.00 29.50 350 LYS A CA 1
ATOM 2764 C C . LYS A 1 350 ? 50.982 8.412 -113.505 1.00 29.50 350 LYS A C 1
ATOM 2766 O O . LYS A 1 350 ? 52.100 8.029 -113.800 1.00 29.50 350 LYS A O 1
ATOM 2771 N N . GLY A 1 351 ? 50.190 7.580 -112.819 1.00 27.27 351 GLY A N 1
ATOM 2772 C CA . GLY A 1 351 ? 48.747 7.559 -112.529 1.00 27.27 351 GLY A CA 1
ATOM 2773 C C . GLY A 1 351 ? 48.063 6.386 -113.247 1.00 27.27 351 GLY A C 1
ATOM 2774 O O . GLY A 1 351 ? 48.120 6.383 -114.466 1.00 27.27 351 GLY A O 1
ATOM 2775 N N . GLU A 1 352 ? 47.443 5.448 -112.508 1.00 29.78 352 GLU A N 1
ATOM 2776 C CA . GLU A 1 352 ? 46.243 4.622 -112.832 1.00 29.78 352 GLU A CA 1
ATOM 2777 C C . GLU A 1 352 ? 45.992 3.593 -111.696 1.00 29.78 352 GLU A C 1
ATOM 2779 O O . GLU A 1 352 ? 46.906 2.886 -111.296 1.00 29.78 352 GLU A O 1
ATOM 2784 N N . LYS A 1 353 ? 44.885 3.695 -110.938 1.00 31.28 353 LYS A N 1
ATOM 2785 C CA . LYS A 1 353 ? 43.529 3.102 -111.104 1.00 31.28 353 LYS A CA 1
ATOM 2786 C C . LYS A 1 353 ? 43.372 1.669 -110.562 1.00 31.28 353 LYS A C 1
ATOM 2788 O O . LYS A 1 353 ? 43.896 0.724 -111.135 1.00 31.28 353 LYS A O 1
ATOM 2793 N N . ARG A 1 354 ? 42.443 1.509 -109.611 1.00 27.08 354 ARG A N 1
ATOM 2794 C CA . ARG A 1 354 ? 41.296 0.584 -109.713 1.00 27.08 354 ARG A CA 1
ATOM 2795 C C . ARG A 1 354 ? 40.214 1.011 -108.722 1.00 27.08 354 ARG A C 1
ATOM 2797 O O . ARG A 1 354 ? 40.471 1.114 -107.530 1.00 27.08 354 ARG A O 1
ATOM 2804 N N . GLY A 1 355 ? 39.026 1.291 -109.245 1.00 27.56 355 GLY A N 1
ATOM 2805 C CA . GLY A 1 355 ? 37.798 1.342 -108.463 1.00 27.56 355 GLY A CA 1
ATOM 2806 C C . GLY A 1 355 ? 37.039 0.027 -108.597 1.00 27.56 355 GLY A C 1
ATOM 2807 O O . GLY A 1 355 ? 37.254 -0.711 -109.559 1.00 27.56 355 GLY A O 1
ATOM 2808 N N . GLN A 1 356 ? 36.104 -0.209 -107.682 1.00 28.17 356 GLN A N 1
ATOM 2809 C CA . GLN A 1 356 ? 34.849 -0.860 -108.025 1.00 28.17 356 GLN A CA 1
ATOM 2810 C C . GLN A 1 356 ? 33.736 -0.336 -107.112 1.00 28.17 356 GLN A C 1
ATOM 2812 O O . GLN A 1 356 ? 33.875 -0.258 -105.896 1.00 28.17 356 GLN A O 1
ATOM 2817 N N . ILE A 1 357 ? 32.665 0.086 -107.773 1.00 29.28 357 ILE A N 1
ATOM 2818 C CA . ILE A 1 357 ? 31.343 0.426 -107.252 1.00 29.28 357 ILE A CA 1
ATOM 2819 C C . ILE A 1 357 ? 30.513 -0.866 -107.318 1.00 29.28 357 ILE A C 1
ATOM 2821 O O . ILE A 1 357 ? 30.746 -1.650 -108.237 1.00 29.28 357 ILE A O 1
ATOM 2825 N N . VAL A 1 358 ? 29.542 -1.055 -106.413 1.00 29.80 358 VAL A N 1
ATOM 2826 C CA . VAL A 1 358 ? 28.120 -1.399 -106.686 1.00 29.80 358 VAL A CA 1
ATOM 2827 C C . VAL A 1 358 ? 27.427 -1.887 -105.397 1.00 29.80 358 VAL A C 1
ATOM 2829 O O . VAL A 1 358 ? 27.862 -2.872 -104.819 1.00 29.80 358 VAL A O 1
ATOM 2832 N N . LYS A 1 359 ? 26.401 -1.112 -104.981 1.00 25.86 359 LYS A N 1
ATOM 2833 C CA . LYS A 1 359 ? 24.977 -1.423 -104.644 1.00 25.86 359 LYS A CA 1
ATOM 2834 C C . LYS A 1 359 ? 24.658 -2.775 -103.959 1.00 25.86 359 LYS A C 1
ATOM 2836 O O . LYS A 1 359 ? 25.326 -3.759 -104.212 1.00 25.86 359 LYS A O 1
ATOM 2841 N N . ALA A 1 360 ? 23.606 -2.958 -103.166 1.00 26.73 360 ALA A N 1
ATOM 2842 C CA . ALA A 1 360 ? 22.270 -2.360 -103.128 1.00 26.73 360 ALA A CA 1
ATOM 2843 C C . ALA A 1 360 ? 21.644 -2.696 -101.751 1.00 26.73 360 ALA A C 1
ATOM 2845 O O . ALA A 1 360 ? 22.033 -3.686 -101.136 1.00 26.73 360 ALA A O 1
ATOM 2846 N N . ASP A 1 361 ? 20.894 -1.772 -101.164 1.00 26.92 361 ASP A N 1
ATOM 2847 C CA . ASP A 1 361 ? 19.423 -1.786 -101.050 1.00 26.92 361 ASP A CA 1
ATOM 2848 C C . ASP A 1 361 ? 18.835 -2.821 -100.071 1.00 26.92 361 ASP A C 1
ATOM 2850 O O . ASP A 1 361 ? 18.878 -4.030 -100.277 1.00 26.92 361 ASP A O 1
ATOM 2854 N N . ASP A 1 362 ? 18.187 -2.224 -99.070 1.00 27.77 362 ASP A N 1
ATOM 2855 C CA . ASP A 1 362 ? 16.815 -2.475 -98.643 1.00 27.77 362 ASP A CA 1
ATOM 2856 C C . ASP A 1 362 ? 16.424 -3.629 -97.709 1.00 27.77 362 ASP A C 1
ATOM 2858 O O . ASP A 1 362 ? 16.693 -4.808 -97.929 1.00 27.77 362 ASP A O 1
ATOM 2862 N N . LYS A 1 363 ? 15.553 -3.186 -96.782 1.00 28.70 363 LYS A N 1
ATOM 2863 C CA . LYS A 1 363 ? 14.422 -3.878 -96.144 1.00 28.70 363 LYS A CA 1
ATOM 2864 C C . LYS A 1 363 ? 14.729 -4.776 -94.950 1.00 28.70 363 LYS A C 1
ATOM 2866 O O . LYS A 1 363 ? 15.722 -5.476 -94.898 1.00 28.70 363 LYS A O 1
ATOM 2871 N N . GLU A 1 364 ? 13.866 -4.885 -93.952 1.00 25.80 364 GLU A N 1
ATOM 2872 C CA . GLU A 1 364 ? 12.702 -4.125 -93.497 1.00 25.80 364 GLU A CA 1
ATOM 2873 C C . GLU A 1 364 ? 12.381 -4.725 -92.120 1.00 25.80 364 GLU A C 1
ATOM 2875 O O . GLU A 1 364 ? 12.502 -5.930 -91.922 1.00 25.80 364 GLU A O 1
ATOM 2880 N N . ASN A 1 365 ? 11.870 -3.876 -91.241 1.00 24.94 365 ASN A N 1
ATOM 2881 C CA . ASN A 1 365 ? 10.732 -4.165 -90.379 1.00 24.94 365 ASN A CA 1
ATOM 2882 C C . ASN A 1 365 ? 10.866 -4.984 -89.071 1.00 24.94 365 ASN A C 1
ATOM 2884 O O . ASN A 1 365 ? 11.294 -6.133 -89.007 1.00 24.94 365 ASN A O 1
ATOM 2888 N N . SER A 1 366 ? 10.205 -4.375 -88.079 1.00 28.23 366 SER A N 1
ATOM 2889 C CA . SER A 1 366 ? 9.301 -4.965 -87.081 1.00 28.23 366 SER A CA 1
ATOM 2890 C C . SER A 1 366 ? 9.852 -5.674 -85.832 1.00 28.23 366 SER A C 1
ATOM 2892 O O . SER A 1 366 ? 10.119 -6.869 -85.803 1.00 28.23 366 SER A O 1
ATOM 2894 N N . ARG A 1 367 ? 9.816 -4.899 -84.735 1.00 26.78 367 ARG A N 1
ATOM 2895 C CA . ARG A 1 367 ? 9.222 -5.248 -83.417 1.00 26.78 367 ARG A CA 1
ATOM 2896 C C . ARG A 1 367 ? 7.791 -5.819 -83.615 1.00 26.78 367 ARG A C 1
ATOM 2898 O O . ARG A 1 367 ? 7.183 -5.420 -84.611 1.00 26.78 367 ARG A O 1
ATOM 2905 N N . PRO A 1 368 ? 7.194 -6.642 -82.720 1.00 39.69 368 PRO A N 1
ATOM 2906 C CA . PRO A 1 368 ? 6.693 -6.182 -81.401 1.00 39.69 368 PRO A CA 1
ATOM 2907 C C . PRO A 1 368 ? 6.757 -7.268 -80.276 1.00 39.69 368 PRO A C 1
ATOM 2909 O O . PRO A 1 368 ? 6.977 -8.439 -80.547 1.00 39.69 368 PRO A O 1
ATOM 2912 N N . GLU A 1 369 ? 6.937 -6.891 -79.004 1.00 26.20 369 GLU A N 1
ATOM 2913 C CA . GLU A 1 369 ? 5.948 -6.841 -77.889 1.00 26.20 369 GLU A CA 1
ATOM 2914 C C . GLU A 1 369 ? 5.421 -8.169 -77.282 1.00 26.20 369 GLU A C 1
ATOM 2916 O O . GLU A 1 369 ? 4.737 -8.944 -77.934 1.00 26.20 369 GLU A O 1
ATOM 2921 N N . ASP A 1 370 ? 5.691 -8.292 -75.970 1.00 24.95 370 ASP A N 1
ATOM 2922 C CA . ASP A 1 370 ? 4.754 -8.499 -74.842 1.00 24.95 370 ASP A CA 1
ATOM 2923 C C . ASP A 1 370 ? 4.141 -9.884 -74.498 1.00 24.95 370 ASP A C 1
ATOM 2925 O O . ASP A 1 370 ? 3.941 -10.762 -75.331 1.00 24.95 370 ASP 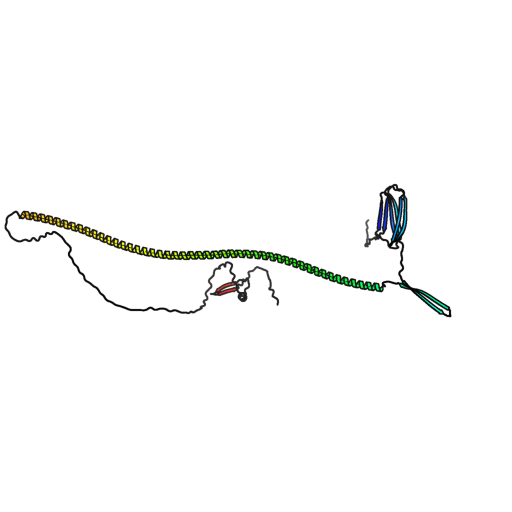A O 1
ATOM 2929 N N . SER A 1 371 ? 3.778 -9.988 -73.207 1.00 26.62 371 SER A N 1
ATOM 2930 C CA . SER A 1 371 ? 2.822 -10.893 -72.533 1.00 26.62 371 SER A CA 1
ATOM 2931 C C . SER A 1 371 ? 3.337 -12.086 -71.683 1.00 26.62 371 SER A C 1
ATOM 2933 O O . SER A 1 371 ? 3.610 -13.190 -72.132 1.00 26.62 371 SER A O 1
ATOM 2935 N N . SER A 1 372 ? 3.415 -11.821 -70.372 1.00 26.14 372 SER A N 1
ATOM 2936 C CA . SER A 1 372 ? 2.611 -12.407 -69.274 1.00 26.14 372 SER A CA 1
ATOM 2937 C C . SER A 1 372 ? 2.365 -13.931 -69.079 1.00 26.14 372 SER A C 1
ATOM 2939 O O . SER A 1 372 ? 1.733 -14.586 -69.898 1.00 26.14 372 SER A O 1
ATOM 2941 N N . LEU A 1 373 ? 2.566 -14.331 -67.804 1.00 27.30 373 LEU A N 1
ATOM 2942 C CA . LEU A 1 373 ? 1.686 -15.113 -66.891 1.00 27.30 373 LEU A CA 1
ATOM 2943 C C . LEU A 1 373 ? 1.773 -16.669 -66.753 1.00 27.30 373 LEU A C 1
ATOM 2945 O O . LEU A 1 373 ? 1.491 -17.415 -67.679 1.00 27.30 373 LEU A O 1
ATOM 2949 N N . LYS A 1 374 ? 1.889 -17.084 -65.466 1.00 25.98 374 LYS A N 1
ATOM 2950 C CA . LYS A 1 374 ? 1.117 -18.118 -64.705 1.00 25.98 374 LYS A CA 1
ATOM 2951 C C . LYS A 1 374 ? 1.650 -19.556 -64.411 1.00 25.98 374 LYS A C 1
ATOM 2953 O O . LYS A 1 374 ? 1.634 -20.431 -65.259 1.00 25.98 374 LYS A O 1
ATOM 2958 N N . THR A 1 375 ? 1.887 -19.762 -63.097 1.00 24.03 375 THR A N 1
ATOM 2959 C CA . THR A 1 375 ? 1.321 -20.757 -62.123 1.00 24.03 375 THR A CA 1
ATOM 2960 C C . THR A 1 375 ? 1.802 -22.222 -62.000 1.00 24.03 375 THR A C 1
ATOM 2962 O O . THR A 1 375 ? 2.060 -22.915 -62.972 1.00 24.03 375 THR A O 1
ATOM 2965 N N . THR A 1 376 ? 1.698 -22.685 -60.731 1.00 25.08 376 THR A N 1
ATOM 2966 C CA . THR A 1 376 ? 1.540 -24.050 -60.145 1.00 25.08 376 THR A CA 1
ATOM 2967 C C . THR A 1 376 ? 2.796 -24.932 -60.087 1.00 25.08 376 THR A C 1
ATOM 2969 O O . THR A 1 376 ? 3.486 -25.059 -61.080 1.00 25.08 376 THR A O 1
ATOM 2972 N N . GLY A 1 377 ? 3.214 -25.585 -58.992 1.00 23.64 377 GLY A N 1
ATOM 2973 C CA . GLY A 1 377 ? 2.617 -25.910 -57.690 1.00 23.64 377 GLY A CA 1
ATOM 2974 C C . GLY A 1 377 ? 2.439 -27.429 -57.548 1.00 23.64 377 GLY A C 1
ATOM 2975 O O . GLY A 1 377 ? 1.465 -27.919 -58.094 1.00 23.64 377 GLY A O 1
ATOM 2976 N N . VAL A 1 378 ? 3.313 -28.154 -56.821 1.00 26.42 378 VAL A N 1
ATOM 2977 C CA . VAL A 1 378 ? 3.103 -29.551 -56.346 1.00 26.42 378 VAL A CA 1
ATOM 2978 C C . VAL A 1 378 ? 3.949 -29.830 -55.082 1.00 26.42 378 VAL A C 1
ATOM 2980 O O . VAL A 1 378 ? 5.123 -29.472 -55.031 1.00 26.42 378 VAL A O 1
ATOM 2983 N N . LYS A 1 379 ? 3.331 -30.466 -54.071 1.00 27.98 379 LYS A N 1
ATOM 2984 C CA . LYS A 1 379 ? 3.921 -31.035 -52.838 1.00 27.98 379 LYS A CA 1
ATOM 2985 C C . LYS A 1 379 ? 4.394 -32.478 -53.069 1.00 27.98 379 LYS A C 1
ATOM 2987 O O . LYS A 1 379 ? 3.717 -33.198 -53.798 1.00 27.98 379 LYS A O 1
ATOM 2992 N N . GLN A 1 380 ? 5.395 -32.952 -52.320 1.00 28.92 380 GLN A N 1
ATOM 2993 C CA . GLN A 1 380 ? 5.464 -34.373 -51.954 1.00 28.92 380 GLN A CA 1
ATOM 2994 C C . GLN A 1 380 ? 6.259 -34.607 -50.659 1.00 28.92 380 GLN A C 1
ATOM 2996 O O . GLN A 1 380 ? 7.402 -34.176 -50.536 1.00 28.92 380 GLN A O 1
ATOM 3001 N N . ASP A 1 381 ? 5.609 -35.287 -49.712 1.00 25.19 381 ASP A N 1
ATOM 3002 C CA . ASP A 1 381 ? 6.187 -35.881 -48.507 1.00 25.19 381 ASP A CA 1
ATOM 3003 C C . ASP A 1 381 ? 7.132 -37.036 -48.858 1.00 25.19 381 ASP A C 1
ATOM 3005 O O . ASP A 1 381 ? 6.883 -37.801 -49.794 1.00 25.19 381 ASP A O 1
ATOM 3009 N N . THR A 1 382 ? 8.169 -37.247 -48.048 1.00 28.62 382 THR A N 1
ATOM 3010 C CA . THR A 1 382 ? 8.735 -38.590 -47.865 1.00 28.62 382 THR A CA 1
ATOM 3011 C C . THR A 1 382 ? 9.376 -38.722 -46.489 1.00 28.62 382 THR A C 1
ATOM 3013 O O . THR A 1 382 ? 10.304 -38.008 -46.122 1.00 28.62 382 THR A O 1
ATOM 3016 N N . THR A 1 383 ? 8.836 -39.661 -45.722 1.00 30.23 383 THR A N 1
ATOM 3017 C CA . THR A 1 383 ? 9.293 -40.134 -44.418 1.00 30.23 383 THR A CA 1
ATOM 3018 C C . THR A 1 383 ? 10.684 -40.765 -44.537 1.00 30.23 383 THR A C 1
ATOM 3020 O O . THR A 1 383 ? 10.922 -41.574 -45.430 1.00 30.23 383 THR A O 1
ATOM 3023 N N . SER A 1 384 ? 11.610 -40.434 -43.636 1.00 29.50 384 SER A N 1
ATOM 3024 C CA . SER A 1 384 ? 12.891 -41.138 -43.479 1.00 29.50 384 SER A CA 1
ATOM 3025 C C . SER A 1 384 ? 13.310 -41.119 -42.009 1.00 29.50 384 SER A C 1
ATOM 3027 O O . SER A 1 384 ? 13.643 -40.069 -41.468 1.00 29.50 384 SER A O 1
ATOM 3029 N N . ASN A 1 385 ? 13.288 -42.287 -41.366 1.00 34.47 385 ASN A N 1
ATOM 3030 C CA . ASN A 1 385 ? 13.932 -42.531 -40.076 1.00 34.47 385 ASN A CA 1
ATOM 3031 C C . ASN A 1 385 ? 15.448 -42.339 -40.222 1.00 34.47 385 ASN A C 1
ATOM 3033 O O . ASN A 1 385 ? 16.075 -43.116 -40.939 1.00 34.47 385 ASN A O 1
ATOM 3037 N N . VAL A 1 386 ? 16.039 -41.366 -39.521 1.00 30.12 386 VAL A N 1
ATOM 3038 C CA . VAL A 1 386 ? 17.497 -41.270 -39.341 1.00 30.12 386 VAL A CA 1
ATOM 3039 C C . VAL A 1 386 ? 17.821 -40.814 -37.915 1.00 30.12 386 VAL A C 1
ATOM 3041 O O . VAL A 1 386 ? 17.582 -39.677 -37.527 1.00 30.12 386 VAL A O 1
ATOM 3044 N N . GLU A 1 387 ? 18.312 -41.784 -37.151 1.00 27.52 387 GLU A N 1
ATOM 3045 C CA . GLU A 1 387 ? 19.382 -41.738 -36.147 1.00 27.52 387 GLU A CA 1
ATOM 3046 C C . GLU A 1 387 ? 19.722 -40.402 -35.450 1.00 27.52 387 GLU A C 1
ATOM 3048 O O . GLU A 1 387 ? 20.220 -39.438 -36.033 1.00 27.52 387 GLU A O 1
ATOM 3053 N N . LEU A 1 388 ? 19.525 -40.421 -34.128 1.00 33.47 388 LEU A N 1
ATOM 3054 C CA . LEU A 1 388 ? 19.884 -39.396 -33.152 1.00 33.47 388 LEU A CA 1
ATOM 3055 C C . LEU A 1 388 ? 21.387 -39.077 -33.191 1.00 33.47 388 LEU A C 1
ATOM 3057 O O . LEU A 1 388 ? 22.212 -39.902 -32.801 1.00 33.47 388 LEU A O 1
ATOM 3061 N N . LYS A 1 389 ? 21.736 -37.841 -33.565 1.00 30.81 389 LYS A N 1
ATOM 3062 C CA . LYS A 1 389 ? 23.046 -37.248 -33.265 1.00 30.81 389 LYS A CA 1
ATOM 3063 C C . LYS A 1 389 ? 22.936 -36.271 -32.098 1.00 30.81 389 LYS A C 1
ATOM 3065 O O . LYS A 1 389 ? 22.090 -35.383 -32.078 1.00 30.81 389 LYS A O 1
ATOM 3070 N N . GLU A 1 390 ? 23.821 -36.495 -31.136 1.00 36.19 390 GLU A N 1
ATOM 3071 C CA . GLU A 1 390 ? 24.049 -35.759 -29.896 1.00 36.19 390 GLU A CA 1
ATOM 3072 C C . GLU A 1 390 ? 23.900 -34.233 -30.032 1.00 36.19 390 GLU A C 1
ATOM 3074 O O . GLU A 1 390 ? 24.570 -33.596 -30.847 1.00 36.19 390 GLU A O 1
ATOM 3079 N N . SER A 1 391 ? 23.094 -33.622 -29.158 1.00 29.58 391 SER A N 1
ATOM 3080 C CA . SER A 1 391 ? 23.091 -32.171 -28.955 1.00 29.58 391 SER A CA 1
ATOM 3081 C C . SER A 1 391 ? 23.619 -31.836 -27.563 1.00 29.58 391 SER A C 1
ATOM 3083 O O . SER A 1 391 ? 23.026 -32.208 -26.548 1.00 29.58 391 SER A O 1
ATOM 3085 N N . ARG A 1 392 ? 24.736 -31.106 -27.528 1.00 28.06 392 ARG A N 1
ATOM 3086 C CA . ARG A 1 392 ? 25.335 -30.521 -26.321 1.00 28.06 392 ARG A CA 1
ATOM 3087 C C . ARG A 1 392 ? 24.311 -29.653 -25.566 1.00 28.06 392 ARG A C 1
ATOM 3089 O O . ARG A 1 392 ? 23.527 -28.960 -26.216 1.00 28.06 392 ARG A O 1
ATOM 3096 N N . PRO A 1 393 ? 24.332 -29.627 -24.222 1.00 28.59 393 PRO A N 1
ATOM 3097 C CA . PRO A 1 393 ? 23.386 -28.832 -23.449 1.00 28.59 393 PRO A CA 1
ATOM 3098 C C . PRO A 1 393 ? 23.680 -27.335 -23.623 1.00 28.59 393 PRO A C 1
ATOM 3100 O O . PRO A 1 393 ? 24.718 -26.835 -23.192 1.00 28.59 393 PRO A O 1
ATOM 3103 N N . LEU A 1 394 ? 22.755 -26.607 -24.250 1.00 26.81 394 LEU A N 1
ATOM 3104 C CA . LEU A 1 394 ? 22.754 -25.146 -24.266 1.00 26.81 394 LEU A CA 1
ATOM 3105 C C . LEU A 1 394 ? 22.007 -24.636 -23.032 1.00 26.81 394 LEU A C 1
ATOM 3107 O O . LEU A 1 394 ? 20.825 -24.912 -22.833 1.00 26.81 394 LEU A O 1
ATOM 3111 N N . LYS A 1 395 ? 22.729 -23.893 -22.191 1.00 29.19 395 LYS A N 1
ATOM 3112 C CA . LYS A 1 395 ? 22.215 -23.252 -20.980 1.00 29.19 395 LYS A CA 1
ATOM 3113 C C . LYS A 1 395 ? 21.190 -22.184 -21.370 1.00 29.19 395 LYS A C 1
ATOM 3115 O O . LYS A 1 395 ? 21.551 -21.154 -21.934 1.00 29.19 395 LYS A O 1
ATOM 3120 N N . ILE A 1 396 ? 19.921 -22.423 -21.055 1.00 31.14 396 ILE A N 1
ATOM 3121 C CA . ILE A 1 396 ? 18.866 -21.416 -21.185 1.00 31.14 396 ILE A CA 1
ATOM 3122 C C . ILE A 1 396 ? 19.086 -20.381 -20.078 1.00 31.14 396 ILE A C 1
ATOM 3124 O O . ILE A 1 396 ? 19.011 -20.693 -18.890 1.00 31.14 396 ILE A O 1
ATOM 3128 N N . LEU A 1 397 ? 19.400 -19.146 -20.471 1.00 34.28 397 LEU A N 1
ATOM 3129 C CA . LEU A 1 397 ? 19.384 -18.005 -19.564 1.00 34.28 397 LEU A CA 1
ATOM 3130 C C . LEU A 1 397 ? 17.923 -17.713 -19.194 1.00 34.28 397 LEU A C 1
ATOM 3132 O O . LEU A 1 397 ? 17.062 -17.568 -20.061 1.00 34.28 397 LEU A O 1
ATOM 3136 N N . SER A 1 398 ? 17.668 -17.705 -17.888 1.00 31.81 398 SER A N 1
ATOM 3137 C CA . SER A 1 398 ? 16.372 -17.504 -17.235 1.00 31.81 398 SER A CA 1
ATOM 3138 C C . SER A 1 398 ? 15.563 -16.348 -17.844 1.00 31.81 398 SER A C 1
ATOM 3140 O O . SER A 1 398 ? 16.094 -15.249 -17.995 1.00 31.81 398 SER A O 1
ATOM 3142 N N . GLY A 1 399 ? 14.274 -16.574 -18.152 1.00 37.31 399 GLY A N 1
ATOM 3143 C CA . GLY A 1 399 ? 13.328 -15.463 -18.350 1.00 37.31 399 GLY A CA 1
ATOM 3144 C C . GLY A 1 399 ? 12.112 -15.663 -19.264 1.00 37.31 399 GLY A C 1
ATOM 3145 O O . GLY A 1 399 ? 11.196 -14.850 -19.193 1.00 37.31 399 GLY A O 1
ATOM 3146 N N . ARG A 1 400 ? 12.026 -16.704 -20.105 1.00 42.81 400 ARG A N 1
ATOM 3147 C CA . ARG A 1 400 ? 10.852 -16.905 -20.986 1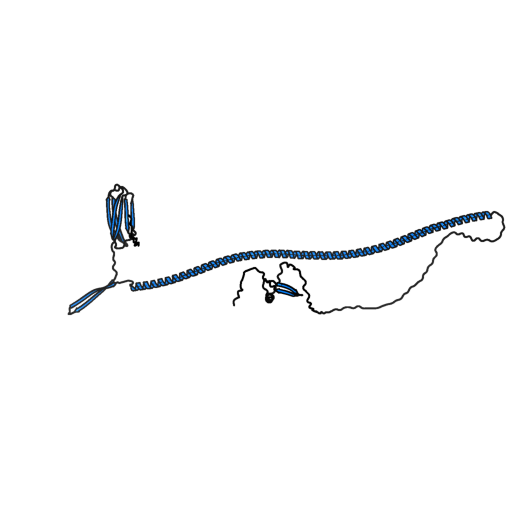.00 42.81 400 ARG A CA 1
ATOM 3148 C C . ARG A 1 400 ? 9.978 -18.055 -20.493 1.00 42.81 400 ARG A C 1
ATOM 3150 O O . ARG A 1 400 ? 10.381 -19.211 -20.553 1.00 42.81 400 ARG A O 1
ATOM 3157 N N . ARG A 1 401 ? 8.782 -17.724 -20.001 1.00 54.03 401 ARG A N 1
ATOM 3158 C CA . ARG A 1 401 ? 7.726 -18.695 -19.681 1.00 54.03 401 ARG A CA 1
ATOM 3159 C C . ARG A 1 401 ? 7.006 -19.058 -20.978 1.00 54.03 401 ARG A C 1
ATOM 3161 O O . ARG A 1 401 ? 6.611 -18.164 -21.720 1.00 54.03 401 ARG A O 1
ATOM 3168 N N . ILE A 1 402 ? 6.851 -20.347 -21.254 1.00 58.00 402 ILE A N 1
ATOM 3169 C CA . ILE A 1 402 ? 5.948 -20.813 -22.308 1.00 58.00 402 ILE A CA 1
ATOM 3170 C C . ILE A 1 402 ? 4.563 -20.889 -21.674 1.00 58.00 402 ILE A C 1
ATOM 3172 O O . ILE A 1 402 ? 4.357 -21.657 -20.737 1.00 58.00 402 ILE A O 1
ATOM 3176 N N . THR A 1 403 ? 3.635 -20.059 -22.144 1.00 60.06 403 THR A N 1
ATOM 3177 C CA . THR A 1 403 ? 2.242 -20.107 -21.696 1.00 60.06 403 THR A CA 1
ATOM 3178 C C . THR A 1 403 ? 1.516 -21.174 -22.501 1.00 60.06 403 THR A C 1
ATOM 3180 O O . THR A 1 403 ? 1.308 -21.010 -23.701 1.00 60.06 403 THR A O 1
ATOM 3183 N N . ILE A 1 404 ? 1.144 -22.267 -21.839 1.00 64.69 404 ILE A N 1
ATOM 3184 C CA . ILE A 1 404 ? 0.295 -23.311 -22.413 1.00 64.69 404 ILE A CA 1
ATOM 3185 C C . ILE A 1 404 ? -1.154 -22.993 -22.008 1.00 64.69 404 ILE A C 1
ATOM 3187 O O . ILE A 1 404 ? -1.407 -22.795 -20.818 1.00 64.69 404 ILE A O 1
ATOM 3191 N N . PRO A 1 405 ? -2.102 -22.904 -22.957 1.00 63.00 405 PRO A N 1
ATOM 3192 C CA . PRO A 1 405 ? -3.527 -22.793 -22.651 1.00 63.00 405 PRO A CA 1
ATOM 3193 C C . PRO A 1 405 ? -4.006 -23.915 -21.714 1.00 63.00 405 PRO A C 1
ATOM 3195 O O . PRO A 1 405 ? -3.613 -25.070 -21.882 1.00 63.00 405 PRO A O 1
ATOM 3198 N N . MET A 1 406 ? -4.860 -23.586 -20.738 1.00 59.00 406 MET A N 1
ATOM 3199 C CA . MET A 1 406 ? -5.267 -24.508 -19.661 1.00 59.00 406 MET A CA 1
ATOM 3200 C C . MET A 1 406 ? -5.882 -25.813 -20.187 1.00 59.00 406 MET A C 1
ATOM 3202 O O . MET A 1 406 ? -5.585 -26.885 -19.677 1.00 59.00 406 MET A O 1
ATOM 3206 N N . ASN A 1 407 ? -6.669 -25.734 -21.259 1.00 60.22 407 ASN A N 1
ATOM 3207 C CA . ASN A 1 407 ? -7.287 -26.891 -21.905 1.00 60.22 407 ASN A CA 1
ATOM 3208 C C . ASN A 1 407 ? -6.256 -27.895 -22.452 1.00 60.22 407 ASN A C 1
ATOM 3210 O O . ASN A 1 407 ? -6.453 -29.098 -22.335 1.00 60.22 407 ASN A O 1
ATOM 3214 N N . ILE A 1 408 ? -5.140 -27.409 -23.004 1.00 67.00 408 ILE A N 1
ATOM 3215 C CA . ILE A 1 408 ? -4.052 -28.259 -23.515 1.00 67.00 408 ILE A CA 1
ATOM 3216 C C . ILE A 1 408 ? -3.222 -28.815 -22.350 1.00 67.00 408 ILE A C 1
ATOM 3218 O O . ILE A 1 408 ? -2.753 -29.949 -22.400 1.00 67.00 408 ILE A O 1
ATOM 3222 N N . ALA A 1 409 ? -3.046 -28.031 -21.283 1.00 66.31 409 ALA A N 1
ATOM 3223 C CA . ALA A 1 409 ? -2.356 -28.484 -20.080 1.00 66.31 409 ALA A CA 1
ATOM 3224 C C . ALA A 1 409 ? -3.119 -29.622 -19.376 1.00 66.31 409 ALA A C 1
ATOM 3226 O O . ALA A 1 409 ? -2.495 -30.603 -18.978 1.00 66.31 409 ALA A O 1
ATOM 3227 N N . GLU A 1 410 ? -4.450 -29.535 -19.288 1.00 72.06 410 GLU A N 1
ATOM 3228 C CA . GLU A 1 410 ? -5.303 -30.591 -18.726 1.00 72.06 410 GLU A CA 1
ATOM 3229 C C . GLU A 1 410 ? -5.262 -31.878 -19.558 1.00 72.06 410 GLU A C 1
ATOM 3231 O O . GLU A 1 410 ? -5.101 -32.960 -18.995 1.00 72.06 410 GLU A O 1
ATOM 3236 N N . GLU A 1 411 ? -5.322 -31.772 -20.889 1.00 71.56 411 GLU A N 1
ATOM 3237 C CA . GLU A 1 411 ? -5.246 -32.929 -21.794 1.00 71.56 411 GLU A CA 1
ATOM 3238 C C . GLU A 1 411 ? -3.880 -33.640 -21.721 1.00 71.56 411 GLU A C 1
ATOM 3240 O O . GLU A 1 411 ? -3.791 -34.862 -21.843 1.00 71.56 411 GLU A O 1
ATOM 3245 N N . LEU A 1 412 ? -2.810 -32.888 -21.437 1.00 68.94 412 LEU A N 1
ATOM 3246 C CA . LEU A 1 412 ? -1.459 -33.411 -21.203 1.00 68.94 412 LEU A CA 1
ATOM 3247 C C . LEU A 1 412 ? -1.197 -33.831 -19.743 1.00 68.94 412 LEU A C 1
ATOM 3249 O O . LEU A 1 412 ? -0.121 -34.358 -19.448 1.00 68.94 412 LEU A O 1
ATOM 3253 N N . GLY A 1 413 ? -2.152 -33.614 -18.832 1.00 71.94 413 GLY A N 1
ATOM 3254 C CA . GLY A 1 413 ? -2.031 -33.932 -17.408 1.00 71.94 413 GLY A CA 1
ATOM 3255 C C . GLY A 1 413 ? -1.009 -33.078 -16.646 1.00 71.94 413 GLY A C 1
ATOM 3256 O O . GLY A 1 413 ? -0.439 -33.558 -15.668 1.00 71.94 413 GLY A O 1
ATOM 3257 N N . LEU A 1 414 ? -0.751 -31.848 -17.098 1.00 71.88 414 LEU A N 1
ATOM 3258 C CA . LEU A 1 414 ? 0.242 -30.926 -16.542 1.00 71.88 414 LEU A CA 1
ATOM 3259 C C . LEU A 1 414 ? -0.378 -29.971 -15.515 1.00 71.88 414 LEU A C 1
ATOM 3261 O O . LEU A 1 414 ? -1.422 -29.367 -15.760 1.00 71.88 414 LEU A O 1
ATOM 3265 N N . ARG A 1 415 ? 0.304 -29.771 -14.385 1.00 73.44 415 ARG A N 1
ATOM 3266 C CA . ARG A 1 415 ? -0.037 -28.772 -13.361 1.00 73.44 415 ARG A CA 1
ATOM 3267 C C . ARG A 1 415 ? 0.982 -27.637 -13.335 1.00 73.44 415 ARG A C 1
ATOM 3269 O O . ARG A 1 415 ? 2.104 -27.747 -13.832 1.00 73.44 415 ARG A O 1
ATOM 3276 N N . VAL A 1 416 ? 0.590 -26.516 -12.730 1.00 63.62 416 VAL A N 1
ATOM 3277 C CA . VAL A 1 416 ? 1.482 -25.367 -12.531 1.00 63.62 416 VAL A CA 1
ATOM 3278 C C . VAL A 1 416 ? 2.669 -25.799 -11.664 1.00 63.62 416 VAL A C 1
ATOM 3280 O O . VAL A 1 416 ? 2.494 -26.091 -10.486 1.00 63.62 416 VAL A O 1
ATOM 3283 N N . GLY A 1 417 ? 3.866 -25.819 -12.254 1.00 63.72 417 GLY A N 1
ATOM 3284 C CA . GLY A 1 417 ? 5.107 -26.232 -11.588 1.00 63.72 417 GLY A CA 1
ATOM 3285 C C . GLY A 1 417 ? 5.702 -27.551 -12.092 1.00 63.72 417 GLY A C 1
ATOM 3286 O O . GLY A 1 417 ? 6.839 -27.851 -11.734 1.00 63.72 417 GLY A O 1
ATOM 3287 N N . ASP A 1 418 ? 4.996 -28.299 -12.945 1.00 69.38 418 ASP A N 1
ATOM 3288 C CA . ASP A 1 418 ? 5.508 -29.551 -13.510 1.00 69.38 418 ASP A CA 1
ATOM 3289 C C . ASP A 1 418 ? 6.607 -29.310 -14.558 1.00 69.38 418 ASP A C 1
ATOM 3291 O O . ASP A 1 418 ? 6.574 -28.350 -15.336 1.00 69.38 418 ASP A O 1
ATOM 3295 N N . PHE A 1 419 ? 7.588 -30.216 -14.602 1.00 69.56 419 PHE A N 1
ATOM 3296 C CA . PHE A 1 419 ? 8.659 -30.179 -15.595 1.00 69.56 419 PHE A CA 1
ATOM 3297 C C . PHE A 1 419 ? 8.175 -30.732 -16.939 1.00 69.56 419 PHE A C 1
ATOM 3299 O O . PHE A 1 419 ? 7.584 -31.811 -17.025 1.00 69.56 419 PHE A O 1
ATOM 3306 N N . VAL A 1 420 ? 8.469 -29.997 -18.012 1.00 74.38 420 VAL A N 1
ATOM 3307 C CA . VAL A 1 420 ? 8.143 -30.384 -19.388 1.00 74.38 420 VAL A CA 1
ATOM 3308 C C . VAL A 1 420 ? 9.385 -30.380 -20.259 1.00 74.38 420 VAL A C 1
ATOM 3310 O O . VAL A 1 420 ? 10.243 -29.502 -20.143 1.00 74.38 420 VAL A O 1
ATOM 3313 N N . ARG A 1 421 ? 9.450 -31.338 -21.181 1.00 76.00 421 ARG A N 1
ATOM 3314 C CA . ARG A 1 421 ? 10.506 -31.426 -22.184 1.00 76.00 421 ARG A CA 1
ATOM 3315 C C . ARG A 1 421 ? 9.963 -31.002 -23.542 1.00 76.00 421 ARG A C 1
ATOM 3317 O O . ARG A 1 421 ? 8.887 -31.433 -23.957 1.00 76.00 421 ARG A O 1
ATOM 3324 N N . LEU A 1 422 ? 10.717 -30.142 -24.219 1.00 75.94 422 LEU A N 1
ATOM 3325 C CA . LEU A 1 422 ? 10.347 -29.572 -25.510 1.00 75.94 422 LEU A CA 1
ATOM 3326 C C . LEU A 1 422 ? 11.133 -30.250 -26.624 1.00 75.94 422 LEU A C 1
ATOM 3328 O O . LEU A 1 422 ? 12.356 -30.372 -26.544 1.00 75.94 422 LEU A O 1
ATOM 3332 N N . TYR A 1 423 ? 10.428 -30.627 -27.681 1.00 74.69 423 TYR A N 1
ATOM 3333 C CA . TYR A 1 423 ? 11.006 -31.143 -28.912 1.00 74.69 423 TYR A CA 1
ATOM 3334 C C . TYR A 1 423 ? 10.520 -30.293 -30.082 1.00 74.69 423 TYR A C 1
ATOM 3336 O O . TYR A 1 423 ? 9.382 -29.823 -30.087 1.00 74.69 423 TYR A O 1
ATOM 3344 N N . LYS A 1 424 ? 11.380 -30.095 -31.079 1.00 67.31 424 LYS A N 1
ATOM 3345 C CA . LYS A 1 424 ? 11.008 -29.469 -32.347 1.00 67.31 424 LYS A CA 1
ATOM 3346 C C . LYS A 1 424 ? 10.938 -30.561 -33.406 1.00 67.31 424 LYS A C 1
ATOM 3348 O O . LYS A 1 424 ? 11.952 -31.211 -33.647 1.00 67.31 424 LYS A O 1
ATOM 3353 N N . ASP A 1 425 ? 9.773 -30.732 -34.018 1.00 68.38 425 ASP A N 1
ATOM 3354 C CA . ASP A 1 425 ? 9.561 -31.658 -35.131 1.00 68.38 425 ASP A CA 1
ATOM 3355 C C . ASP A 1 425 ? 8.939 -30.894 -36.307 1.00 68.38 425 ASP A C 1
ATOM 3357 O O . ASP A 1 425 ? 7.775 -30.491 -36.269 1.00 68.38 425 ASP A O 1
ATOM 3361 N N . GLY A 1 426 ? 9.756 -30.592 -37.319 1.00 73.50 426 GLY A N 1
ATOM 3362 C CA . GLY A 1 426 ? 9.362 -29.729 -38.437 1.00 73.50 426 GLY A CA 1
ATOM 3363 C C . GLY A 1 426 ? 8.903 -28.333 -37.985 1.00 73.50 426 GLY A C 1
ATOM 3364 O O . GLY A 1 426 ? 9.677 -27.578 -37.384 1.00 73.50 426 GLY A O 1
ATOM 3365 N N . GLU A 1 427 ? 7.646 -27.993 -38.294 1.00 70.44 427 GLU A N 1
ATOM 3366 C CA . GLU A 1 427 ? 6.982 -26.741 -37.885 1.00 70.44 427 GLU A CA 1
ATOM 3367 C C . GLU A 1 427 ? 6.262 -26.835 -36.528 1.00 70.44 427 GLU A C 1
ATOM 3369 O O . GLU A 1 427 ? 5.764 -25.828 -36.024 1.00 70.44 427 GLU A O 1
ATOM 3374 N N . TYR A 1 428 ? 6.229 -28.014 -35.902 1.00 57.75 428 TYR A N 1
ATOM 3375 C CA . TYR A 1 428 ? 5.502 -28.246 -34.657 1.00 57.75 428 TYR A CA 1
ATOM 3376 C C . TYR A 1 428 ? 6.436 -28.245 -33.438 1.00 57.75 428 TYR A C 1
ATOM 3378 O O . TYR A 1 428 ? 7.543 -28.793 -33.451 1.00 57.75 428 TYR A O 1
ATOM 3386 N N . LEU A 1 429 ? 5.961 -27.637 -32.347 1.00 73.62 429 LEU A N 1
ATOM 3387 C CA . LEU A 1 429 ? 6.569 -27.735 -31.021 1.00 73.62 429 LEU A CA 1
ATOM 3388 C C . LEU A 1 429 ? 5.844 -28.830 -30.234 1.00 73.62 429 LEU A C 1
ATOM 3390 O O . LEU A 1 429 ? 4.659 -28.698 -29.936 1.00 73.62 429 LEU A O 1
ATOM 3394 N N . ILE A 1 430 ? 6.556 -29.897 -29.880 1.00 75.00 430 ILE A N 1
ATOM 3395 C CA . ILE A 1 430 ? 6.012 -31.015 -29.108 1.00 75.00 430 ILE A CA 1
ATOM 3396 C C . ILE A 1 430 ? 6.410 -30.840 -27.643 1.00 75.00 430 ILE A C 1
ATOM 3398 O O . ILE A 1 430 ? 7.594 -30.729 -27.317 1.00 75.00 430 ILE A O 1
ATOM 3402 N N . ILE A 1 431 ? 5.418 -30.856 -26.756 1.00 76.75 431 ILE A N 1
ATOM 3403 C CA . ILE A 1 431 ? 5.591 -30.747 -25.306 1.00 76.75 431 ILE A CA 1
ATOM 3404 C C . ILE A 1 431 ? 5.282 -32.112 -24.693 1.00 76.75 431 ILE A C 1
ATOM 3406 O O . ILE A 1 431 ? 4.197 -32.647 -24.913 1.00 76.75 431 ILE A O 1
ATOM 3410 N N . LYS A 1 432 ? 6.222 -32.691 -23.937 1.00 73.56 432 LYS A N 1
ATOM 3411 C CA . LYS A 1 432 ? 5.990 -33.939 -23.192 1.00 73.56 432 LYS A CA 1
ATOM 3412 C C . LYS A 1 432 ? 6.196 -33.739 -21.687 1.00 73.56 432 LYS A C 1
ATOM 3414 O O . LYS A 1 432 ? 7.175 -33.091 -21.309 1.00 73.56 432 LYS A O 1
ATOM 3419 N N . PRO A 1 433 ? 5.325 -34.310 -20.834 1.00 72.19 433 PRO A N 1
ATOM 3420 C CA . PRO A 1 433 ? 5.525 -34.313 -19.388 1.00 72.19 433 PRO A CA 1
ATOM 3421 C C . PRO A 1 433 ? 6.778 -35.115 -19.019 1.00 72.19 433 PRO A C 1
ATOM 3423 O O . PRO A 1 433 ? 6.956 -36.246 -19.477 1.00 72.19 433 PRO A O 1
ATOM 3426 N N . GLU A 1 434 ? 7.641 -34.545 -18.178 1.00 74.69 434 GLU A N 1
ATOM 3427 C CA . GLU A 1 434 ? 8.828 -35.222 -17.658 1.00 74.69 434 GLU A CA 1
ATOM 3428 C C . GLU A 1 434 ? 8.542 -35.721 -16.237 1.00 74.69 434 GLU A C 1
ATOM 3430 O O . GLU A 1 434 ? 8.492 -34.952 -15.280 1.00 74.69 434 GLU A O 1
ATOM 3435 N N . ARG A 1 435 ? 8.324 -37.035 -16.090 1.00 58.34 435 ARG A N 1
ATOM 3436 C CA . ARG A 1 435 ? 8.179 -37.661 -14.770 1.00 58.34 435 ARG A CA 1
ATOM 3437 C C . ARG A 1 435 ? 9.554 -37.744 -14.116 1.00 58.34 435 ARG A C 1
ATOM 3439 O O . ARG A 1 435 ? 10.320 -38.664 -14.395 1.00 58.34 435 ARG A O 1
ATOM 3446 N N . VAL A 1 436 ? 9.868 -36.778 -13.260 1.00 50.19 436 VAL A N 1
ATOM 3447 C CA . VAL A 1 436 ? 11.074 -36.817 -12.429 1.00 50.19 436 VAL A CA 1
ATOM 3448 C C . VAL A 1 436 ? 10.920 -37.966 -11.430 1.00 50.19 436 VAL A C 1
ATOM 3450 O O . VAL A 1 436 ? 10.015 -37.958 -10.597 1.00 50.19 436 VAL A O 1
ATOM 3453 N N . ALA A 1 437 ? 11.771 -38.988 -11.537 1.00 42.53 437 ALA A N 1
ATOM 3454 C CA . ALA A 1 437 ? 11.857 -40.037 -10.530 1.00 42.53 437 ALA A CA 1
ATOM 3455 C C . ALA A 1 437 ? 12.321 -39.406 -9.209 1.00 42.53 437 ALA A C 1
ATOM 3457 O O . ALA A 1 437 ? 13.370 -38.763 -9.163 1.00 42.53 437 ALA A O 1
ATOM 3458 N N . ALA A 1 438 ? 11.519 -39.563 -8.155 1.00 38.31 438 ALA A N 1
ATOM 3459 C CA . ALA A 1 438 ? 11.828 -39.063 -6.824 1.00 38.31 438 ALA A CA 1
ATOM 3460 C C . ALA A 1 438 ? 13.150 -39.672 -6.324 1.00 38.31 438 ALA A C 1
ATOM 3462 O O . ALA A 1 438 ? 13.245 -40.879 -6.098 1.00 38.31 438 ALA A O 1
ATOM 3463 N N . GLY A 1 439 ? 14.175 -38.831 -6.174 1.00 35.53 439 GLY A N 1
ATOM 3464 C CA . GLY A 1 439 ? 15.363 -39.157 -5.392 1.00 35.53 439 GLY A CA 1
ATOM 3465 C C . GLY A 1 439 ? 15.020 -39.188 -3.896 1.00 35.53 439 GLY A C 1
ATOM 3466 O O . GLY A 1 439 ? 14.071 -38.521 -3.475 1.00 35.53 439 GLY A O 1
ATOM 3467 N N . PRO A 1 440 ? 15.744 -39.976 -3.087 1.00 44.81 440 PRO A N 1
ATOM 3468 C CA . PRO A 1 440 ? 15.421 -40.156 -1.682 1.00 44.81 440 PRO A CA 1
ATOM 3469 C C . PRO A 1 440 ? 15.809 -38.903 -0.890 1.00 44.81 440 PRO A C 1
ATOM 3471 O O . PRO A 1 440 ? 16.909 -38.383 -1.067 1.00 44.81 440 PRO A O 1
ATOM 3474 N N . ASN A 1 441 ? 14.920 -38.504 0.022 1.00 45.03 441 ASN A N 1
ATOM 3475 C CA . ASN A 1 441 ? 15.008 -37.387 0.973 1.00 45.03 441 ASN A CA 1
ATOM 3476 C C . ASN A 1 441 ? 14.443 -36.052 0.468 1.00 45.03 441 ASN A C 1
ATOM 3478 O O . ASN A 1 441 ? 15.172 -35.173 0.031 1.00 45.03 441 ASN A O 1
ATOM 3482 N N . ASP A 1 442 ? 13.134 -35.877 0.637 1.00 34.75 442 ASP A N 1
ATOM 3483 C CA . ASP A 1 442 ? 12.680 -34.948 1.674 1.00 34.75 442 ASP A CA 1
ATOM 3484 C C . ASP A 1 442 ? 11.279 -35.341 2.148 1.00 34.75 442 ASP A C 1
ATOM 3486 O O . ASP A 1 442 ? 10.352 -35.561 1.366 1.00 34.75 442 ASP A O 1
ATOM 3490 N N . GLY A 1 443 ? 11.169 -35.543 3.457 1.00 36.34 443 GLY A N 1
ATOM 3491 C CA . GLY A 1 443 ? 9.941 -35.935 4.123 1.00 36.34 443 GLY A CA 1
ATOM 3492 C C . GLY A 1 443 ? 9.019 -34.745 4.371 1.00 36.34 443 GLY A C 1
ATOM 3493 O O . GLY A 1 443 ? 9.466 -33.637 4.636 1.00 36.34 443 GLY A O 1
ATOM 3494 N N . GLN A 1 444 ? 7.724 -35.067 4.388 1.00 40.00 444 GLN A N 1
ATOM 3495 C CA . GLN A 1 444 ? 6.636 -34.338 5.046 1.00 40.00 444 GLN A CA 1
ATOM 3496 C C . GLN A 1 444 ? 6.217 -32.988 4.437 1.00 40.00 444 GLN A C 1
ATOM 3498 O O . GLN A 1 444 ? 6.648 -31.921 4.853 1.00 40.00 444 GLN A O 1
ATOM 3503 N N . ASN A 1 445 ? 5.201 -33.042 3.571 1.00 31.00 445 ASN A N 1
ATOM 3504 C CA . ASN A 1 445 ? 3.920 -32.415 3.914 1.00 31.00 445 ASN A CA 1
ATOM 3505 C C . ASN A 1 445 ? 2.784 -32.986 3.055 1.00 31.00 445 ASN A C 1
ATOM 3507 O O . ASN A 1 445 ? 2.611 -32.661 1.884 1.00 31.00 445 ASN A O 1
ATOM 3511 N N . THR A 1 446 ? 2.010 -33.871 3.674 1.00 40.44 446 THR A N 1
ATOM 3512 C CA . THR A 1 446 ? 0.690 -34.304 3.224 1.00 40.44 446 THR A CA 1
ATOM 3513 C C . THR A 1 446 ? -0.319 -33.185 3.460 1.00 40.44 446 THR A C 1
ATOM 3515 O O . THR A 1 446 ? -0.561 -32.832 4.612 1.00 40.44 446 THR A O 1
ATOM 3518 N N . LEU A 1 447 ? -0.960 -32.684 2.405 1.00 33.53 447 LEU A N 1
ATOM 3519 C CA . LEU A 1 447 ? -2.280 -32.059 2.506 1.00 33.53 447 LEU A CA 1
ATOM 3520 C C . LEU A 1 447 ? -3.155 -32.584 1.363 1.00 33.53 447 LEU A C 1
ATOM 3522 O O . LEU A 1 447 ? -2.901 -32.331 0.186 1.00 33.53 447 LEU A O 1
ATOM 3526 N N . GLU A 1 448 ? -4.147 -33.384 1.753 1.00 31.47 448 GLU A N 1
ATOM 3527 C CA . GLU A 1 448 ? -5.257 -33.853 0.926 1.00 31.47 448 GLU A CA 1
ATOM 3528 C C . GLU A 1 448 ? -6.081 -32.686 0.347 1.00 31.47 448 GLU A C 1
ATOM 3530 O O . GLU A 1 448 ? -6.147 -31.610 0.949 1.00 31.47 448 GLU A O 1
ATOM 3535 N N . PRO A 1 449 ? -6.764 -32.893 -0.794 1.00 38.16 449 PRO A N 1
ATOM 3536 C CA . PRO A 1 449 ? -7.634 -31.895 -1.397 1.00 38.16 449 PRO A CA 1
ATOM 3537 C C . PRO A 1 449 ? -9.033 -31.916 -0.766 1.00 38.16 449 PRO A C 1
ATOM 3539 O O . PRO A 1 449 ? -9.744 -32.921 -0.809 1.00 38.16 449 PRO A O 1
ATOM 3542 N N . THR A 1 450 ? -9.475 -30.772 -0.246 1.00 36.59 450 THR A N 1
ATOM 3543 C CA . THR A 1 450 ? -10.880 -30.537 0.090 1.00 36.59 450 THR A CA 1
ATOM 3544 C C . THR A 1 450 ? -11.709 -30.348 -1.184 1.00 36.59 450 THR A C 1
ATOM 3546 O O . THR A 1 450 ? -11.469 -29.474 -2.014 1.00 36.59 450 THR A O 1
ATOM 3549 N N . ARG A 1 451 ? -12.707 -31.220 -1.327 1.00 34.34 451 ARG A N 1
ATOM 3550 C CA . ARG A 1 451 ? -13.805 -31.182 -2.301 1.00 34.34 451 ARG A CA 1
ATOM 3551 C C . ARG A 1 451 ? -14.708 -29.961 -2.034 1.00 34.34 451 ARG A C 1
ATOM 3553 O O . ARG A 1 451 ? -15.050 -29.743 -0.872 1.00 34.34 451 ARG A O 1
ATOM 3560 N N . PRO A 1 452 ? -15.149 -29.194 -3.049 1.00 40.94 452 PRO A N 1
ATOM 3561 C CA . PRO A 1 452 ? -16.164 -28.166 -2.846 1.00 40.94 452 PRO A CA 1
ATOM 3562 C C . PRO A 1 452 ? -17.547 -28.814 -2.699 1.00 40.94 452 PRO A C 1
ATOM 3564 O O . PRO A 1 452 ? -17.891 -29.750 -3.425 1.00 40.94 452 PRO A O 1
ATOM 3567 N N . ALA A 1 453 ? -18.316 -28.326 -1.728 1.00 43.41 453 ALA A N 1
ATOM 3568 C CA . ALA A 1 453 ? -19.684 -28.746 -1.473 1.00 43.41 453 ALA A CA 1
ATOM 3569 C C . ALA A 1 453 ? -20.628 -28.253 -2.583 1.00 43.41 453 ALA A C 1
ATOM 3571 O O . ALA A 1 453 ? -20.678 -27.058 -2.868 1.00 43.41 453 ALA A O 1
ATOM 3572 N N . ASN A 1 454 ? -21.369 -29.202 -3.154 1.00 36.41 454 ASN A N 1
ATOM 3573 C CA . ASN A 1 454 ? -22.774 -29.084 -3.537 1.00 36.41 454 ASN A CA 1
ATOM 3574 C C . ASN A 1 454 ? -23.507 -30.227 -2.839 1.00 36.41 454 ASN A C 1
ATOM 3576 O O . ASN A 1 454 ? -22.924 -31.342 -2.823 1.00 36.41 454 ASN A O 1
#

Secondary structure (DSSP, 8-state):
-----------------------EEEEEEE-SSEEEEEEEES---TT-EEEEEEEEEESS-EEEEEEEEEEEEEETTEEEEEEEEEEEEEEEESS--EEEEEEEEEEPPP---PPPEEEEEEEEEEEETTEEEEEEEEEEEEE--SS-HHHHHHHHHHHHHHHHHHHHHHHHHHHHHHHHHHHHHHHHHHHHHHHHHHHHHHHHHHHHHHHHHHHHHHHHHHHHHHHHHHHHHHHHHHHHHHHHHHHHHHHHHHHHHHHHHHHHHHHHHHHHHHHHHHHHHHHHHHHHHHHHHHHHHHHHHHHHHHHHHHHHHHHHHHHHSSS-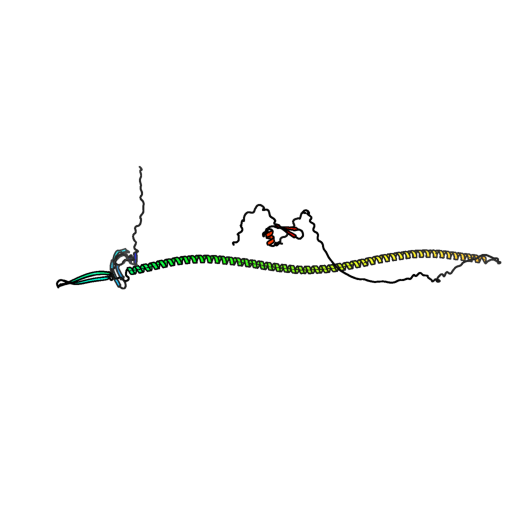-------------------------------------------------------------------------S-------HHHHHHTT--TT--EEEEEETTEEEEEE------S-------PPPPPP-

pLDDT: mean 71.21, std 25.25, range [23.64, 98.56]

Sequence (454 aa):
MYLAPIAVSILIFAMLVSTTSAASGFNYIKDDGVMIKLSYPVEVENNSCFKITVEITTLTAVENLTVTLKLTYIADSTSSKFFDKKLVSNVDTDEPELVYSSTISVCLPTITKPDPYVKGEVTAKYINADDEYILSDTFYMTTVRTPSYSKLQSMYNDAKKEIDALKSEISELKLHIDSLSKELDSAKYDNVVLITKLSILDKDYSELKKKYEDLQKKYDDLNSVYINLVKDYGSLRGTHESLMKNYEALQEDYQSLRRDYELVSRELTTIQTIYNDLKARYLNLQENYGEAIKTIGELKGIADEREKNLNVLQAMLSQAASEGSIIKSLAAAQSVGLAGIGIYLLYKRKGEKRGQIVKADDKENSRPEDSSLKTTGVKQDTTSNVELKESRPLKILSGRRITIPMNIAEELGLRVGDFVRLYKDGEYLIIKPERVAAGPNDGQNTLEPTRPAN

Foldseek 3Di:
DDDDDDDDDDDDDDDDDPPPPQPWDKDWDDDQFKIKIKIWHPDDDAQDKTKIKIWMKTAAWDFFDKDKDWDWDDDDPDIHTQDIGIQDTGDTDHHIGTPDIDMDMGGHDDDDDDAAFDKDKDWDWDADPNDIDIDIDIDTDTTDDVVDPVVVVVVVVVVVVVVVVVVVVVVVVVVVVVVVVVVVVVVVVVVVVVVVVVVVVVVVVVVVVVVVVVVVVVVVVVVVVVVVVVVVVVVVVVVVVVVVVVVVVVVVVVVVVVVVVVVVVVVVVVVVVVVVVVVVVVVVVVVVVVVVVVVVVVVVVVVVVVVVVVVVVVVVVVVVPPDDDDDDDDDDDPDDDDDDDDDDDDDDDDDDDDDDDDDDDDDDDDDDDDDDDDDDDDDDDDDDDDDDDDDDDDDDDDDDDDDDPPVVCVVQVHDDPFDWDWDDDPPDIDIHGDDDDDDDDDDDDDDDDDDDDD